Protein AF-0000000066103752 (afdb_homodimer)

Sequence (478 aa):
MTRDQAREKVIFALDSSEFAHVQYWAETLSDRVGMFKVGKQLFTACGPATVRMIQKFGGEVFLDLKFHDIPNTVAMASLEAARLGVKLFNLHALGGYEMMARTVEALDKEFKGGERAKVLAVTILTSSTEETLRQVGIESPVEEMVVRLATLARKAGIDGVVASPREIPLIREACGPDFLIVTPGVRPAFAALNDQKRVMTPAEAVRAGGDYLVIGRPIGDAPDPAGAAEMILDEIMAGMTRDQAREKVIFALDSSEFAHVQYWAETLSDRVGMFKVGKQLFTACGPATVRMIQKFGGEVFLDLKFHDIPNTVAMASLEAARLGVKLFNLHALGGYEMMARTVEALDKEFKGGERAKVLAVTILTSSTEETLRQVGIESPVEEMVVRLATLARKAGIDGVVASPREIPLIREACGPDFLIVTPGVRPAFAALNDQKRVMTPAEAVRAGGDYLVIGRPIGDAPDPAGAAEMILDEIMAG

InterPro domains:
  IPR001754 Orotidine 5'-phosphate decarboxylase domain [PF00215] (9-232)
  IPR001754 Orotidine 5'-phosphate decarboxylase domain [SM00934] (9-232)
  IPR011060 Ribulose-phosphate binding barrel [SSF51366] (7-236)
  IPR013785 Aldolase-type TIM barrel [G3DSA:3.20.20.70] (5-239)
  IPR014732 Orotidine 5'-phosphate decarboxylase [PTHR32119] (4-236)
  IPR014732 Orotidine 5'-phosphate decarboxylase [TIGR01740] (10-232)
  IPR018089 Orotidine 5'-phosphate decarboxylase, active site [PS00156] (61-74)
  IPR047596 Orotidine 5'-phosphate decarboxylase, bacterial [MF_01200_B] (7-237)

pLDDT: mean 95.17, std 6.48, range [56.19, 98.94]

Solvent-accessible surface area (backbone atoms only — not comparable to full-atom values): 23747 Å² total; per-residue (Å²): 120,52,71,67,59,36,23,56,23,30,26,37,44,56,86,49,66,49,68,71,55,49,51,51,48,24,70,63,34,29,92,56,35,36,26,36,28,46,33,50,30,28,36,49,53,52,14,47,57,56,59,51,52,26,42,72,53,67,27,41,33,31,42,49,62,35,44,56,56,48,33,68,55,39,18,48,21,47,46,34,47,38,71,72,64,30,52,31,35,36,25,37,33,72,50,18,53,64,24,46,29,42,27,41,52,47,46,45,66,73,39,70,80,52,90,67,43,42,44,26,27,34,45,56,61,82,74,58,44,61,67,44,35,43,72,55,50,27,76,66,52,62,73,57,46,34,43,50,30,48,48,44,35,49,74,28,60,42,48,25,31,36,40,42,50,87,46,32,56,58,41,41,70,72,58,35,91,80,46,41,31,34,21,44,54,44,45,48,88,90,44,82,62,82,90,58,85,66,66,36,35,51,21,54,34,47,68,51,56,38,58,31,39,38,37,36,60,65,30,75,68,34,96,46,36,63,59,38,39,51,52,46,36,51,40,38,56,71,80,119,53,69,68,59,36,22,57,22,30,25,38,45,57,86,48,66,49,69,71,56,48,52,52,47,24,70,64,34,31,91,55,35,36,25,36,29,45,33,50,29,29,36,49,52,50,15,47,58,54,58,52,51,26,43,72,53,67,26,41,32,32,43,50,63,35,44,56,55,49,34,67,55,39,19,49,21,48,47,33,47,40,72,72,64,30,52,31,33,37,26,37,33,73,48,21,54,64,26,46,28,43,28,42,51,47,46,44,64,74,39,72,80,50,89,67,43,42,43,26,27,34,44,56,62,81,75,57,44,62,66,44,34,43,73,55,49,26,74,65,52,62,72,56,46,35,43,50,31,48,46,46,35,49,74,27,59,43,49,26,31,36,40,43,53,86,46,32,56,59,42,41,70,72,58,37,91,82,46,40,32,34,20,44,53,46,44,47,89,88,44,83,63,81,90,59,85,65,67,35,35,48,22,54,35,45,68,50,56,40,58,32,39,36,38,36,59,67,29,74,67,34,98,46,37,64,58,38,40,51,52,46,37,51,39,39,56,70,83

Nearest PDB structures (foldseek):
  3ldv-assembly1_A  TM=9.488E-01  e=2.351E-25  Vibrio cholerae O1 biovar El Tor str. N16961
  8cso-assembly1_B  TM=9.466E-01  e=5.220E-25  Klebsiella pneumoniae subsp. pneumoniae HS11286
  1eix-assembly1_B  TM=9.462E-01  e=4.294E-24  Escherichia coli
  1dbt-assembly2_C-2  TM=9.353E-01  e=1.631E-24  Bacillus subtilis
  2yyu-assembly1_A  TM=9.415E-01  e=3.076E-22  Geobacillus kaustophilus HTA426

Radius of gyration: 22.14 Å; Cα contacts (8 Å, |Δi|>4): 1054; chains: 2; bounding box: 44×64×58 Å

Structure (mmCIF, N/CA/C/O backbone):
data_AF-0000000066103752-model_v1
#
loop_
_entity.id
_entity.type
_entity.pdbx_description
1 polymer "Orotidine 5'-phosphate decarboxylase"
#
loop_
_atom_site.group_PDB
_atom_site.id
_atom_site.type_symbol
_atom_site.label_atom_id
_atom_site.label_alt_id
_atom_site.label_comp_id
_atom_site.label_asym_id
_atom_site.label_entity_id
_atom_site.label_seq_id
_atom_site.pdbx_PDB_ins_code
_atom_site.Cartn_x
_atom_site.Cartn_y
_atom_site.Cartn_z
_atom_site.occupancy
_atom_site.B_iso_or_equiv
_atom_site.auth_seq_id
_atom_site.auth_comp_id
_atom_site.auth_asym_id
_atom_site.auth_atom_id
_atom_site.pdbx_PDB_model_num
ATOM 1 N N . MET A 1 1 ? -1.552 32.406 15.445 1 90.94 1 MET A N 1
ATOM 2 C CA . MET A 1 1 ? -2.438 31.766 14.477 1 90.94 1 MET A CA 1
ATOM 3 C C . MET A 1 1 ? -3.871 31.719 14.992 1 90.94 1 MET A C 1
ATOM 5 O O . MET A 1 1 ? -4.098 31.703 16.203 1 90.94 1 MET A O 1
ATOM 9 N N . THR A 1 2 ? -4.844 31.766 14.102 1 94.12 2 THR A N 1
ATOM 10 C CA . THR A 1 2 ? -6.25 31.672 14.477 1 94.12 2 THR A CA 1
ATOM 11 C C . THR A 1 2 ? -6.633 30.25 14.836 1 94.12 2 THR A C 1
ATOM 13 O O . THR A 1 2 ? -5.883 29.312 14.555 1 94.12 2 THR A O 1
ATOM 16 N N . ARG A 1 3 ? -7.688 30.125 15.492 1 94.81 3 ARG A N 1
ATOM 17 C CA . ARG A 1 3 ? -8.164 28.797 15.867 1 94.81 3 ARG A CA 1
ATOM 18 C C . ARG A 1 3 ? -8.477 27.953 14.633 1 94.81 3 ARG A C 1
ATOM 20 O O . ARG A 1 3 ? -8.242 26.75 14.625 1 94.81 3 ARG A O 1
ATOM 27 N N . ASP A 1 4 ? -8.938 28.625 13.617 1 95.81 4 ASP A N 1
ATOM 28 C CA . ASP A 1 4 ? -9.234 27.938 12.367 1 95.81 4 ASP A CA 1
ATOM 29 C C . ASP A 1 4 ? -7.957 27.406 11.711 1 95.81 4 ASP A C 1
ATOM 31 O O . ASP A 1 4 ? -7.941 26.312 11.172 1 95.81 4 ASP A O 1
ATOM 35 N N . GLN A 1 5 ? -6.961 28.172 11.773 1 96.25 5 GLN A N 1
ATOM 36 C CA . GLN A 1 5 ? -5.668 27.75 11.25 1 96.25 5 GLN A CA 1
ATOM 37 C C . GLN A 1 5 ? -5.109 26.578 12.039 1 96.25 5 GLN A C 1
ATOM 39 O O . GLN A 1 5 ? -4.547 25.641 11.461 1 96.25 5 GLN A O 1
ATOM 44 N N . ALA A 1 6 ? -5.266 26.656 13.336 1 97.19 6 ALA A N 1
ATOM 45 C CA . ALA A 1 6 ? -4.84 25.562 14.195 1 97.19 6 ALA A CA 1
ATOM 46 C C . ALA A 1 6 ? -5.621 24.281 13.883 1 97.19 6 ALA A C 1
ATOM 48 O O . ALA A 1 6 ? -5.043 23.203 13.805 1 97.19 6 ALA A O 1
ATOM 49 N N . ARG A 1 7 ? -6.918 24.453 13.711 1 97.56 7 ARG A N 1
ATOM 50 C CA . ARG A 1 7 ? -7.789 23.328 13.391 1 97.56 7 ARG A CA 1
ATOM 51 C C . ARG A 1 7 ? -7.355 22.656 12.094 1 97.56 7 ARG A C 1
ATOM 53 O O . ARG A 1 7 ? -7.324 21.422 12.016 1 97.56 7 ARG A O 1
ATOM 60 N N . GLU A 1 8 ? -6.965 23.422 11.133 1 97.44 8 GLU A N 1
ATOM 61 C CA . GLU A 1 8 ? -6.59 22.906 9.82 1 97.44 8 GLU A CA 1
ATOM 62 C C . GLU A 1 8 ? -5.336 22.047 9.898 1 97.44 8 GLU A C 1
ATOM 64 O O . GLU A 1 8 ? -5.094 21.203 9.023 1 97.44 8 GLU A O 1
ATOM 69 N N . LYS A 1 9 ? -4.582 22.203 10.938 1 97.81 9 LYS A N 1
ATOM 70 C CA . LYS A 1 9 ? -3.328 21.484 11.086 1 97.81 9 LYS A CA 1
ATOM 71 C C . LYS A 1 9 ? -3.566 20.094 11.672 1 97.81 9 LYS A C 1
ATOM 73 O O . LYS A 1 9 ? -2.684 19.234 11.625 1 97.81 9 LYS A O 1
ATOM 78 N N . VAL A 1 10 ? -4.758 19.844 12.203 1 98.44 10 VAL A N 1
ATOM 79 C CA . VAL A 1 10 ? -5.008 18.609 12.938 1 98.44 10 VAL A CA 1
ATOM 80 C C . VAL A 1 10 ? -5.641 17.578 12.008 1 98.44 10 VAL A C 1
ATOM 82 O O . VAL A 1 10 ? -6.684 17.828 11.406 1 98.44 10 VAL A O 1
ATOM 85 N N . ILE A 1 11 ? -5.012 16.484 11.891 1 98.75 11 ILE A N 1
ATOM 86 C CA . ILE A 1 11 ? -5.555 15.32 11.211 1 98.75 11 ILE A CA 1
ATOM 87 C C . ILE A 1 11 ? -5.949 14.266 12.242 1 98.75 11 ILE A C 1
ATOM 89 O O . ILE A 1 11 ? -5.098 13.75 12.969 1 98.75 11 ILE A O 1
ATOM 93 N N . PHE A 1 12 ? -7.227 13.961 12.312 1 98.56 12 PHE A N 1
ATOM 94 C CA . PHE A 1 12 ? -7.695 12.906 13.203 1 98.56 12 PHE A CA 1
ATOM 95 C C . PHE A 1 12 ? -7.57 11.539 12.539 1 98.56 12 PHE A C 1
ATOM 97 O O . PHE A 1 12 ? -8.195 11.281 11.508 1 98.56 12 PHE A O 1
ATOM 104 N N . ALA A 1 13 ? -6.754 10.664 13.117 1 97.75 13 ALA A N 1
ATOM 105 C CA . ALA A 1 13 ? -6.574 9.32 12.586 1 97.75 13 ALA A CA 1
ATOM 106 C C . ALA A 1 13 ? -7.758 8.422 12.938 1 97.75 13 ALA A C 1
ATOM 108 O O . ALA A 1 13 ? -7.949 8.062 14.102 1 97.75 13 ALA A O 1
ATOM 109 N N . LEU A 1 14 ? -8.555 8.102 11.953 1 95.75 14 LEU A N 1
ATOM 110 C CA . LEU A 1 14 ? -9.68 7.199 12.148 1 95.75 14 LEU A CA 1
ATOM 111 C C . LEU A 1 14 ? -9.211 5.746 12.172 1 95.75 14 LEU A C 1
ATOM 113 O O . LEU A 1 14 ? -8.953 5.156 11.117 1 95.75 14 LEU A O 1
ATOM 117 N N . ASP A 1 15 ? -9.109 5.152 13.328 1 87 15 ASP A N 1
ATOM 118 C CA . ASP A 1 15 ? -8.633 3.783 13.5 1 87 15 ASP A CA 1
ATOM 119 C C . ASP A 1 15 ? -9.789 2.834 13.805 1 87 15 ASP A C 1
ATOM 121 O O . ASP A 1 15 ? -10.148 2.65 14.969 1 87 15 ASP A O 1
ATOM 125 N N . SER A 1 16 ? -10.422 2.414 12.898 1 89.62 16 SER A N 1
ATOM 126 C CA . SER A 1 16 ? -11.562 1.509 13 1 89.62 16 SER A CA 1
ATOM 127 C C . SER A 1 16 ? -11.719 0.672 11.734 1 89.62 16 SER A C 1
ATOM 129 O O . SER A 1 16 ? -11.078 0.95 10.719 1 89.62 16 SER A O 1
ATOM 131 N N . SER A 1 17 ? -12.453 -0.391 11.922 1 90.88 17 SER A N 1
ATOM 132 C CA . SER A 1 17 ? -12.789 -1.172 10.734 1 90.88 17 SER A CA 1
ATOM 133 C C . SER A 1 17 ? -14.281 -1.091 10.422 1 90.88 17 SER A C 1
ATOM 135 O O . SER A 1 17 ? -14.742 -1.681 9.445 1 90.88 17 SER A O 1
ATOM 137 N N . GLU A 1 18 ? -14.953 -0.314 11.188 1 94.44 18 GLU A N 1
ATOM 138 C CA . GLU A 1 18 ? -16.406 -0.331 11.062 1 94.44 18 GLU A CA 1
ATOM 139 C C . GLU A 1 18 ? -16.922 0.94 10.391 1 94.44 18 GLU A C 1
ATOM 141 O O . GLU A 1 18 ? -16.625 2.049 10.844 1 94.44 18 GLU A O 1
ATOM 146 N N . PHE A 1 19 ? -17.703 0.748 9.438 1 95.62 19 PHE A N 1
ATOM 147 C CA . PHE A 1 19 ? -18.234 1.865 8.664 1 95.62 19 PHE A CA 1
ATOM 148 C C . PHE A 1 19 ? -19.078 2.779 9.539 1 95.62 19 PHE A C 1
ATOM 150 O O . PHE A 1 19 ? -19.062 4 9.367 1 95.62 19 PHE A O 1
ATOM 157 N N . ALA A 1 20 ? -19.828 2.242 10.5 1 95.94 20 ALA A N 1
ATOM 158 C CA . ALA A 1 20 ? -20.672 3.023 11.398 1 95.94 20 ALA A CA 1
ATOM 159 C C . ALA A 1 20 ? -19.844 4.027 12.203 1 95.94 20 ALA A C 1
ATOM 161 O O . ALA A 1 20 ? -20.312 5.125 12.5 1 95.94 20 ALA A O 1
ATOM 162 N N . HIS A 1 21 ? -18.625 3.652 12.492 1 95.75 21 HIS A N 1
ATOM 163 C CA . HIS A 1 21 ? -17.734 4.547 13.227 1 95.75 21 HIS A CA 1
ATOM 164 C C . HIS A 1 21 ? -17.344 5.75 12.383 1 95.75 21 HIS A C 1
ATOM 166 O O . HIS A 1 21 ? -17.109 6.836 12.914 1 95.75 21 HIS A O 1
ATOM 172 N N . VAL A 1 22 ? -17.281 5.57 11.102 1 97.25 22 VAL A N 1
ATOM 173 C CA . VAL A 1 22 ? -16.906 6.656 10.195 1 97.25 22 VAL A CA 1
ATOM 174 C C . VAL A 1 22 ? -17.938 7.781 10.289 1 97.25 22 VAL A C 1
ATOM 176 O O . VAL A 1 22 ? -17.578 8.953 10.445 1 97.25 22 VAL A O 1
ATOM 179 N N . GLN A 1 23 ? -19.172 7.418 10.234 1 96.69 23 GLN A N 1
ATOM 180 C CA . GLN A 1 23 ? -20.234 8.406 10.32 1 96.69 23 GLN A CA 1
ATOM 181 C C . GLN A 1 23 ? -20.219 9.133 11.664 1 96.69 23 GLN A C 1
ATOM 183 O O . GLN A 1 23 ? -20.328 10.359 11.711 1 96.69 23 GLN A O 1
ATOM 188 N N . TYR A 1 24 ? -20.062 8.344 12.68 1 96.81 24 TYR A N 1
ATOM 189 C CA . TYR A 1 24 ? -20.031 8.914 14.023 1 96.81 24 TYR A CA 1
ATOM 190 C C . TYR A 1 24 ? -18.938 9.961 14.148 1 96.81 24 TYR A C 1
ATOM 192 O O . TYR A 1 24 ? -19.188 11.078 14.609 1 96.81 24 TYR A O 1
ATOM 200 N N . TRP A 1 25 ? -17.766 9.602 13.75 1 97.62 25 TRP A N 1
ATOM 201 C CA . TRP A 1 25 ? -16.609 10.492 13.914 1 97.62 25 TRP A CA 1
ATOM 202 C C . TRP A 1 25 ? -16.734 11.703 13 1 97.62 25 TRP A C 1
ATOM 204 O O . TRP A 1 25 ? -16.375 12.82 13.383 1 97.62 25 TRP A O 1
ATOM 214 N N . ALA A 1 26 ? -17.172 11.477 11.75 1 97.62 26 ALA A N 1
ATOM 215 C CA . ALA A 1 26 ? -17.359 12.586 10.828 1 97.62 26 ALA A CA 1
ATOM 216 C C . ALA A 1 26 ? -18.359 13.602 11.383 1 97.62 26 ALA A C 1
ATOM 218 O O . ALA A 1 26 ? -18.094 14.812 11.367 1 97.62 26 ALA A O 1
ATOM 219 N N . GLU A 1 27 ? -19.422 13.148 11.93 1 96.06 27 GLU A N 1
ATOM 220 C CA . GLU A 1 27 ? -20.438 14.016 12.523 1 96.06 27 GLU A CA 1
ATOM 221 C C . GLU A 1 27 ? -19.891 14.758 13.742 1 96.06 27 GLU A C 1
ATOM 223 O O . GLU A 1 27 ? -20.203 15.93 13.953 1 96.06 27 GLU A O 1
ATOM 228 N N . THR A 1 28 ? -19.094 14.102 14.453 1 96.19 28 THR A N 1
ATOM 229 C CA . THR A 1 28 ? -18.641 14.602 15.75 1 96.19 28 THR A CA 1
ATOM 230 C C . THR A 1 28 ? -17.5 15.594 15.578 1 96.19 28 THR A C 1
ATOM 232 O O . THR A 1 28 ? -17.391 16.578 16.312 1 96.19 28 THR A O 1
ATOM 235 N N . LEU A 1 29 ? -16.625 15.367 14.555 1 97.88 29 LEU A N 1
ATOM 236 C CA . LEU A 1 29 ? -15.328 16.047 14.609 1 97.88 29 LEU A CA 1
ATOM 237 C C . LEU A 1 29 ? -15.086 16.875 13.352 1 97.88 29 LEU A C 1
ATOM 239 O O . LEU A 1 29 ? -14.094 17.594 13.258 1 97.88 29 LEU A O 1
ATOM 243 N N . SER A 1 30 ? -15.969 16.844 12.367 1 97.06 30 SER A N 1
ATOM 244 C CA . SER A 1 30 ? -15.695 17.484 11.086 1 97.06 30 SER A CA 1
ATOM 245 C C . SER A 1 30 ? -15.484 18.984 11.25 1 97.06 30 SER A C 1
ATOM 247 O O . SER A 1 30 ? -14.797 19.609 10.445 1 97.06 30 SER A O 1
ATOM 249 N N . ASP A 1 31 ? -16.078 19.578 12.258 1 96.19 31 ASP A N 1
ATOM 250 C CA . ASP A 1 31 ? -15.922 21.016 12.477 1 96.19 31 ASP A CA 1
ATOM 251 C C . ASP A 1 31 ? -14.867 21.297 13.539 1 96.19 31 ASP A C 1
ATOM 253 O O . ASP A 1 31 ? -14.656 22.438 13.93 1 96.19 31 ASP A O 1
ATOM 257 N N . ARG A 1 32 ? -14.172 20.219 13.977 1 97.06 32 ARG A N 1
ATOM 258 C CA . ARG A 1 32 ? -13.25 20.375 15.102 1 97.06 32 ARG A CA 1
ATOM 259 C C . ARG A 1 32 ? -11.828 20 14.703 1 97.06 32 ARG A C 1
ATOM 261 O O . ARG A 1 32 ? -10.875 20.344 15.398 1 97.06 32 ARG A O 1
ATOM 268 N N . VAL A 1 33 ? -11.672 19.297 13.648 1 98.19 33 VAL A N 1
ATOM 269 C CA . VAL A 1 33 ? -10.359 18.938 13.117 1 98.19 33 VAL A CA 1
ATOM 270 C C . VAL A 1 33 ? -10.266 19.344 11.648 1 98.19 33 VAL A C 1
ATOM 272 O O . VAL A 1 33 ? -11.281 19.656 11.016 1 98.19 33 VAL A O 1
ATOM 275 N N . GLY A 1 34 ? -9.109 19.359 11.117 1 98.31 34 GLY A N 1
ATOM 276 C CA . GLY A 1 34 ? -8.898 19.766 9.734 1 98.31 34 GLY A CA 1
ATOM 277 C C . GLY A 1 34 ? -9.211 18.672 8.734 1 98.31 34 GLY A C 1
ATOM 278 O O . GLY A 1 34 ? -9.688 18.953 7.633 1 98.31 34 GLY A O 1
ATOM 279 N N . MET A 1 35 ? -8.867 17.438 9.102 1 98.5 35 MET A N 1
ATOM 280 C CA . MET A 1 35 ? -9.023 16.297 8.195 1 98.5 35 MET A CA 1
ATOM 281 C C . MET A 1 35 ? -9.141 14.992 8.969 1 98.5 35 MET A C 1
ATOM 283 O O . MET A 1 35 ? -8.781 14.93 10.148 1 98.5 35 MET A O 1
ATOM 287 N N . PHE A 1 36 ? -9.664 14.031 8.273 1 98.75 36 PHE A N 1
ATOM 288 C CA . PHE A 1 36 ? -9.688 12.664 8.758 1 98.75 36 PHE A CA 1
ATOM 289 C C . PHE A 1 36 ? -8.703 11.797 7.98 1 98.75 36 PHE A C 1
ATOM 291 O O . PHE A 1 36 ? -8.703 11.797 6.75 1 98.75 36 PHE A O 1
ATOM 298 N N . LYS A 1 37 ? -7.875 11.141 8.703 1 98.81 37 LYS A N 1
ATOM 299 C CA . LYS A 1 37 ? -7.012 10.164 8.047 1 98.81 37 LYS A CA 1
ATOM 300 C C . LYS A 1 37 ? -7.695 8.805 7.945 1 98.81 37 LYS A C 1
ATOM 302 O O . LYS A 1 37 ? -8.156 8.25 8.945 1 98.81 37 LYS A O 1
ATOM 307 N N . VAL A 1 38 ? -7.816 8.281 6.777 1 98.62 38 VAL A N 1
ATOM 308 C CA . VAL A 1 38 ? -8.32 6.945 6.488 1 98.62 38 VAL A CA 1
ATOM 309 C C . VAL A 1 38 ? -7.156 6.031 6.105 1 98.62 38 VAL A C 1
ATOM 311 O O . VAL A 1 38 ? -6.496 6.246 5.086 1 98.62 38 VAL A O 1
ATOM 314 N N . GLY A 1 39 ? -6.926 5.012 6.918 1 98.12 39 GLY A N 1
ATOM 315 C CA . GLY A 1 39 ? -5.793 4.129 6.699 1 98.12 39 GLY A CA 1
ATOM 316 C C . GLY A 1 39 ? -6.176 2.816 6.043 1 98.12 39 GLY A C 1
ATOM 317 O O . GLY A 1 39 ? -7.301 2.656 5.57 1 98.12 39 GLY A O 1
ATOM 318 N N . LYS A 1 40 ? -5.219 1.865 6.016 1 98.38 40 LYS A N 1
ATOM 319 C CA . LYS A 1 40 ? -5.309 0.617 5.266 1 98.38 40 LYS A CA 1
ATOM 320 C C . LYS A 1 40 ? -6.406 -0.284 5.824 1 98.38 40 LYS A C 1
ATOM 322 O O . LYS A 1 40 ? -7.137 -0.924 5.066 1 98.38 40 LYS A O 1
ATOM 327 N N . GLN A 1 41 ? -6.504 -0.343 7.129 1 98.19 41 GLN A N 1
ATOM 328 C CA . GLN A 1 41 ? -7.484 -1.252 7.719 1 98.19 41 GLN A CA 1
ATOM 329 C C . GLN A 1 41 ? -8.906 -0.869 7.312 1 98.19 41 GLN A C 1
ATOM 331 O O . GLN A 1 41 ? -9.633 -1.683 6.742 1 98.19 41 GLN A O 1
ATOM 336 N N . LEU A 1 42 ? -9.242 0.355 7.574 1 98.44 42 LEU A N 1
ATOM 337 C CA . LEU A 1 42 ? -10.586 0.838 7.289 1 98.44 42 LEU A CA 1
ATOM 338 C C . LEU A 1 42 ? -10.875 0.806 5.793 1 98.44 42 LEU A C 1
ATOM 34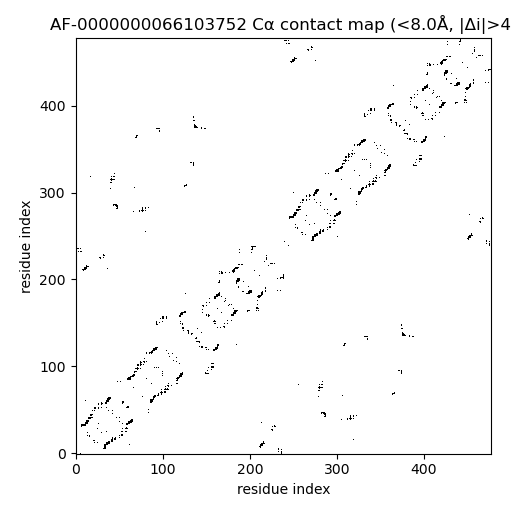0 O O . LEU A 1 42 ? -11.961 0.403 5.371 1 98.44 42 LEU A O 1
ATOM 344 N N . PHE A 1 43 ? -9.922 1.208 4.945 1 98.75 43 PHE A N 1
ATOM 345 C CA . PHE A 1 43 ? -10.148 1.265 3.506 1 98.75 43 PHE A CA 1
ATOM 346 C C . PHE A 1 43 ? -10.297 -0.136 2.926 1 98.75 43 PHE A C 1
ATOM 348 O O . PHE A 1 43 ? -11.062 -0.346 1.986 1 98.75 43 PHE A O 1
ATOM 355 N N . THR A 1 44 ? -9.516 -1.093 3.436 1 98.75 44 THR A N 1
ATOM 356 C CA . THR A 1 44 ? -9.656 -2.475 2.99 1 98.75 44 THR A CA 1
ATOM 357 C C . THR A 1 44 ? -11.039 -3.02 3.344 1 98.75 44 THR A C 1
ATOM 359 O O . THR A 1 44 ? -11.656 -3.732 2.545 1 98.75 44 THR A O 1
ATOM 362 N N . ALA A 1 45 ? -11.547 -2.613 4.453 1 98.19 45 ALA A N 1
ATOM 363 C CA . ALA A 1 45 ? -12.828 -3.113 4.938 1 98.19 45 ALA A CA 1
ATOM 364 C C . ALA A 1 45 ? -13.992 -2.439 4.207 1 98.19 45 ALA A C 1
ATOM 366 O O . ALA A 1 45 ? -14.984 -3.092 3.871 1 98.19 45 ALA A O 1
ATOM 367 N N . CYS A 1 46 ? -13.82 -1.049 3.941 1 98.12 46 CYS A N 1
ATOM 368 C CA . CYS A 1 46 ? -15.023 -0.302 3.588 1 98.12 46 CYS A CA 1
ATOM 369 C C . CYS A 1 46 ? -14.836 0.437 2.268 1 98.12 46 CYS A C 1
ATOM 371 O O . CYS A 1 46 ? -15.805 0.896 1.666 1 98.12 46 CYS A O 1
ATOM 373 N N . GLY A 1 47 ? -13.609 0.6 1.839 1 98.19 47 GLY A N 1
ATOM 374 C CA . GLY A 1 47 ? -13.344 1.155 0.522 1 98.19 47 GLY A CA 1
ATOM 375 C C . GLY A 1 47 ? -13.656 2.637 0.423 1 98.19 47 GLY A C 1
ATOM 376 O O . GLY A 1 47 ? -13.617 3.354 1.425 1 98.19 47 GLY A O 1
ATOM 377 N N . PRO A 1 48 ? -13.867 3.146 -0.823 1 98.56 48 PRO A N 1
ATOM 378 C CA . PRO A 1 48 ? -14.047 4.578 -1.064 1 98.56 48 PRO A CA 1
ATOM 379 C C . PRO A 1 48 ? -15.312 5.133 -0.412 1 98.56 48 PRO A C 1
ATOM 381 O O . PRO A 1 48 ? -15.461 6.352 -0.276 1 98.56 48 PRO A O 1
ATOM 384 N N . ALA A 1 49 ? -16.234 4.262 0.025 1 98.06 49 ALA A N 1
ATOM 385 C CA . ALA A 1 49 ? -17.422 4.703 0.733 1 98.06 49 ALA A CA 1
ATOM 386 C C . ALA A 1 49 ? -17.062 5.469 2.004 1 98.06 49 ALA A C 1
ATOM 388 O O . ALA A 1 49 ? -17.781 6.383 2.412 1 98.06 49 ALA A O 1
ATOM 389 N N . THR A 1 50 ? -15.93 5.094 2.639 1 98.5 50 THR A N 1
ATOM 390 C CA . THR A 1 50 ? -15.461 5.781 3.836 1 98.5 50 THR A CA 1
ATOM 391 C C . THR A 1 50 ? -15.18 7.25 3.539 1 98.5 50 THR A C 1
ATOM 393 O O . THR A 1 50 ? -15.586 8.133 4.301 1 98.5 50 THR A O 1
ATOM 396 N N . VAL A 1 51 ? -14.5 7.504 2.4 1 98.69 51 VAL A N 1
ATOM 397 C CA . VAL A 1 51 ? -14.125 8.852 1.992 1 98.69 51 VAL A CA 1
ATOM 398 C C . VAL A 1 51 ? -15.391 9.672 1.713 1 98.69 51 VAL A C 1
ATOM 400 O O . VAL A 1 51 ? -15.531 10.797 2.205 1 98.69 51 VAL A O 1
ATOM 403 N N . ARG A 1 52 ? -16.297 9.094 1.039 1 98.56 52 ARG A N 1
ATOM 404 C CA . ARG A 1 52 ? -17.531 9.781 0.664 1 98.56 52 ARG A CA 1
ATOM 405 C C . ARG A 1 52 ? -18.359 10.133 1.896 1 98.56 52 ARG A C 1
ATOM 407 O O . ARG A 1 52 ? -18.984 11.195 1.951 1 98.56 52 ARG A O 1
ATOM 414 N N . MET A 1 53 ? -18.391 9.234 2.836 1 98.38 53 MET A N 1
ATOM 415 C CA . MET A 1 53 ? -19.141 9.477 4.07 1 98.38 53 MET A CA 1
ATOM 416 C C . MET A 1 53 ? -18.562 10.672 4.824 1 98.38 53 MET A C 1
ATOM 418 O O . MET A 1 53 ? -19.312 11.523 5.297 1 98.38 53 MET A O 1
ATOM 422 N N . ILE A 1 54 ? -17.234 10.758 4.969 1 98.62 54 ILE A N 1
ATOM 423 C CA . ILE A 1 54 ? -16.578 11.867 5.652 1 98.62 54 ILE A CA 1
ATOM 424 C C . ILE A 1 54 ? -16.891 13.172 4.934 1 98.62 54 ILE A C 1
ATOM 426 O O . ILE A 1 54 ? -17.234 14.172 5.574 1 98.62 54 ILE A O 1
ATOM 430 N N . GLN A 1 55 ? -16.859 13.117 3.607 1 98.62 55 GLN A N 1
ATOM 431 C CA . GLN A 1 55 ? -17.109 14.305 2.793 1 98.62 55 GLN A CA 1
ATOM 432 C C . GLN A 1 55 ? -18.562 14.75 2.908 1 98.62 55 GLN A C 1
ATOM 434 O O . GLN A 1 55 ? -18.859 15.945 2.863 1 98.62 55 GLN A O 1
ATOM 439 N N . LYS A 1 56 ? -19.453 13.805 3.031 1 98.19 56 LYS A N 1
ATOM 440 C CA . LYS A 1 56 ? -20.875 14.094 3.201 1 98.19 56 LYS A CA 1
ATOM 441 C C . LYS A 1 56 ? -21.109 15 4.406 1 98.19 56 LYS A C 1
ATOM 443 O O . LYS A 1 56 ? -22.016 15.836 4.391 1 98.19 56 LYS A O 1
ATOM 448 N N . PHE A 1 57 ? -20.266 14.914 5.398 1 97.75 57 PHE A N 1
ATOM 449 C CA . PHE A 1 57 ? -20.438 15.703 6.609 1 97.75 57 PHE A CA 1
ATOM 450 C C . PHE A 1 57 ? -19.484 16.906 6.605 1 97.75 57 PHE A C 1
ATOM 452 O O . PHE A 1 57 ? -19.25 17.5 7.648 1 97.75 57 PHE A O 1
ATOM 459 N N . GLY A 1 58 ? -18.891 17.125 5.434 1 97.75 58 GLY A N 1
ATOM 460 C CA . GLY A 1 58 ? -18.109 18.328 5.262 1 97.75 58 GLY A CA 1
ATOM 461 C C . GLY A 1 58 ? -16.641 18.141 5.645 1 97.75 58 GLY A C 1
ATOM 462 O O . GLY A 1 58 ? -15.875 19.109 5.652 1 97.75 58 GLY A O 1
ATOM 463 N N . GLY A 1 59 ? -16.234 16.938 5.988 1 98.38 59 GLY A N 1
ATOM 464 C CA . GLY A 1 59 ? -14.852 16.672 6.359 1 98.38 59 GLY A CA 1
ATOM 465 C C . GLY A 1 59 ? -13.93 16.516 5.164 1 98.38 59 GLY A C 1
ATOM 466 O O . GLY A 1 59 ? -14.375 16.141 4.078 1 98.38 59 GLY A O 1
ATOM 467 N N . GLU A 1 60 ? -12.656 16.844 5.371 1 98.44 60 GLU A N 1
ATOM 468 C CA . GLU A 1 60 ? -11.594 16.547 4.41 1 98.44 60 GLU A CA 1
ATOM 469 C C . GLU A 1 60 ? -10.898 15.234 4.75 1 98.44 60 GLU A C 1
ATOM 471 O O . GLU A 1 60 ? -10.984 14.758 5.883 1 98.44 60 GLU A O 1
ATOM 476 N N . VAL A 1 61 ? -10.227 14.672 3.75 1 98.88 61 VAL A N 1
ATOM 477 C CA . VAL A 1 61 ? -9.672 13.344 3.973 1 98.88 61 VAL A CA 1
ATOM 478 C C . VAL A 1 61 ? -8.195 13.328 3.602 1 98.88 61 VAL A C 1
ATOM 480 O O . VAL A 1 61 ? -7.801 13.875 2.568 1 98.88 61 VAL A O 1
ATOM 483 N N . PHE A 1 62 ? -7.348 12.797 4.461 1 98.94 62 PHE A N 1
ATOM 484 C CA . PHE A 1 62 ? -6.02 12.281 4.16 1 98.94 62 PHE A CA 1
ATOM 485 C C . PHE A 1 62 ? -6.062 10.773 3.938 1 98.94 62 PHE A C 1
ATOM 487 O O . PHE A 1 62 ? -6.215 10.008 4.891 1 98.94 62 PHE A O 1
ATOM 494 N N . LEU A 1 63 ? -6.008 10.312 2.682 1 98.88 63 LEU A N 1
ATOM 495 C CA . LEU A 1 63 ? -6.016 8.891 2.354 1 98.88 63 LEU A CA 1
ATOM 496 C C . LEU A 1 63 ? -4.629 8.281 2.529 1 98.88 63 LEU A C 1
ATOM 498 O O . LEU A 1 63 ? -3.758 8.453 1.672 1 98.88 63 LEU A O 1
ATOM 502 N N . ASP A 1 64 ? -4.422 7.566 3.594 1 98.69 64 ASP A N 1
ATOM 503 C CA . ASP A 1 64 ? -3.113 7.094 4.035 1 98.69 64 ASP A CA 1
ATOM 504 C C . ASP A 1 64 ? -2.904 5.629 3.658 1 98.69 64 ASP A C 1
ATOM 506 O O . ASP A 1 64 ? -2.811 4.766 4.531 1 98.69 64 ASP A O 1
ATOM 510 N N . LEU A 1 65 ? -2.748 5.41 2.352 1 98.81 65 LEU A N 1
ATOM 511 C CA . LEU A 1 65 ? -2.623 4.039 1.867 1 98.81 65 LEU A CA 1
ATOM 512 C C . LEU A 1 65 ? -1.171 3.705 1.547 1 98.81 65 LEU A C 1
ATOM 514 O O . LEU A 1 65 ? -0.818 2.533 1.391 1 98.81 65 LEU A O 1
ATOM 518 N N . LYS A 1 66 ? -0.328 4.715 1.435 1 98.75 66 LYS A N 1
ATOM 519 C CA . LYS A 1 66 ? 1.112 4.562 1.253 1 98.75 66 LYS A CA 1
ATOM 520 C C . LYS A 1 66 ? 1.421 3.664 0.058 1 98.75 66 LYS A C 1
ATOM 522 O O . LYS A 1 66 ? 2.143 2.672 0.19 1 98.75 66 LYS A O 1
ATOM 527 N N . PHE A 1 67 ? 0.981 4.105 -1.135 1 98.88 67 PHE A N 1
ATOM 528 C CA . PHE A 1 67 ? 1.159 3.311 -2.344 1 98.88 67 PHE A CA 1
ATOM 529 C C . PHE A 1 67 ? 2.633 2.99 -2.568 1 98.88 67 PHE A C 1
ATOM 531 O O . PHE A 1 67 ? 3.498 3.84 -2.352 1 98.88 67 PHE A O 1
ATOM 538 N N . HIS A 1 68 ? 2.928 1.771 -2.973 1 98.56 68 HIS A N 1
ATOM 539 C CA . HIS A 1 68 ? 4.262 1.29 -3.316 1 98.56 68 HIS A CA 1
ATOM 540 C C . HIS A 1 68 ? 4.188 0.147 -4.324 1 98.56 68 HIS A C 1
ATOM 542 O O . HIS A 1 68 ? 3.799 -0.969 -3.975 1 98.56 68 HIS A O 1
ATOM 548 N N . ASP A 1 69 ? 4.449 0.366 -5.531 1 98.06 69 ASP A N 1
ATOM 549 C CA . ASP A 1 69 ? 4.367 -0.547 -6.664 1 98.06 69 ASP A CA 1
ATOM 550 C C . ASP A 1 69 ? 5.137 -0.003 -7.863 1 98.06 69 ASP A C 1
ATOM 552 O O . ASP A 1 69 ? 5.891 0.965 -7.738 1 98.06 69 ASP A O 1
ATOM 556 N N . ILE A 1 70 ? 5.043 -0.682 -9 1 96.31 70 ILE A N 1
ATOM 557 C CA . ILE A 1 70 ? 5.688 -0.172 -10.203 1 96.31 70 ILE A CA 1
ATOM 558 C C . ILE A 1 70 ? 5.094 1.185 -10.578 1 96.31 70 ILE A C 1
ATOM 560 O O . ILE A 1 70 ? 3.939 1.473 -10.25 1 96.31 70 ILE A O 1
ATOM 564 N N . PRO A 1 71 ? 5.84 2.027 -11.289 1 97.19 71 PRO A N 1
ATOM 565 C CA . PRO A 1 71 ? 5.48 3.43 -11.516 1 97.19 71 PRO A CA 1
ATOM 566 C C . PRO A 1 71 ? 4.082 3.592 -12.109 1 97.19 71 PRO A C 1
ATOM 568 O O . PRO A 1 71 ? 3.285 4.387 -11.609 1 97.19 71 PRO A O 1
ATOM 571 N N . ASN A 1 72 ? 3.707 2.82 -13.07 1 95.69 72 ASN A N 1
ATOM 572 C CA . ASN A 1 72 ? 2.408 2.971 -13.719 1 95.69 72 ASN A CA 1
ATOM 573 C C . ASN A 1 72 ? 1.265 2.654 -12.758 1 95.69 72 ASN A C 1
ATOM 575 O O . ASN A 1 72 ? 0.255 3.359 -12.734 1 95.69 72 ASN A O 1
ATOM 579 N N . THR A 1 73 ? 1.407 1.619 -11.984 1 97.06 73 THR A N 1
ATOM 580 C CA . THR A 1 73 ? 0.367 1.214 -11.047 1 97.06 73 THR A CA 1
ATOM 581 C C . THR A 1 73 ? 0.12 2.305 -10.008 1 97.06 73 THR A C 1
ATOM 583 O O . THR A 1 73 ? -1.028 2.654 -9.734 1 97.06 73 THR A O 1
ATOM 586 N N . VAL A 1 74 ? 1.21 2.887 -9.477 1 98.5 74 VAL A N 1
ATOM 587 C CA . VAL A 1 74 ? 1.066 3.924 -8.461 1 98.5 74 VAL A CA 1
ATOM 588 C C . VAL A 1 74 ? 0.459 5.18 -9.086 1 98.5 74 VAL A C 1
ATOM 590 O O . VAL A 1 74 ? -0.397 5.828 -8.477 1 98.5 74 VAL A O 1
ATOM 593 N N . ALA A 1 75 ? 0.899 5.492 -10.281 1 98.56 75 ALA A N 1
ATOM 594 C CA . ALA A 1 75 ? 0.337 6.656 -10.961 1 98.56 75 ALA A CA 1
ATOM 595 C C . ALA A 1 75 ? -1.172 6.512 -11.141 1 98.56 75 ALA A C 1
ATOM 597 O O . ALA A 1 75 ? -1.93 7.434 -10.82 1 98.56 75 ALA A O 1
ATOM 598 N N . MET A 1 76 ? -1.595 5.363 -11.562 1 98.25 76 MET A N 1
ATOM 599 C CA . MET A 1 76 ? -3.016 5.145 -11.82 1 98.25 76 MET A CA 1
ATOM 600 C C . MET A 1 76 ? -3.809 5.129 -10.516 1 98.25 76 MET A C 1
ATOM 602 O O . MET A 1 76 ? -4.91 5.676 -10.445 1 98.25 76 MET A O 1
ATOM 606 N N . ALA A 1 77 ? -3.301 4.488 -9.492 1 98.62 77 ALA A N 1
ATOM 607 C CA . ALA A 1 77 ? -3.963 4.488 -8.188 1 98.62 77 ALA A CA 1
ATOM 608 C C . ALA A 1 77 ? -4.074 5.902 -7.629 1 98.62 77 ALA A C 1
ATOM 610 O O . ALA A 1 77 ? -5.074 6.254 -7.004 1 98.62 77 ALA A O 1
ATOM 611 N N . SER A 1 78 ? -3.031 6.68 -7.848 1 98.81 78 SER A N 1
ATOM 612 C CA . SER A 1 78 ? -3.008 8.062 -7.379 1 98.81 78 SER A CA 1
ATOM 613 C C . SER A 1 78 ? -4.082 8.898 -8.062 1 98.81 78 SER A C 1
ATOM 615 O O . SER A 1 78 ? -4.715 9.742 -7.434 1 98.81 78 SER A O 1
ATOM 617 N N . LEU A 1 79 ? -4.211 8.664 -9.336 1 98.38 79 LEU A N 1
ATOM 618 C CA . LEU A 1 79 ? -5.281 9.352 -10.047 1 98.38 79 LEU A CA 1
ATOM 619 C C . LEU A 1 79 ? -6.641 9.031 -9.438 1 98.38 79 LEU A C 1
ATOM 621 O O . LEU A 1 79 ? -7.473 9.922 -9.266 1 98.38 79 LEU A O 1
ATOM 625 N N . GLU A 1 80 ? -6.883 7.766 -9.102 1 98.5 80 GLU A N 1
ATOM 626 C CA . GLU A 1 80 ? -8.148 7.379 -8.492 1 98.5 80 GLU A CA 1
ATOM 627 C C . GLU A 1 80 ? -8.328 8.039 -7.125 1 98.5 80 GLU A C 1
ATOM 629 O O . GLU A 1 80 ? -9.43 8.469 -6.773 1 98.5 80 GLU A O 1
ATOM 634 N N . ALA A 1 81 ? -7.258 8.109 -6.34 1 98.69 81 ALA A N 1
ATOM 635 C CA . ALA A 1 81 ? -7.316 8.797 -5.051 1 98.69 81 ALA A CA 1
ATOM 636 C C . ALA A 1 81 ? -7.707 10.258 -5.23 1 98.69 81 ALA A C 1
ATOM 638 O O . ALA A 1 81 ? -8.578 10.766 -4.523 1 98.69 81 ALA A O 1
ATOM 639 N N . ALA A 1 82 ? -7.039 10.906 -6.168 1 98.25 82 ALA A N 1
ATOM 640 C CA . ALA A 1 82 ? -7.316 12.32 -6.422 1 98.25 82 ALA A CA 1
ATOM 641 C C . ALA A 1 82 ? -8.75 12.516 -6.91 1 98.25 82 ALA A C 1
ATOM 643 O O . ALA A 1 82 ? -9.414 13.477 -6.523 1 98.25 82 ALA A O 1
ATOM 644 N N . ARG A 1 83 ? -9.219 11.633 -7.727 1 96.75 83 ARG A N 1
ATOM 645 C CA . ARG A 1 83 ? -10.57 11.719 -8.273 1 96.75 83 ARG A CA 1
ATOM 646 C C . ARG A 1 83 ? -11.617 11.547 -7.172 1 96.75 83 ARG A C 1
ATOM 648 O O . ARG A 1 83 ? -12.742 12.031 -7.297 1 96.75 83 ARG A O 1
ATOM 655 N N . LEU A 1 84 ? -11.25 10.867 -6.07 1 97.5 84 LEU A N 1
ATOM 656 C CA . LEU A 1 84 ? -12.133 10.727 -4.918 1 97.5 84 LEU A CA 1
ATOM 657 C C . LEU A 1 84 ? -12.32 12.062 -4.207 1 97.5 84 LEU A C 1
ATOM 659 O O . LEU A 1 84 ? -13.203 12.211 -3.365 1 97.5 84 LEU A O 1
ATOM 663 N N . GLY A 1 85 ? -11.438 13.023 -4.488 1 97.5 85 GLY A N 1
ATOM 664 C CA . GLY A 1 85 ? -11.555 14.352 -3.9 1 97.5 85 GLY A CA 1
ATOM 665 C C . GLY A 1 85 ? -10.891 14.461 -2.541 1 97.5 85 GLY A C 1
ATOM 666 O O . GLY A 1 85 ? -11.289 15.281 -1.713 1 97.5 85 GLY A O 1
ATOM 667 N N . VAL A 1 86 ? -9.93 13.609 -2.246 1 98.69 86 VAL A N 1
ATOM 668 C CA . VAL A 1 86 ? -9.234 13.703 -0.97 1 98.69 86 VAL A CA 1
ATOM 669 C C . VAL A 1 86 ? -8.289 14.898 -0.983 1 98.69 86 VAL A C 1
ATOM 671 O O . VAL A 1 86 ? -7.941 15.414 -2.049 1 98.69 86 VAL A O 1
ATOM 674 N N . LYS A 1 87 ? -7.922 15.359 0.179 1 98.56 87 LYS A N 1
ATOM 675 C CA . LYS A 1 87 ? -7.031 16.5 0.307 1 98.56 87 LYS A CA 1
ATOM 676 C C . LYS A 1 87 ? -5.566 16.078 0.201 1 98.56 87 LYS A C 1
ATOM 678 O O . LYS A 1 87 ? -4.762 16.766 -0.433 1 98.56 87 LYS A O 1
ATOM 683 N N . LEU A 1 88 ? -5.242 14.992 0.862 1 98.81 88 LEU A N 1
ATOM 684 C CA . LEU A 1 88 ? -3.902 14.414 0.891 1 98.81 88 LEU A CA 1
ATOM 685 C C . LEU A 1 88 ? -3.951 12.914 0.612 1 98.81 88 LEU A C 1
ATOM 687 O O . LEU A 1 88 ? -4.922 12.242 0.975 1 98.81 88 LEU A O 1
ATOM 691 N N . PHE A 1 89 ? -2.984 12.398 0.003 1 98.88 89 PHE A N 1
ATOM 692 C CA . PHE A 1 89 ? -2.688 10.969 0.006 1 98.88 89 PHE A CA 1
ATOM 693 C C . PHE A 1 89 ? -1.185 10.727 -0.069 1 98.88 89 PHE A C 1
ATOM 695 O O . PHE A 1 89 ? -0.405 11.672 -0.202 1 98.88 89 PHE A O 1
ATOM 702 N N . ASN A 1 90 ? -0.817 9.43 0.129 1 98.94 90 ASN A N 1
ATOM 703 C CA . ASN A 1 90 ? 0.632 9.281 0.202 1 98.94 90 ASN A CA 1
ATOM 704 C C . ASN A 1 90 ? 1.098 8 -0.485 1 98.94 90 ASN A C 1
ATOM 706 O O . ASN A 1 90 ? 0.281 7.152 -0.848 1 98.94 90 ASN A O 1
ATOM 710 N N . LEU A 1 91 ? 2.33 7.922 -0.825 1 98.94 91 LEU A N 1
ATOM 711 C CA . LEU A 1 91 ? 3.098 6.805 -1.36 1 98.94 91 LEU A CA 1
ATOM 712 C C . LEU A 1 91 ? 4.438 6.672 -0.646 1 98.94 91 LEU A C 1
ATOM 714 O O . LEU A 1 91 ? 4.809 7.535 0.15 1 98.94 91 LEU A O 1
ATOM 718 N N . HIS A 1 92 ? 5.125 5.59 -0.855 1 98.69 92 HIS A N 1
ATOM 719 C CA . HIS A 1 92 ? 6.422 5.383 -0.228 1 98.69 92 HIS A CA 1
ATOM 720 C C . HIS A 1 92 ? 7.543 5.984 -1.068 1 98.69 92 HIS A C 1
ATOM 722 O O . HIS A 1 92 ? 7.695 5.645 -2.244 1 98.69 92 HIS A O 1
ATOM 728 N N . ALA A 1 93 ? 8.438 6.758 -0.474 1 98.62 93 ALA A N 1
ATOM 729 C CA . ALA A 1 93 ? 9.625 7.262 -1.162 1 98.62 93 ALA A CA 1
ATOM 730 C C . ALA A 1 93 ? 10.555 6.117 -1.558 1 98.62 93 ALA A C 1
ATOM 732 O O . ALA A 1 93 ? 11.344 6.25 -2.496 1 98.62 93 ALA A O 1
ATOM 733 N N . LEU A 1 94 ? 10.461 5.02 -0.904 1 97.62 94 LEU A N 1
ATOM 734 C CA . LEU A 1 94 ? 11.281 3.85 -1.188 1 97.62 94 LEU A CA 1
ATOM 735 C C . LEU A 1 94 ? 10.969 3.287 -2.57 1 97.62 94 LEU A C 1
ATOM 737 O O . LEU A 1 94 ? 11.711 2.455 -3.09 1 97.62 94 LEU A O 1
ATOM 741 N N . GLY A 1 95 ? 9.852 3.729 -3.143 1 97.44 95 GLY A N 1
ATOM 742 C CA . GLY A 1 95 ? 9.531 3.32 -4.5 1 97.44 95 GLY A CA 1
ATOM 743 C C . GLY A 1 95 ? 10.438 3.951 -5.543 1 97.44 95 GLY A C 1
ATOM 744 O O . GLY A 1 95 ? 10.43 3.549 -6.707 1 97.44 95 GLY A O 1
ATOM 745 N N . GLY A 1 96 ? 11.18 4.984 -5.152 1 97.75 96 GLY A N 1
ATOM 746 C CA . GLY A 1 96 ? 12.188 5.559 -6.023 1 97.75 96 GLY A CA 1
ATOM 747 C C . GLY A 1 96 ? 11.688 6.742 -6.824 1 97.75 96 GLY A C 1
ATOM 748 O O . GLY A 1 96 ? 10.484 7.035 -6.824 1 97.75 96 GLY A O 1
ATOM 749 N N . TYR A 1 97 ? 12.602 7.344 -7.484 1 98.31 97 TYR A N 1
ATOM 750 C CA . TYR A 1 97 ? 12.359 8.578 -8.219 1 98.31 97 TYR A CA 1
ATOM 751 C C . TYR A 1 97 ? 11.328 8.367 -9.312 1 98.31 97 TYR A C 1
ATOM 753 O O . TYR A 1 97 ? 10.367 9.133 -9.422 1 98.31 97 TYR A O 1
ATOM 761 N N . GLU A 1 98 ? 11.461 7.355 -10.07 1 97.94 98 GLU A N 1
ATOM 762 C CA . GLU A 1 98 ? 10.602 7.152 -11.234 1 97.94 98 GLU A CA 1
ATOM 763 C C . GLU A 1 98 ? 9.141 6.961 -10.812 1 97.94 98 GLU A C 1
ATOM 765 O O . GLU A 1 98 ? 8.234 7.52 -11.43 1 97.94 98 GLU A O 1
ATOM 770 N N . MET A 1 99 ? 8.93 6.152 -9.797 1 98.12 99 MET A N 1
ATOM 771 C CA . MET A 1 99 ? 7.574 5.941 -9.297 1 98.12 99 MET A CA 1
ATOM 772 C C . MET A 1 99 ? 6.934 7.266 -8.883 1 98.12 99 MET A C 1
ATOM 774 O O . MET A 1 99 ? 5.805 7.559 -9.273 1 98.12 99 MET A O 1
ATOM 778 N N . MET A 1 100 ? 7.711 8.094 -8.195 1 98.75 100 MET A N 1
ATOM 779 C CA . MET A 1 100 ? 7.195 9.352 -7.676 1 98.75 100 MET A CA 1
ATOM 780 C C . MET A 1 100 ? 7 10.367 -8.805 1 98.75 100 MET A C 1
ATOM 782 O O . MET A 1 100 ? 5.961 11.023 -8.883 1 98.75 100 MET A O 1
ATOM 786 N N . AL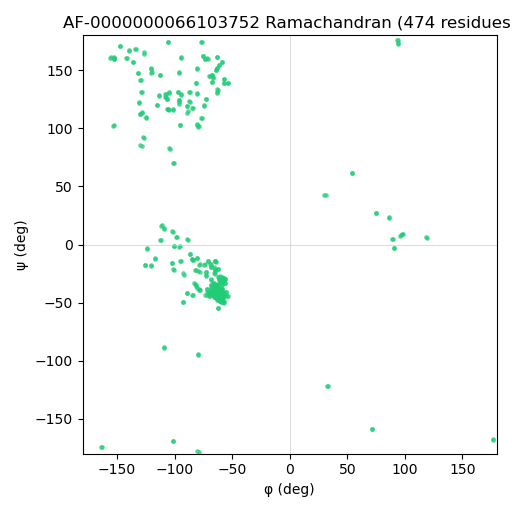A A 1 101 ? 7.988 10.422 -9.688 1 98.69 101 ALA A N 1
ATOM 787 C CA . ALA A 1 101 ? 7.922 11.383 -10.797 1 98.69 101 ALA A CA 1
ATOM 788 C C . ALA A 1 101 ? 6.754 11.062 -11.727 1 98.69 101 ALA A C 1
ATOM 790 O O . ALA A 1 101 ? 6.043 11.961 -12.172 1 98.69 101 ALA A O 1
ATOM 791 N N . ARG A 1 102 ? 6.543 9.797 -12.008 1 98.56 102 ARG A N 1
ATOM 792 C CA . ARG A 1 102 ? 5.438 9.391 -12.867 1 98.56 102 ARG A CA 1
ATOM 793 C C . ARG A 1 102 ? 4.094 9.719 -12.227 1 98.56 102 ARG A C 1
ATOM 795 O O . ARG A 1 102 ? 3.131 10.047 -12.922 1 98.56 102 ARG A O 1
ATOM 802 N N . THR A 1 103 ? 4.023 9.555 -10.938 1 98.75 103 THR A N 1
ATOM 803 C CA . THR A 1 103 ? 2.816 9.906 -10.195 1 98.75 103 THR A CA 1
ATOM 804 C C . THR A 1 103 ? 2.494 11.391 -10.352 1 98.75 103 THR A C 1
ATOM 806 O O . THR A 1 103 ? 1.367 11.75 -10.695 1 98.75 103 THR A O 1
ATOM 809 N N . VAL A 1 104 ? 3.475 12.25 -10.156 1 98.44 104 VAL A N 1
ATOM 810 C CA . VAL A 1 104 ? 3.293 13.695 -10.25 1 98.44 104 VAL A CA 1
ATOM 811 C C . VAL A 1 104 ? 2.9 14.078 -11.672 1 98.44 104 VAL A C 1
ATOM 813 O O . VAL A 1 104 ? 1.981 14.875 -11.883 1 98.44 104 VAL A O 1
ATOM 816 N N . GLU A 1 105 ? 3.574 13.461 -12.625 1 98.12 105 GLU A N 1
ATOM 817 C CA . GLU A 1 105 ? 3.27 13.719 -14.031 1 98.12 105 GLU A CA 1
ATOM 818 C C . GLU A 1 105 ? 1.819 13.375 -14.352 1 98.12 105 GLU A C 1
ATOM 820 O O . GLU A 1 105 ? 1.13 14.141 -15.031 1 98.12 105 GLU A O 1
ATOM 825 N N . ALA A 1 106 ? 1.37 12.211 -13.922 1 98.12 106 ALA A N 1
ATOM 826 C CA . ALA A 1 106 ? 0.001 11.773 -14.18 1 98.12 106 ALA A CA 1
ATOM 827 C C . ALA A 1 106 ? -1.01 12.734 -13.562 1 98.12 106 ALA A C 1
ATOM 829 O O . ALA A 1 106 ? -2.01 13.086 -14.195 1 98.12 106 ALA A O 1
ATOM 830 N N . LEU A 1 107 ? -0.758 13.156 -12.352 1 98.19 107 LEU A N 1
ATOM 831 C CA . LEU A 1 107 ? -1.649 14.078 -11.656 1 98.19 107 LEU A CA 1
ATOM 832 C C . LEU A 1 107 ? -1.688 15.438 -12.359 1 98.19 107 LEU A C 1
ATOM 834 O O . LEU A 1 107 ? -2.76 16.016 -12.539 1 98.19 107 LEU A O 1
ATOM 838 N N . ASP A 1 108 ? -0.522 15.938 -12.727 1 97.06 108 ASP A N 1
ATOM 839 C CA . ASP A 1 108 ? -0.439 17.234 -13.406 1 97.06 108 ASP A CA 1
ATOM 840 C C . ASP A 1 108 ? -1.195 17.203 -14.727 1 97.06 108 ASP A C 1
ATOM 842 O O . ASP A 1 108 ? -1.881 18.172 -15.07 1 97.06 108 ASP A O 1
ATOM 846 N N . LYS A 1 109 ? -0.99 16.156 -15.453 1 96.88 109 LYS A N 1
ATOM 847 C CA . LYS A 1 109 ? -1.686 16.016 -16.734 1 96.88 109 LYS A CA 1
ATOM 848 C C . LYS A 1 109 ? -3.197 15.984 -16.531 1 96.88 109 LYS A C 1
ATOM 850 O O . LYS A 1 109 ? -3.941 16.609 -17.281 1 96.88 109 LYS A O 1
ATOM 855 N N . GLU A 1 110 ? -3.654 15.242 -15.547 1 96.44 110 GLU A N 1
ATOM 856 C CA . GLU A 1 110 ? -5.078 15.062 -15.289 1 96.44 110 GLU A CA 1
ATOM 857 C C . GLU A 1 110 ? -5.723 16.359 -14.82 1 96.44 110 GLU A C 1
ATOM 859 O O . GLU A 1 110 ? -6.832 16.703 -15.242 1 96.44 110 GLU A O 1
ATOM 864 N N . PHE A 1 111 ? -5.039 17.141 -13.977 1 95.44 111 PHE A N 1
ATOM 865 C CA . PHE A 1 111 ? -5.676 18.266 -13.312 1 95.44 111 PHE A CA 1
ATOM 866 C C . PHE A 1 111 ? -5.156 19.578 -13.883 1 95.44 111 PHE A C 1
ATOM 868 O O . 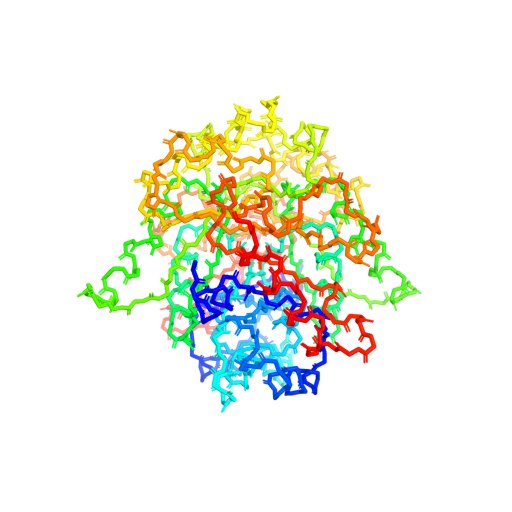PHE A 1 111 ? -5.562 20.656 -13.43 1 95.44 111 PHE A O 1
ATOM 875 N N . LYS A 1 112 ? -4.441 19.578 -15.039 1 88.69 112 LYS A N 1
ATOM 876 C CA . LYS A 1 112 ? -3.986 20.672 -15.898 1 88.69 112 LYS A CA 1
ATOM 877 C C . LYS A 1 112 ? -3.705 21.938 -15.078 1 88.69 112 LYS A C 1
ATOM 879 O O . LYS A 1 112 ? -4.18 23.016 -15.422 1 88.69 112 LYS A O 1
ATOM 884 N N . GLY A 1 113 ? -3.113 21.797 -14 1 77.94 113 GLY A N 1
ATOM 885 C CA . GLY A 1 113 ? -2.738 22.969 -13.219 1 77.94 113 GLY A CA 1
ATOM 886 C C . GLY A 1 113 ? -3.811 23.391 -12.227 1 77.94 113 GLY A C 1
ATOM 887 O O . GLY A 1 113 ? -3.611 24.328 -11.453 1 77.94 113 GLY A O 1
ATOM 888 N N . GLY A 1 114 ? -4.934 22.719 -12.234 1 86.5 114 GLY A N 1
ATOM 889 C CA . GLY A 1 114 ? -5.969 22.984 -11.242 1 86.5 114 GLY A CA 1
ATOM 890 C C . GLY A 1 114 ? -5.66 22.375 -9.891 1 86.5 114 GLY A C 1
ATOM 891 O O . GLY A 1 114 ? -4.617 21.75 -9.703 1 86.5 114 GLY A O 1
ATOM 892 N N . GLU A 1 115 ? -6.512 22.703 -8.984 1 90 115 GLU A N 1
ATOM 893 C CA . GLU A 1 115 ? -6.367 22.156 -7.637 1 90 115 GLU A CA 1
ATOM 894 C C . GLU A 1 115 ? -6.523 20.641 -7.625 1 90 115 GLU A C 1
ATOM 896 O O . GLU A 1 115 ? -7.387 20.094 -8.32 1 90 115 GLU A O 1
ATOM 901 N N . ARG A 1 116 ? -5.617 20 -7.008 1 91.44 116 ARG A N 1
ATOM 902 C CA . ARG A 1 116 ? -5.66 18.547 -6.84 1 91.44 116 ARG A CA 1
ATOM 903 C C . ARG A 1 116 ? -5.195 18.141 -5.445 1 91.44 116 ARG A C 1
ATOM 905 O O . ARG A 1 116 ? -4.652 18.969 -4.703 1 91.44 116 ARG A O 1
ATOM 912 N N . ALA A 1 117 ? -5.453 16.906 -5.137 1 97.31 117 ALA A N 1
ATOM 913 C CA . ALA A 1 117 ? -4.898 16.344 -3.908 1 97.31 117 ALA A CA 1
ATOM 914 C C . ALA A 1 117 ? -3.385 16.531 -3.859 1 97.31 117 ALA A C 1
ATOM 916 O O . ALA A 1 117 ? -2.705 16.422 -4.883 1 97.31 117 ALA A O 1
ATOM 917 N N . LYS A 1 118 ? -2.896 16.859 -2.719 1 98.19 118 LYS A N 1
ATOM 918 C CA . LYS A 1 118 ? -1.45 16.875 -2.52 1 98.19 118 LYS A CA 1
ATOM 919 C C . LYS A 1 118 ? -0.925 15.469 -2.24 1 98.19 118 LYS A C 1
ATOM 921 O O . LYS A 1 118 ? -1.577 14.68 -1.55 1 98.19 118 LYS A O 1
ATOM 926 N N . VAL A 1 119 ? 0.18 15.188 -2.818 1 98.81 119 VAL A N 1
ATOM 927 C CA . VAL A 1 119 ? 0.794 13.875 -2.658 1 98.81 119 VAL A CA 1
ATOM 928 C C . VAL A 1 119 ? 1.99 13.977 -1.714 1 98.81 119 VAL A C 1
ATOM 930 O O . VAL A 1 119 ? 2.836 14.859 -1.864 1 98.81 119 VAL A O 1
ATOM 933 N N . LEU A 1 120 ? 2.029 13.07 -0.724 1 98.94 120 LEU A N 1
ATOM 934 C CA . LEU A 1 120 ? 3.109 13 0.254 1 98.94 120 LEU A CA 1
ATOM 935 C C . LEU A 1 120 ? 3.918 11.719 0.078 1 98.94 120 LEU A C 1
ATOM 937 O O . LEU A 1 120 ? 3.369 10.68 -0.291 1 98.94 120 LEU A O 1
ATOM 941 N N . ALA A 1 121 ? 5.207 11.789 0.335 1 98.94 121 ALA A N 1
ATOM 942 C CA . ALA A 1 121 ? 6.047 10.594 0.344 1 98.94 121 ALA A CA 1
ATOM 943 C C . ALA A 1 121 ? 6.438 10.203 1.768 1 98.94 121 ALA A C 1
ATOM 945 O O . ALA A 1 121 ? 6.945 11.039 2.525 1 98.94 121 ALA A O 1
ATOM 946 N N . VAL A 1 122 ? 6.156 9 2.115 1 98.75 122 VAL A N 1
ATOM 947 C CA . VAL A 1 122 ? 6.633 8.484 3.395 1 98.75 122 VAL A CA 1
ATOM 948 C C . VAL A 1 122 ? 8.141 8.234 3.32 1 98.75 122 VAL A C 1
ATOM 950 O O . VAL A 1 122 ? 8.609 7.504 2.445 1 98.75 122 VAL A O 1
ATOM 953 N N . THR A 1 123 ? 8.891 8.789 4.184 1 97.88 123 THR A N 1
ATOM 954 C CA . THR A 1 123 ? 10.328 8.547 4.211 1 97.88 123 THR A CA 1
ATOM 955 C C . THR A 1 123 ? 10.641 7.215 4.887 1 97.88 123 THR A C 1
ATOM 957 O O . THR A 1 123 ? 10.508 6.152 4.273 1 97.88 123 THR A O 1
ATOM 960 N N . ILE A 1 124 ? 10.914 7.285 6.195 1 95.88 124 ILE A N 1
ATOM 961 C CA . ILE A 1 124 ? 11.094 6.07 6.984 1 95.88 124 ILE A CA 1
ATOM 962 C C . ILE A 1 124 ? 9.969 5.949 8.008 1 95.88 124 ILE A C 1
ATOM 964 O O . ILE A 1 124 ? 9.648 6.918 8.703 1 95.88 124 ILE A O 1
ATOM 968 N N . LEU A 1 125 ? 9.352 4.773 7.992 1 93.69 125 LEU A N 1
ATOM 969 C CA . LEU A 1 125 ? 8.266 4.547 8.938 1 93.69 125 LEU A CA 1
ATOM 970 C C . LEU A 1 125 ? 8.75 4.746 10.375 1 93.69 125 LEU A C 1
ATOM 972 O O . LEU A 1 125 ? 9.867 4.352 10.719 1 93.69 125 LEU A O 1
ATOM 976 N N . THR A 1 126 ? 7.922 5.316 11.203 1 86.56 126 THR A N 1
ATOM 977 C CA . THR A 1 126 ? 8.266 5.656 12.578 1 86.56 126 THR A CA 1
ATOM 978 C C . THR A 1 126 ? 8.609 4.402 13.375 1 86.56 126 THR A C 1
ATOM 980 O O . THR A 1 126 ? 9.297 4.477 14.398 1 86.56 126 THR A O 1
ATOM 983 N N . SER A 1 127 ? 8.141 3.268 12.875 1 84.06 127 SER A N 1
ATOM 984 C CA . SER A 1 127 ? 8.391 2.012 13.57 1 84.06 127 SER A CA 1
ATOM 985 C C . SER A 1 127 ? 9.75 1.43 13.188 1 84.06 127 SER A C 1
ATOM 987 O O . SER A 1 127 ? 10.242 0.506 13.844 1 84.06 127 SER A O 1
ATOM 989 N N . SER A 1 128 ? 10.328 1.972 12.18 1 88.31 128 SER A N 1
ATOM 990 C CA . SER A 1 128 ? 11.578 1.4 11.672 1 88.31 128 SER A CA 1
ATOM 991 C C . SER A 1 128 ? 12.766 1.852 12.508 1 88.31 128 SER A C 1
ATOM 993 O O . SER A 1 128 ? 12.891 3.031 12.844 1 88.31 128 SER A O 1
ATOM 995 N N . THR A 1 129 ? 13.531 0.908 12.898 1 88.81 129 THR A N 1
ATOM 996 C CA . THR A 1 129 ? 14.805 1.16 13.555 1 88.81 129 THR A CA 1
ATOM 997 C C . THR A 1 129 ? 15.969 0.878 12.602 1 88.81 129 THR A C 1
ATOM 999 O O . THR A 1 129 ? 15.758 0.396 11.484 1 88.81 129 THR A O 1
ATOM 1002 N N . GLU A 1 130 ? 17.125 1.19 13.094 1 91.69 130 GLU A N 1
ATOM 1003 C CA . GLU A 1 130 ? 18.297 0.855 12.297 1 91.69 130 GLU A CA 1
ATOM 1004 C C . GLU A 1 130 ? 18.375 -0.645 12.023 1 91.69 130 GLU A C 1
ATOM 1006 O O . GLU A 1 130 ? 18.766 -1.062 10.938 1 91.69 130 GLU A O 1
ATOM 1011 N N . GLU A 1 131 ? 18.016 -1.365 13 1 91.88 131 GLU A N 1
ATOM 1012 C CA . GLU A 1 131 ? 18.016 -2.816 12.844 1 91.88 131 GLU A CA 1
ATOM 1013 C C . GLU A 1 131 ? 17.016 -3.26 11.781 1 91.88 131 GLU A C 1
ATOM 1015 O O . GLU A 1 131 ? 17.328 -4.117 10.945 1 91.88 131 GLU A O 1
ATOM 1020 N N . THR A 1 132 ? 15.852 -2.688 11.773 1 92.5 132 THR A N 1
ATOM 1021 C CA . THR A 1 132 ? 14.836 -2.996 10.781 1 92.5 132 THR A CA 1
ATOM 1022 C C . THR A 1 132 ? 15.336 -2.686 9.375 1 92.5 132 THR A C 1
ATOM 1024 O O . THR A 1 132 ? 15.156 -3.482 8.453 1 92.5 132 THR A O 1
ATOM 1027 N N . LEU A 1 133 ? 15.961 -1.535 9.281 1 95.69 133 LEU A N 1
ATOM 1028 C CA . LEU A 1 133 ? 16.469 -1.099 7.984 1 95.69 133 LEU A CA 1
ATOM 1029 C C . LEU A 1 133 ? 17.578 -2.012 7.5 1 95.69 133 LEU A C 1
ATOM 1031 O O . LEU A 1 133 ? 17.609 -2.396 6.328 1 95.69 133 LEU A O 1
ATOM 1035 N N . ARG A 1 134 ? 18.438 -2.434 8.391 1 95.62 134 ARG A N 1
ATOM 1036 C CA . ARG A 1 134 ? 19.547 -3.314 8.023 1 95.62 134 ARG A CA 1
ATOM 1037 C C . ARG A 1 134 ? 19.031 -4.66 7.527 1 95.62 134 ARG A C 1
ATOM 1039 O O . ARG A 1 134 ? 19.609 -5.246 6.609 1 95.62 134 ARG A O 1
ATOM 1046 N N . GLN A 1 135 ? 17.969 -5.172 8.078 1 95.25 135 GLN A N 1
ATOM 1047 C CA . GLN A 1 135 ? 17.375 -6.441 7.68 1 95.25 135 GLN A CA 1
ATOM 1048 C C . GLN A 1 135 ? 16.969 -6.426 6.211 1 95.25 135 GLN A C 1
ATOM 1050 O O . GLN A 1 135 ? 17 -7.457 5.539 1 95.25 135 GLN A O 1
ATOM 1055 N N . VAL A 1 136 ? 16.672 -5.168 5.773 1 96.38 136 VAL A N 1
ATOM 1056 C CA . VAL A 1 136 ? 16.156 -5.102 4.41 1 96.38 136 VAL A CA 1
ATOM 1057 C C . VAL A 1 136 ? 17.188 -4.426 3.5 1 96.38 136 VAL A C 1
ATOM 1059 O O . VAL A 1 136 ? 16.844 -3.926 2.428 1 96.38 136 VAL A O 1
ATOM 1062 N N . GLY A 1 137 ? 18.422 -4.328 3.941 1 96.5 137 GLY A N 1
ATOM 1063 C CA . GLY A 1 137 ? 19.516 -3.967 3.057 1 96.5 137 GLY A CA 1
ATOM 1064 C C . GLY A 1 137 ? 19.844 -2.486 3.086 1 96.5 137 GLY A C 1
ATOM 1065 O O . GLY A 1 137 ? 20.594 -1.992 2.238 1 96.5 137 GLY A O 1
ATOM 1066 N N . ILE A 1 138 ? 19.234 -1.757 3.986 1 97.12 138 ILE A N 1
ATOM 1067 C CA . ILE A 1 138 ? 19.547 -0.339 4.145 1 97.12 138 ILE A CA 1
ATOM 1068 C C . ILE A 1 138 ? 20.469 -0.142 5.355 1 97.12 138 ILE A C 1
ATOM 1070 O O . ILE A 1 138 ? 20.031 -0.308 6.5 1 97.12 138 ILE A O 1
ATOM 1074 N N . GLU A 1 139 ? 21.594 0.304 5.109 1 95.81 139 GLU A N 1
ATOM 1075 C CA . GLU A 1 139 ? 22.609 0.355 6.156 1 95.81 139 GLU A CA 1
ATOM 1076 C C . GLU A 1 139 ? 22.75 1.762 6.734 1 95.81 139 GLU A C 1
ATOM 1078 O O . GLU A 1 139 ? 23.234 1.938 7.848 1 95.81 139 GLU A O 1
ATOM 1083 N N . SER A 1 140 ? 22.344 2.756 6.023 1 95.75 140 SER A N 1
ATOM 1084 C CA . SER A 1 140 ? 22.469 4.141 6.465 1 95.75 140 SER A CA 1
ATOM 1085 C C . SER A 1 140 ? 21.562 4.426 7.66 1 95.75 140 SER A C 1
ATOM 1087 O O . SER A 1 140 ? 20.484 3.857 7.773 1 95.75 140 SER A O 1
ATOM 1089 N N . PRO A 1 141 ? 22.016 5.285 8.539 1 95.12 141 PRO A N 1
ATOM 1090 C CA . PRO A 1 141 ? 21.172 5.68 9.672 1 95.12 141 PRO A CA 1
ATOM 1091 C C . PRO A 1 141 ? 19.859 6.305 9.227 1 95.12 141 PRO A C 1
ATOM 1093 O O . PRO A 1 141 ? 19.766 6.879 8.141 1 95.12 141 PRO A O 1
ATOM 1096 N N . VAL A 1 142 ? 18.859 6.242 10.133 1 95.19 142 VAL A N 1
ATOM 1097 C CA . VAL A 1 142 ? 17.516 6.719 9.844 1 95.19 142 VAL A CA 1
ATOM 1098 C C . VAL A 1 142 ? 17.562 8.195 9.453 1 95.19 142 VAL A C 1
ATOM 1100 O O . VAL A 1 142 ? 16.953 8.602 8.461 1 95.19 142 VAL A O 1
ATOM 1103 N N . GLU A 1 143 ? 18.312 9.016 10.18 1 95 143 GLU A N 1
ATOM 1104 C CA . GLU A 1 143 ? 18.375 10.453 9.945 1 95 143 GLU A CA 1
ATOM 1105 C C . GLU A 1 143 ? 18.906 10.766 8.547 1 95 143 GLU A C 1
ATOM 1107 O O . GLU A 1 143 ? 18.438 11.695 7.891 1 95 143 GLU A O 1
ATOM 1112 N N . GLU A 1 144 ? 19.875 9.945 8.125 1 96.75 144 GLU A N 1
ATOM 1113 C CA . GLU A 1 144 ? 20.438 10.117 6.785 1 96.75 144 GLU A CA 1
ATOM 1114 C C . GLU A 1 144 ? 19.438 9.68 5.715 1 96.75 144 GLU A C 1
ATOM 1116 O O . GLU A 1 144 ? 19.297 10.352 4.688 1 96.75 144 GLU A O 1
ATOM 1121 N N . MET A 1 145 ? 18.781 8.617 5.988 1 97.38 145 MET A N 1
ATOM 1122 C CA . MET A 1 145 ? 17.828 8.078 5.02 1 97.38 145 MET A CA 1
ATOM 1123 C C . MET A 1 145 ? 16.641 9.016 4.848 1 97.38 145 MET A C 1
ATOM 1125 O O . MET A 1 145 ? 16.125 9.195 3.738 1 97.38 145 MET A O 1
ATOM 1129 N N . VAL A 1 146 ? 16.203 9.578 5.949 1 98 146 VAL A N 1
ATOM 1130 C CA . VAL A 1 146 ? 15.062 10.484 5.895 1 98 146 VAL A CA 1
ATOM 1131 C C . VAL A 1 146 ? 15.391 11.672 4.992 1 98 146 VAL A C 1
ATOM 1133 O O . VAL A 1 146 ? 14.586 12.055 4.137 1 98 146 VAL A O 1
ATOM 1136 N N . VAL A 1 147 ? 16.562 12.227 5.125 1 98.44 147 VAL A N 1
ATOM 1137 C CA . VAL A 1 147 ? 16.969 13.359 4.309 1 98.44 147 VAL A CA 1
ATOM 1138 C C . VAL A 1 147 ? 17.109 12.93 2.852 1 98.44 147 VAL A C 1
ATOM 1140 O O . VAL A 1 147 ? 16.641 13.625 1.945 1 98.44 147 VAL A O 1
ATOM 1143 N N . ARG A 1 148 ? 17.703 11.797 2.637 1 98.38 148 ARG A N 1
ATOM 1144 C CA . ARG A 1 148 ? 17.891 11.25 1.294 1 98.38 148 ARG A CA 1
ATOM 1145 C C . ARG A 1 148 ? 16.547 11.086 0.587 1 98.38 148 ARG A C 1
ATOM 1147 O O . ARG A 1 148 ? 16.375 11.531 -0.552 1 98.38 148 ARG A O 1
ATOM 1154 N N . LEU A 1 149 ? 15.609 10.492 1.255 1 98.69 149 LEU A N 1
ATOM 1155 C CA . LEU A 1 149 ? 14.305 10.188 0.676 1 98.69 149 LEU A CA 1
ATOM 1156 C C . LEU A 1 149 ? 13.477 11.453 0.495 1 98.69 149 LEU A C 1
ATOM 1158 O O . LEU A 1 149 ? 12.773 11.602 -0.502 1 98.69 149 LEU A O 1
ATOM 1162 N N . ALA A 1 150 ? 13.57 12.375 1.452 1 98.88 150 ALA A N 1
ATOM 1163 C CA . ALA A 1 150 ? 12.852 13.641 1.341 1 98.88 150 ALA A CA 1
ATOM 1164 C C . ALA A 1 150 ? 13.344 14.453 0.146 1 98.88 150 ALA A C 1
ATOM 1166 O O . ALA A 1 150 ? 12.547 15.008 -0.608 1 98.88 150 ALA A O 1
ATOM 1167 N N . THR A 1 151 ? 14.656 14.508 -0.009 1 98.88 151 THR A N 1
ATOM 1168 C CA . THR A 1 151 ? 15.227 15.273 -1.115 1 98.88 151 THR A CA 1
ATOM 1169 C C . THR A 1 151 ? 14.883 14.617 -2.453 1 98.88 151 THR A C 1
ATOM 1171 O O . THR A 1 151 ? 14.633 15.312 -3.439 1 98.88 151 THR A O 1
ATOM 1174 N N . LEU A 1 152 ? 14.891 13.297 -2.469 1 98.81 152 LEU A N 1
ATOM 1175 C CA . LEU A 1 152 ? 14.492 12.57 -3.666 1 98.81 152 LEU A CA 1
ATOM 1176 C C . LEU A 1 152 ? 13.039 12.867 -4.023 1 98.81 152 LEU A C 1
ATOM 1178 O O . LEU A 1 152 ? 12.711 13.055 -5.199 1 98.81 152 LEU A O 1
ATOM 1182 N N . ALA A 1 153 ? 12.18 12.875 -3.043 1 98.88 153 ALA A N 1
ATOM 1183 C CA . ALA A 1 153 ? 10.766 13.188 -3.234 1 98.88 153 ALA A CA 1
ATOM 1184 C C . ALA A 1 153 ? 10.586 14.594 -3.789 1 98.88 153 ALA A C 1
ATOM 1186 O O . ALA A 1 153 ? 9.82 14.805 -4.734 1 98.88 153 ALA A O 1
ATOM 1187 N N . ARG A 1 154 ? 11.25 15.523 -3.172 1 98.81 154 ARG A N 1
ATOM 1188 C CA . ARG A 1 154 ? 11.164 16.906 -3.643 1 98.81 154 ARG A CA 1
ATOM 1189 C C . ARG A 1 154 ? 11.602 17 -5.102 1 98.81 154 ARG A C 1
ATOM 1191 O O . ARG A 1 154 ? 10.961 17.688 -5.902 1 98.81 154 ARG A O 1
ATOM 1198 N N . LYS A 1 155 ? 12.703 16.344 -5.441 1 98.69 155 LYS A N 1
ATOM 1199 C CA . LYS A 1 155 ? 13.219 16.328 -6.809 1 98.69 155 LYS A CA 1
ATOM 1200 C C . LYS A 1 155 ? 12.188 15.766 -7.777 1 98.69 155 LYS A C 1
ATOM 1202 O O . LYS A 1 155 ? 12.094 16.203 -8.922 1 98.69 155 LYS A O 1
ATOM 1207 N N . ALA A 1 156 ? 11.406 14.82 -7.328 1 98.75 156 ALA A N 1
ATOM 1208 C CA . ALA A 1 156 ? 10.406 14.156 -8.172 1 98.75 156 ALA A CA 1
ATOM 1209 C C . ALA A 1 156 ? 9.148 15.008 -8.305 1 98.75 156 ALA A C 1
ATOM 1211 O O . ALA A 1 156 ? 8.242 14.664 -9.062 1 98.75 156 ALA A O 1
ATOM 1212 N N . GLY A 1 157 ? 8.992 16.062 -7.523 1 98.5 157 GLY A N 1
ATOM 1213 C CA . GLY A 1 157 ? 7.852 16.953 -7.609 1 98.5 157 GLY A CA 1
ATOM 1214 C C . GLY A 1 157 ? 6.77 16.641 -6.59 1 98.5 157 GLY A C 1
ATOM 1215 O O . GLY A 1 157 ? 5.668 17.188 -6.664 1 98.5 157 GLY A O 1
ATOM 1216 N N . ILE A 1 158 ? 7.078 15.758 -5.672 1 98.75 158 ILE A N 1
ATOM 1217 C CA . ILE A 1 158 ? 6.156 15.438 -4.582 1 98.75 158 ILE A CA 1
ATOM 1218 C C . ILE A 1 158 ? 5.938 16.672 -3.711 1 98.75 158 ILE A C 1
ATOM 1220 O O . ILE A 1 158 ? 6.844 17.484 -3.543 1 98.75 158 ILE A O 1
ATOM 1224 N N . ASP A 1 159 ? 4.746 16.781 -3.104 1 98.62 159 ASP A N 1
ATOM 1225 C CA . ASP A 1 159 ? 4.348 18 -2.416 1 98.62 159 ASP A CA 1
ATOM 1226 C C . ASP A 1 159 ? 4.941 18.062 -1.011 1 98.62 159 ASP A C 1
ATOM 1228 O O . ASP A 1 159 ? 5.031 19.141 -0.414 1 98.62 159 ASP A O 1
ATOM 1232 N N . GLY A 1 160 ? 5.305 16.969 -0.43 1 98.88 160 GLY A N 1
ATOM 1233 C CA . GLY A 1 160 ? 5.816 16.891 0.929 1 98.88 160 GLY A CA 1
ATOM 1234 C C . GLY A 1 160 ? 6.098 15.469 1.383 1 98.88 160 GLY A C 1
ATOM 1235 O O . GLY A 1 160 ? 6.172 14.555 0.562 1 98.88 160 GLY A O 1
ATOM 1236 N N . VAL A 1 161 ? 6.32 15.336 2.709 1 98.88 161 VAL A N 1
ATOM 1237 C CA . VAL A 1 161 ? 6.652 14.016 3.238 1 98.88 161 VAL A CA 1
ATOM 1238 C C . VAL A 1 161 ? 5.871 13.758 4.523 1 98.88 161 VAL A C 1
ATOM 1240 O O . VAL A 1 161 ? 5.344 14.695 5.133 1 98.88 161 VAL A O 1
ATOM 1243 N N . VAL A 1 162 ? 5.691 12.539 4.855 1 98.69 162 VAL A N 1
ATOM 1244 C CA . VAL A 1 162 ? 5.328 12.078 6.191 1 98.69 162 VAL A CA 1
ATOM 1245 C C . VAL A 1 162 ? 6.582 11.648 6.945 1 98.69 162 VAL A C 1
ATOM 1247 O O . VAL A 1 162 ? 7.355 10.82 6.457 1 98.69 162 VAL A O 1
ATOM 1250 N N . ALA A 1 163 ? 6.816 12.188 8.062 1 96.94 163 ALA A N 1
ATOM 1251 C CA . ALA A 1 163 ? 8.023 11.875 8.828 1 96.94 163 ALA A CA 1
ATOM 1252 C C . ALA A 1 163 ? 7.785 12.07 10.328 1 96.94 163 ALA A C 1
ATOM 1254 O O . ALA A 1 163 ? 6.879 12.805 10.727 1 96.94 163 ALA A O 1
ATOM 1255 N N . SER A 1 164 ? 8.625 11.43 11.062 1 94.25 164 SER A N 1
ATOM 1256 C CA . SER A 1 164 ? 8.57 11.578 12.516 1 94.25 164 SER A CA 1
ATOM 1257 C C . SER A 1 164 ? 8.867 13.016 12.938 1 94.25 164 SER A C 1
ATOM 1259 O O . SER A 1 164 ? 9.57 13.742 12.234 1 94.25 164 SER A O 1
ATOM 1261 N N . PRO A 1 165 ? 8.258 13.367 14.133 1 93.19 165 PRO A N 1
ATOM 1262 C CA . PRO A 1 165 ? 8.516 14.727 14.602 1 93.19 165 PRO A CA 1
ATOM 1263 C C . PRO A 1 165 ? 10.008 15.008 14.789 1 93.19 165 PRO A C 1
ATOM 1265 O O . PRO A 1 165 ? 10.461 16.141 14.57 1 93.19 165 PRO A O 1
ATOM 1268 N N . ARG A 1 166 ? 10.773 14.055 15.078 1 92.12 166 ARG A N 1
ATOM 1269 C CA . ARG A 1 166 ? 12.203 14.219 15.344 1 92.12 166 ARG A CA 1
ATOM 1270 C C . ARG A 1 166 ? 12.953 14.609 14.078 1 92.12 166 ARG A C 1
ATOM 1272 O O . ARG A 1 166 ? 14.047 15.18 14.148 1 92.12 166 ARG A O 1
ATOM 1279 N N . GLU A 1 167 ? 12.336 14.352 12.961 1 95.69 167 GLU A N 1
ATOM 1280 C CA . GLU A 1 167 ? 13.039 14.547 11.695 1 95.69 167 GLU A CA 1
ATOM 1281 C C . GLU A 1 167 ? 12.633 15.859 11.031 1 95.69 167 GLU A C 1
ATOM 1283 O O . GLU A 1 167 ? 13.172 16.234 9.984 1 95.69 167 GLU A O 1
ATOM 1288 N N . ILE A 1 168 ? 11.727 16.609 11.625 1 97.06 168 ILE A N 1
ATOM 1289 C CA . ILE A 1 168 ? 11.164 17.812 11.031 1 97.06 168 ILE A CA 1
ATOM 1290 C C . ILE A 1 168 ? 12.281 18.812 10.742 1 97.06 168 ILE A C 1
ATOM 1292 O O . ILE A 1 168 ? 12.414 19.297 9.617 1 97.06 168 ILE A O 1
ATOM 1296 N N . PRO A 1 169 ? 13.164 19.078 11.742 1 97 169 PRO A N 1
ATOM 1297 C CA . PRO A 1 169 ? 14.195 20.078 11.461 1 97 169 PRO A CA 1
ATOM 1298 C C . PRO A 1 169 ? 15.133 19.656 10.328 1 97 169 PRO A C 1
ATOM 1300 O O . PRO A 1 169 ? 15.531 20.5 9.516 1 97 169 PRO A O 1
ATOM 1303 N N . LEU A 1 170 ? 15.461 18.391 10.258 1 97.75 170 LEU A N 1
ATOM 1304 C CA . LEU A 1 170 ? 16.344 17.891 9.211 1 97.75 170 LEU A CA 1
ATOM 1305 C C . LEU A 1 170 ? 15.719 18.062 7.832 1 97.75 170 LEU A C 1
ATOM 1307 O O . LEU A 1 170 ? 16.391 18.469 6.883 1 97.75 170 LEU A O 1
ATOM 1311 N N . ILE A 1 171 ? 14.469 17.75 7.738 1 98.56 171 ILE A N 1
ATOM 1312 C CA . ILE A 1 171 ? 13.758 17.828 6.465 1 98.56 171 ILE A CA 1
ATOM 1313 C C . ILE A 1 171 ? 13.594 19.297 6.059 1 98.56 171 ILE A C 1
ATOM 1315 O O . ILE A 1 171 ? 13.75 19.641 4.887 1 98.56 171 ILE A O 1
ATOM 1319 N N . ARG A 1 172 ? 13.211 20.156 7.023 1 98.31 172 ARG A N 1
ATOM 1320 C CA . ARG A 1 172 ? 13.055 21.578 6.754 1 98.31 172 ARG A CA 1
ATOM 1321 C C . ARG A 1 172 ? 14.352 22.188 6.23 1 98.31 172 ARG A C 1
ATOM 1323 O O . ARG A 1 172 ? 14.336 22.984 5.289 1 98.31 172 ARG A O 1
ATOM 1330 N N . GLU A 1 173 ? 15.422 21.797 6.809 1 98.12 173 GLU A N 1
ATOM 1331 C CA . GLU A 1 173 ? 16.719 22.266 6.363 1 98.12 173 GLU A CA 1
ATOM 1332 C C . GLU A 1 173 ? 17.031 21.797 4.945 1 98.12 173 GLU A C 1
ATOM 1334 O O . GLU A 1 173 ? 17.531 22.562 4.125 1 98.12 173 GLU A O 1
ATOM 1339 N N . ALA A 1 174 ? 16.703 20.625 4.609 1 98.5 174 ALA A N 1
ATOM 1340 C CA . ALA A 1 174 ? 17.094 20 3.346 1 98.5 174 ALA A CA 1
ATOM 1341 C C . ALA A 1 174 ? 16.141 20.406 2.221 1 98.5 174 ALA A C 1
ATOM 1343 O O . ALA A 1 174 ? 16.562 20.516 1.062 1 98.5 174 ALA A O 1
ATOM 1344 N N . CYS A 1 175 ? 14.844 20.609 2.555 1 98.56 175 CYS A N 1
ATOM 1345 C CA . CYS A 1 175 ? 13.844 20.703 1.496 1 98.56 175 CYS A CA 1
ATOM 1346 C C . CYS A 1 175 ? 13.188 22.094 1.481 1 98.56 175 CYS A C 1
ATOM 1348 O O . CYS A 1 175 ? 12.43 22.406 0.565 1 98.56 175 CYS A O 1
ATOM 1350 N N . GLY A 1 176 ? 13.398 22.922 2.502 1 97.38 176 GLY A N 1
ATOM 1351 C CA . GLY A 1 176 ? 12.914 24.297 2.502 1 97.38 176 GLY A CA 1
ATOM 1352 C C . GLY A 1 176 ? 11.555 24.453 3.168 1 97.38 176 GLY A C 1
ATOM 1353 O O . GLY A 1 176 ? 10.938 23.453 3.564 1 97.38 176 GLY A O 1
ATOM 1354 N N . PRO A 1 177 ? 11.07 25.625 3.299 1 96 177 PRO A N 1
ATOM 1355 C CA . PRO A 1 177 ? 9.891 25.938 4.117 1 96 177 PRO A CA 1
ATOM 1356 C C . PRO A 1 177 ? 8.578 25.578 3.426 1 96 177 PRO A C 1
ATOM 1358 O O . PRO A 1 177 ? 7.551 25.438 4.09 1 96 177 PRO A O 1
ATOM 1361 N N . ASP A 1 178 ? 8.578 25.375 2.098 1 96.88 178 ASP A N 1
ATOM 1362 C CA . ASP A 1 178 ? 7.328 25.172 1.369 1 96.88 178 ASP A CA 1
ATOM 1363 C C . ASP A 1 178 ? 7.004 23.688 1.215 1 96.88 178 ASP A C 1
ATOM 1365 O O . ASP A 1 178 ? 5.898 23.328 0.8 1 96.88 178 ASP A O 1
ATOM 1369 N N . PHE A 1 179 ? 8.008 22.828 1.479 1 98.5 179 PHE A N 1
ATOM 1370 C CA . PHE A 1 179 ? 7.816 21.375 1.407 1 98.5 179 PHE A CA 1
ATOM 1371 C C . PHE A 1 179 ? 7.012 20.875 2.6 1 98.5 179 PHE A C 1
ATOM 1373 O O . PHE A 1 179 ? 7.418 21.062 3.75 1 98.5 179 PHE A O 1
ATOM 1380 N N . LEU A 1 180 ? 5.883 20.281 2.355 1 98.69 180 LEU A N 1
ATOM 1381 C CA . LEU A 1 180 ? 4.957 19.922 3.426 1 98.69 180 LEU A CA 1
ATOM 1382 C C . LEU A 1 180 ? 5.551 18.828 4.309 1 98.69 180 LEU A C 1
ATOM 1384 O O . LEU A 1 180 ? 6.188 17.906 3.811 1 98.69 180 LEU A O 1
ATOM 1388 N N . ILE A 1 181 ? 5.34 18.953 5.578 1 98.62 181 ILE A N 1
ATOM 1389 C CA . ILE A 1 181 ? 5.711 17.906 6.527 1 98.62 181 ILE A CA 1
ATOM 1390 C C . ILE A 1 181 ? 4.488 17.5 7.352 1 98.62 181 ILE A C 1
ATOM 1392 O O . ILE A 1 181 ? 3.971 18.297 8.133 1 98.62 181 ILE A O 1
ATOM 1396 N N . VAL A 1 182 ? 3.971 16.344 7.121 1 98.56 182 VAL A N 1
ATOM 1397 C CA . VAL A 1 182 ? 2.918 15.727 7.922 1 98.56 182 VAL A CA 1
ATOM 1398 C C . VAL A 1 182 ? 3.537 14.805 8.969 1 98.56 182 VAL A C 1
ATOM 1400 O O . VAL A 1 182 ? 4.32 13.914 8.633 1 98.56 182 VAL A O 1
ATOM 1403 N N . THR A 1 183 ? 3.133 14.984 10.164 1 96.56 183 THR A N 1
ATOM 1404 C CA . THR A 1 183 ? 3.887 14.328 11.234 1 96.56 183 THR A CA 1
ATOM 1405 C C . THR A 1 183 ? 2.959 13.531 12.141 1 96.56 183 THR A C 1
ATOM 1407 O O . THR A 1 183 ? 2.121 14.102 12.844 1 96.56 183 THR A O 1
ATOM 1410 N N . PRO A 1 184 ? 3.123 12.211 12.109 1 95.06 184 PRO A N 1
ATOM 1411 C CA . PRO A 1 184 ? 2.512 11.375 13.148 1 95.06 184 PRO A CA 1
ATOM 1412 C C . PRO A 1 184 ? 3.305 11.383 14.453 1 95.06 184 PRO A C 1
ATOM 1414 O O . PRO A 1 184 ? 4.285 12.117 14.578 1 95.06 184 PRO A O 1
ATOM 1417 N N . GLY A 1 185 ? 2.922 10.68 15.438 1 88.69 185 GLY A N 1
ATOM 1418 C CA . GLY A 1 185 ? 3.676 10.57 16.672 1 88.69 185 GLY A CA 1
ATOM 1419 C C . GLY A 1 185 ? 3.572 11.805 17.547 1 88.69 185 GLY A C 1
ATOM 1420 O O . GLY A 1 185 ? 4.527 12.172 18.25 1 88.69 185 GLY A O 1
ATOM 1421 N N . VAL A 1 186 ? 2.529 12.531 17.453 1 91.62 186 VAL A N 1
ATOM 1422 C CA . VAL A 1 186 ? 2.289 13.719 18.266 1 91.62 186 VAL A CA 1
ATOM 1423 C C . VAL A 1 186 ? 1.391 13.359 19.453 1 91.62 186 VAL A C 1
ATOM 1425 O O . VAL A 1 186 ? 0.357 12.711 19.281 1 91.62 186 VAL A O 1
ATOM 1428 N N . ARG A 1 187 ? 1.814 13.781 20.656 1 92.38 187 ARG A N 1
ATOM 1429 C CA . ARG A 1 187 ? 1.104 13.469 21.891 1 92.38 187 ARG A CA 1
ATOM 1430 C C . ARG A 1 187 ? 0.866 14.727 22.719 1 92.38 187 ARG A C 1
ATOM 1432 O O . ARG A 1 187 ? 1.804 15.297 23.281 1 92.38 187 ARG A O 1
ATOM 1439 N N . PRO A 1 188 ? -0.368 15.094 22.828 1 91.94 188 PRO A N 1
ATOM 1440 C CA . PRO A 1 188 ? -0.652 16.266 23.672 1 91.94 188 PRO A CA 1
ATOM 1441 C C . PRO A 1 188 ? -0.288 16.031 25.141 1 91.94 188 PRO A C 1
ATOM 1443 O O . PRO A 1 188 ? -0.163 14.891 25.578 1 91.94 188 PRO A O 1
ATOM 1446 N N . ALA A 1 189 ? -0.152 17.078 25.859 1 83.06 189 ALA A N 1
ATOM 1447 C CA . ALA A 1 189 ? 0.35 17.062 27.234 1 83.06 189 ALA A CA 1
ATOM 1448 C C . ALA A 1 189 ? -0.559 16.234 28.141 1 83.06 189 ALA A C 1
ATOM 1450 O O . ALA A 1 189 ? -0.089 15.586 29.078 1 83.06 189 ALA A O 1
ATOM 1451 N N . PHE A 1 190 ? -1.789 16.172 27.844 1 85.25 190 PHE A N 1
ATOM 1452 C CA . PHE A 1 190 ? -2.742 15.523 28.734 1 85.25 190 PHE A CA 1
ATOM 1453 C C . PHE A 1 190 ? -2.811 14.023 28.438 1 85.25 190 PHE A C 1
ATOM 1455 O O . PHE A 1 190 ? -3.404 13.266 29.219 1 85.25 190 PHE A O 1
ATOM 1462 N N . ALA A 1 191 ? -2.162 13.625 27.375 1 82.44 191 ALA A N 1
ATOM 1463 C CA . ALA A 1 191 ? -2.387 12.258 26.906 1 82.44 191 ALA A CA 1
ATOM 1464 C C . ALA A 1 191 ? -1.311 11.312 27.438 1 82.44 191 ALA A C 1
ATOM 1466 O O . ALA A 1 191 ? -0.177 11.727 27.688 1 82.44 191 ALA A O 1
ATOM 1467 N N . ALA A 1 192 ? -1.735 10.008 27.656 1 74.81 192 ALA A N 1
ATOM 1468 C CA . ALA A 1 192 ? -0.794 8.953 28.031 1 74.81 192 ALA A CA 1
ATOM 1469 C C . ALA A 1 192 ? 0.17 8.648 26.891 1 74.81 192 ALA A C 1
ATOM 1471 O O . ALA A 1 192 ? -0.192 8.766 25.719 1 74.81 192 ALA A O 1
ATOM 1472 N N . LEU A 1 193 ? 1.372 8.359 27.156 1 68.12 193 LEU A N 1
ATOM 1473 C CA . LEU A 1 193 ? 2.389 8.094 26.141 1 68.12 193 LEU A CA 1
ATOM 1474 C C . LEU A 1 193 ? 2.154 6.738 25.484 1 68.12 193 LEU A C 1
ATOM 1476 O O . LEU A 1 193 ? 2.391 6.582 24.281 1 68.12 193 LEU A O 1
ATOM 1480 N N . ASN A 1 194 ? 1.619 5.867 25.875 1 64.56 194 ASN A N 1
ATOM 1481 C CA . ASN A 1 194 ? 1.383 4.496 25.422 1 64.56 194 ASN A CA 1
ATOM 1482 C C . ASN A 1 194 ? 2.568 3.955 24.625 1 64.56 194 ASN A C 1
ATOM 1484 O O . ASN A 1 194 ? 3.695 3.934 25.125 1 64.56 194 ASN A O 1
ATOM 1488 N N . ASP A 1 195 ? 2.387 3.525 23.344 1 56.91 195 ASP A N 1
ATOM 1489 C CA . ASP A 1 195 ? 3.379 2.854 22.516 1 56.91 195 ASP A CA 1
ATOM 1490 C C . ASP A 1 195 ? 4.211 3.867 21.719 1 56.91 195 ASP A C 1
ATOM 1492 O O . ASP A 1 195 ? 5.07 3.486 20.938 1 56.91 195 ASP A O 1
ATOM 1496 N N . GLN A 1 196 ? 3.951 5.062 22 1 66.44 196 GLN A N 1
ATOM 1497 C CA . GLN A 1 196 ? 4.68 6.059 21.219 1 66.44 196 GLN A CA 1
ATOM 1498 C C . GLN A 1 196 ? 6 6.422 21.891 1 66.44 196 GLN A C 1
ATOM 1500 O O . GLN A 1 196 ? 6.016 6.891 23.031 1 66.44 196 GLN A O 1
ATOM 1505 N N . LYS A 1 197 ? 7.129 6.098 21.312 1 62.56 197 LYS A N 1
ATOM 1506 C CA . LYS A 1 197 ? 8.469 6.219 21.875 1 62.56 197 LYS A CA 1
ATOM 1507 C C . LYS A 1 197 ? 9.102 7.562 21.531 1 62.56 197 LYS A C 1
ATOM 1509 O O . LYS A 1 197 ? 9.938 8.078 22.281 1 62.56 197 LYS A O 1
ATOM 1514 N N . ARG A 1 198 ? 8.789 8.148 20.578 1 65.19 198 ARG A N 1
ATOM 1515 C CA . ARG A 1 198 ? 9.391 9.383 20.094 1 65.19 198 ARG A CA 1
ATOM 1516 C C . ARG A 1 198 ? 8.328 10.445 19.828 1 65.19 198 ARG A C 1
ATOM 1518 O O . ARG A 1 198 ? 7.84 10.578 18.703 1 65.19 198 ARG A O 1
ATOM 1525 N N . VAL A 1 199 ? 7.992 11.141 20.969 1 77.56 199 VAL A N 1
ATOM 1526 C CA . VAL A 1 199 ? 6.816 11.992 20.797 1 77.56 199 VAL A CA 1
ATOM 1527 C C . VAL A 1 199 ? 7.191 13.445 21.047 1 77.56 199 VAL A C 1
ATOM 1529 O O . VAL A 1 199 ? 8.234 13.734 21.641 1 77.56 199 VAL A O 1
ATOM 1532 N N . MET A 1 200 ? 6.484 14.258 20.328 1 87.81 200 MET A N 1
ATOM 1533 C CA . MET A 1 200 ? 6.48 15.695 20.547 1 87.81 200 MET A CA 1
ATOM 1534 C C . MET A 1 200 ? 5.07 16.203 20.859 1 87.81 200 MET A C 1
ATOM 1536 O O . MET A 1 200 ? 4.086 15.586 20.438 1 87.81 200 MET A O 1
ATOM 1540 N N . THR A 1 201 ? 4.977 17.281 21.625 1 92.38 201 THR A N 1
ATOM 1541 C CA . THR A 1 201 ? 3.67 17.891 21.812 1 92.38 201 THR A CA 1
ATOM 1542 C C . THR A 1 201 ? 3.219 18.594 20.531 1 92.38 201 THR A C 1
ATOM 1544 O O . THR A 1 201 ? 4.039 18.922 19.672 1 92.38 201 THR A O 1
ATOM 1547 N N . PRO A 1 202 ? 1.905 18.812 20.469 1 95.19 202 PRO A N 1
ATOM 1548 C CA . PRO A 1 202 ? 1.424 19.547 19.297 1 95.19 202 PRO A CA 1
ATOM 1549 C C . PRO A 1 202 ? 2.121 20.891 19.109 1 95.19 202 PRO A C 1
ATOM 1551 O O . PRO A 1 202 ? 2.543 21.234 18 1 95.19 202 PRO A O 1
ATOM 1554 N N . ALA A 1 203 ? 2.338 21.578 20.172 1 93.94 203 ALA A N 1
ATOM 1555 C CA . ALA A 1 203 ? 2.992 22.875 20.109 1 93.94 203 ALA A CA 1
ATOM 1556 C C . ALA A 1 203 ? 4.43 22.75 19.609 1 93.94 203 ALA A C 1
ATOM 1558 O O . ALA A 1 203 ? 4.879 23.531 18.766 1 93.94 203 ALA A O 1
ATOM 1559 N N . GLU A 1 204 ? 5.145 21.844 20.109 1 93.38 204 GLU A N 1
ATOM 1560 C CA . GLU A 1 204 ? 6.535 21.609 19.734 1 93.38 204 GLU A CA 1
ATOM 1561 C C . GLU A 1 204 ? 6.645 21.203 18.266 1 93.38 204 GLU A C 1
ATOM 1563 O O . GLU A 1 204 ? 7.555 21.656 17.562 1 93.38 204 GLU A O 1
ATOM 1568 N N . ALA A 1 205 ? 5.742 20.344 17.812 1 94.12 205 ALA A N 1
ATOM 1569 C CA . ALA A 1 205 ? 5.758 19.875 16.438 1 94.12 205 ALA A CA 1
ATOM 1570 C C . ALA A 1 205 ? 5.535 21.031 15.461 1 94.12 205 ALA A C 1
ATOM 1572 O O . ALA A 1 205 ? 6.207 21.125 14.438 1 94.12 205 ALA A O 1
ATOM 1573 N N . VAL A 1 206 ? 4.613 21.891 15.797 1 94.56 206 VAL A N 1
ATOM 1574 C CA . VAL A 1 206 ? 4.332 23.047 14.953 1 94.56 206 VAL A CA 1
ATOM 1575 C C . VAL A 1 206 ? 5.535 24 14.945 1 94.56 206 VAL A C 1
ATOM 1577 O O . VAL A 1 206 ? 5.945 24.484 13.891 1 94.56 206 VAL A O 1
ATOM 1580 N N . ARG A 1 207 ? 6.137 24.156 16.094 1 93.69 207 ARG A N 1
ATOM 1581 C CA . ARG A 1 207 ? 7.305 25.016 16.203 1 93.69 207 ARG A CA 1
ATOM 1582 C C . ARG A 1 207 ? 8.477 24.469 15.406 1 93.69 207 ARG A C 1
ATOM 1584 O O . ARG A 1 207 ? 9.266 25.219 14.836 1 93.69 207 ARG A O 1
ATOM 1591 N N . ALA A 1 208 ? 8.523 23.188 15.391 1 93.75 208 ALA A N 1
ATOM 1592 C CA . ALA A 1 208 ? 9.609 22.531 14.672 1 93.75 208 ALA A CA 1
ATOM 1593 C C . ALA A 1 208 ? 9.414 22.625 13.164 1 93.75 208 ALA A C 1
ATOM 1595 O O . ALA A 1 208 ? 10.352 22.391 12.391 1 93.75 208 ALA A O 1
ATOM 1596 N N . GLY A 1 209 ? 8.195 22.938 12.742 1 94.38 209 GLY A N 1
ATOM 1597 C CA . GLY A 1 209 ? 7.961 23.156 11.328 1 94.38 209 GLY A CA 1
ATOM 1598 C C . GLY A 1 209 ? 6.965 22.172 10.727 1 94.38 209 GLY A C 1
ATOM 1599 O O . GLY A 1 209 ? 6.785 22.141 9.508 1 94.38 209 GLY A O 1
ATOM 1600 N N . GLY A 1 210 ? 6.348 21.344 11.547 1 95.94 210 GLY A N 1
ATOM 1601 C CA . GLY A 1 210 ? 5.309 20.453 11.039 1 95.94 210 GLY A CA 1
ATOM 1602 C C . GLY A 1 210 ? 4.109 21.203 10.484 1 95.94 210 GLY A C 1
ATOM 1603 O O . GLY A 1 210 ? 3.67 22.203 11.062 1 95.94 210 GLY A O 1
ATOM 1604 N N . ASP A 1 211 ? 3.625 20.828 9.328 1 97.75 211 ASP A N 1
ATOM 1605 C CA . ASP A 1 211 ? 2.488 21.5 8.703 1 97.75 211 ASP A CA 1
ATOM 1606 C C . ASP A 1 211 ? 1.169 20.875 9.148 1 97.75 211 ASP A C 1
ATOM 1608 O O . ASP A 1 211 ? 0.176 21.578 9.344 1 97.75 211 ASP A O 1
ATOM 1612 N N . TYR A 1 212 ? 1.114 19.562 9.234 1 98.25 212 TYR A N 1
ATOM 1613 C CA . TYR A 1 212 ? -0.047 18.797 9.695 1 98.25 212 TYR A CA 1
ATOM 1614 C C . TYR A 1 212 ? 0.346 17.797 10.766 1 98.25 212 TYR A C 1
ATOM 1616 O O . TYR A 1 212 ? 1.413 17.188 10.695 1 98.25 212 TYR A O 1
ATOM 1624 N N . LEU A 1 213 ? -0.496 17.641 11.734 1 97.69 213 LEU A N 1
ATOM 1625 C CA . LEU A 1 213 ? -0.274 16.75 12.867 1 97.69 213 LEU A CA 1
ATOM 1626 C C . LEU A 1 213 ? -1.3 15.617 12.883 1 97.69 213 LEU A C 1
ATOM 1628 O O . LEU A 1 213 ? -2.504 15.867 12.969 1 97.69 213 LEU A O 1
ATOM 1632 N N . VAL A 1 214 ? -0.845 14.406 12.812 1 97.69 214 VAL A N 1
ATOM 1633 C CA . VAL A 1 214 ? -1.74 13.258 12.883 1 97.69 214 VAL A CA 1
ATOM 1634 C C . VAL A 1 214 ? -1.921 12.828 14.336 1 97.69 214 VAL A C 1
ATOM 1636 O O . VAL A 1 214 ? -0.956 12.445 15 1 97.69 214 VAL A O 1
ATOM 1639 N N . ILE A 1 215 ? -3.117 12.875 14.797 1 96.5 215 ILE A N 1
ATOM 1640 C CA . ILE A 1 215 ? -3.432 12.555 16.188 1 96.5 215 ILE A CA 1
ATOM 1641 C C . ILE A 1 215 ? -4.602 11.57 16.234 1 96.5 215 ILE A C 1
ATOM 1643 O O . ILE A 1 215 ? -5.68 11.852 15.695 1 96.5 215 ILE A O 1
ATOM 1647 N N . GLY A 1 216 ? -4.359 10.414 16.859 1 94.75 216 GLY A N 1
ATOM 1648 C CA . GLY A 1 216 ? -5.383 9.375 16.938 1 94.75 216 GLY A CA 1
ATOM 1649 C C . GLY A 1 216 ? -5.957 9.203 18.328 1 94.75 216 GLY A C 1
ATOM 1650 O O . GLY A 1 216 ? -6.828 9.977 18.75 1 94.75 216 GLY A O 1
ATOM 165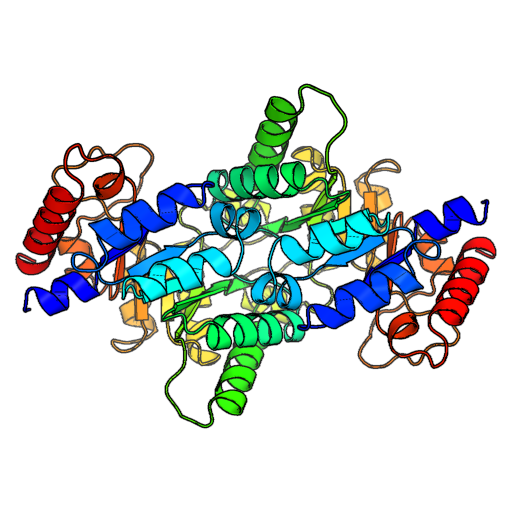1 N N . ARG A 1 217 ? -5.422 8.438 19.141 1 92.81 217 ARG A N 1
ATOM 1652 C CA . ARG A 1 217 ? -5.898 7.926 20.422 1 92.81 217 ARG A CA 1
ATOM 1653 C C . ARG A 1 217 ? -6.152 9.062 21.406 1 92.81 217 ARG A C 1
ATOM 1655 O O . ARG A 1 217 ? -7.133 9.039 22.141 1 92.81 217 ARG A O 1
ATOM 1662 N N . PRO A 1 218 ? -5.309 10.023 21.391 1 94.44 218 PRO A N 1
ATOM 1663 C CA . PRO A 1 218 ? -5.562 11.117 22.344 1 94.44 218 PRO A CA 1
ATOM 1664 C C . PRO A 1 218 ? -6.93 11.766 22.141 1 94.44 218 PRO A C 1
ATOM 1666 O O . PRO A 1 218 ? -7.527 12.266 23.094 1 94.44 218 PRO A O 1
ATOM 1669 N N . ILE A 1 219 ? -7.41 11.742 20.906 1 96.31 219 ILE A N 1
ATOM 1670 C CA . ILE A 1 219 ? -8.734 12.273 20.625 1 96.31 219 ILE A CA 1
ATOM 1671 C C . ILE A 1 219 ? -9.773 11.156 20.703 1 96.31 219 ILE A C 1
ATOM 1673 O O . ILE A 1 219 ? -10.758 11.273 21.438 1 96.31 219 ILE A O 1
ATOM 1677 N N . GLY A 1 220 ? -9.516 10.055 20.047 1 94.5 220 GLY A N 1
ATOM 1678 C CA . GLY A 1 220 ? -10.484 8.977 19.875 1 94.5 220 GLY A CA 1
ATOM 1679 C C . GLY A 1 220 ? -10.836 8.281 21.188 1 94.5 220 GLY A C 1
ATOM 1680 O O . GLY A 1 220 ? -11.961 7.828 21.359 1 94.5 220 GLY A O 1
ATOM 1681 N N . ASP A 1 221 ? -9.875 8.188 22.078 1 92.88 221 ASP A N 1
ATOM 1682 C CA . ASP A 1 221 ? -10.086 7.441 23.312 1 92.88 221 ASP A CA 1
ATOM 1683 C C . ASP A 1 221 ? -10.508 8.367 24.453 1 92.88 221 ASP A C 1
ATOM 1685 O O . ASP A 1 221 ? -10.828 7.91 25.547 1 92.88 221 ASP A O 1
ATOM 1689 N N . ALA A 1 222 ? -10.578 9.609 24.172 1 94.12 222 ALA A N 1
ATOM 1690 C CA . ALA A 1 222 ? -10.961 10.562 25.219 1 94.12 222 ALA A CA 1
ATOM 1691 C C . ALA A 1 222 ? -12.43 10.406 25.594 1 94.12 222 ALA A C 1
ATOM 1693 O O . ALA A 1 222 ? -13.266 10.117 24.734 1 94.12 222 ALA A O 1
ATOM 1694 N N . PRO A 1 223 ? -12.734 10.609 26.875 1 94.5 223 PRO A N 1
ATOM 1695 C CA . PRO A 1 223 ? -14.148 10.594 27.266 1 94.5 223 PRO A CA 1
ATOM 1696 C C . PRO A 1 223 ? -14.984 11.609 26.484 1 94.5 223 PRO A C 1
ATOM 1698 O O . PRO A 1 223 ? -16.172 11.359 26.219 1 94.5 223 PRO A O 1
ATOM 1701 N N . ASP A 1 224 ? -14.336 12.695 26.172 1 96.19 224 ASP A N 1
ATOM 1702 C CA . ASP A 1 224 ? -14.922 13.75 25.344 1 96.19 224 ASP A CA 1
ATOM 1703 C C . ASP A 1 224 ? -14.016 14.094 24.172 1 96.19 224 ASP A C 1
ATOM 1705 O O . ASP A 1 224 ? -13.234 15.047 24.25 1 96.19 224 ASP A O 1
ATOM 1709 N N . PRO A 1 225 ? -14.25 13.445 23.062 1 96.44 225 PRO A N 1
ATOM 1710 C CA . PRO A 1 225 ? -13.359 13.633 21.922 1 96.44 225 PRO A CA 1
ATOM 1711 C C . PRO A 1 225 ? -13.359 15.07 21.406 1 96.44 225 PRO A C 1
ATOM 1713 O O . PRO A 1 225 ? -12.305 15.609 21.062 1 96.44 225 PRO A O 1
ATOM 1716 N N . ALA A 1 226 ? -14.5 15.648 21.359 1 96.12 226 ALA A N 1
ATOM 1717 C CA . ALA A 1 226 ? -14.586 17.047 20.922 1 96.12 226 ALA A CA 1
ATOM 1718 C C . ALA A 1 226 ? -13.773 17.953 21.844 1 96.12 226 ALA A C 1
ATOM 1720 O O . ALA A 1 226 ? -13.047 18.828 21.375 1 96.12 226 ALA A O 1
ATOM 1721 N N . GLY A 1 227 ? -13.914 17.703 23.141 1 96.25 227 GLY A N 1
ATOM 1722 C CA . GLY A 1 227 ? -13.133 18.469 24.094 1 96.25 227 GLY A CA 1
ATOM 1723 C C . GLY A 1 227 ? -11.641 18.25 23.969 1 96.25 227 GLY A C 1
ATOM 1724 O O . GLY A 1 227 ? -10.852 19.188 24.109 1 96.25 227 GLY A O 1
ATOM 1725 N N . ALA A 1 228 ? -11.281 17.031 23.703 1 96.62 228 ALA A N 1
ATOM 1726 C CA . ALA A 1 228 ? -9.867 16.703 23.516 1 96.62 228 ALA A CA 1
ATOM 1727 C C . ALA A 1 228 ? -9.297 17.438 22.297 1 96.62 228 ALA A C 1
ATOM 1729 O O . ALA A 1 228 ? -8.188 17.969 22.359 1 96.62 228 ALA A O 1
ATOM 1730 N N . ALA A 1 229 ? -10.062 17.469 21.25 1 97.31 229 ALA A N 1
ATOM 1731 C CA . ALA A 1 229 ? -9.641 18.203 20.062 1 97.31 229 ALA A CA 1
ATOM 1732 C C . ALA A 1 229 ? -9.43 19.688 20.359 1 97.31 229 ALA A C 1
ATOM 1734 O O . ALA A 1 229 ? -8.43 20.281 19.938 1 97.31 229 ALA A O 1
ATOM 1735 N N . GLU A 1 230 ? -10.32 20.219 21.156 1 96 230 GLU A N 1
ATOM 1736 C CA . GLU A 1 230 ? -10.219 21.625 21.516 1 96 230 GLU A CA 1
ATOM 1737 C C . GLU A 1 230 ? -8.969 21.891 22.359 1 96 230 GLU A C 1
ATOM 1739 O O . GLU A 1 230 ? -8.312 22.922 22.172 1 96 230 GLU A O 1
ATOM 1744 N N . MET A 1 231 ? -8.68 21 23.219 1 95.69 231 MET A N 1
ATOM 1745 C CA . MET A 1 231 ? -7.484 21.156 24.047 1 95.69 231 MET A CA 1
ATOM 1746 C C . MET A 1 231 ? -6.219 21.109 23.188 1 95.69 231 MET A C 1
ATOM 1748 O O . MET A 1 231 ? -5.258 21.828 23.469 1 95.69 231 MET A O 1
ATOM 1752 N N . ILE A 1 232 ? -6.219 20.297 22.234 1 96.75 232 ILE A N 1
ATOM 1753 C CA . ILE A 1 232 ? -5.086 20.188 21.328 1 96.75 232 ILE A CA 1
ATOM 1754 C C . ILE A 1 232 ? -4.938 21.484 20.531 1 96.75 232 ILE A C 1
ATOM 1756 O O . ILE A 1 232 ? -3.82 21.984 20.344 1 96.75 232 ILE A O 1
ATOM 1760 N N . LEU A 1 233 ? -6.078 22.078 20.062 1 96.94 233 LEU A N 1
ATOM 1761 C CA . LEU A 1 233 ? -6.035 23.359 19.375 1 96.94 233 LEU A CA 1
ATOM 1762 C C . LEU A 1 233 ? -5.441 24.453 20.266 1 96.94 233 LEU A C 1
ATOM 1764 O O . LEU A 1 233 ? -4.656 25.281 19.797 1 96.94 233 LEU A O 1
ATOM 1768 N N . ASP A 1 234 ? -5.801 24.344 21.5 1 95.62 234 ASP A N 1
ATOM 1769 C CA . ASP A 1 234 ? -5.25 25.312 22.453 1 95.62 234 ASP A CA 1
ATOM 1770 C C . ASP A 1 234 ? -3.73 25.172 22.547 1 95.62 234 ASP A C 1
ATOM 1772 O O . ASP A 1 234 ? -3.018 26.188 22.609 1 95.62 234 ASP A O 1
ATOM 1776 N N . GLU A 1 235 ? -3.254 23.984 22.578 1 95 235 GLU A N 1
ATOM 1777 C CA . GLU A 1 235 ? -1.814 23.734 22.625 1 95 235 GLU A CA 1
ATOM 1778 C C . GLU A 1 235 ? -1.118 24.266 21.375 1 95 235 GLU A C 1
ATOM 1780 O O . GLU A 1 235 ? -0.046 24.875 21.469 1 95 235 GLU A O 1
ATOM 1785 N N . ILE A 1 236 ? -1.749 23.984 20.25 1 95.88 236 ILE A N 1
ATOM 1786 C CA . ILE A 1 236 ? -1.173 24.406 18.984 1 95.88 236 ILE A CA 1
ATOM 1787 C C . ILE A 1 236 ? -1.098 25.938 18.938 1 95.88 236 ILE A C 1
ATOM 1789 O O . ILE A 1 236 ? -0.083 26.5 18.531 1 95.88 236 ILE A O 1
ATOM 1793 N N . MET A 1 237 ? -2.109 26.594 19.453 1 94.69 237 MET A N 1
ATOM 1794 C CA . MET A 1 237 ? -2.182 28.047 19.438 1 94.69 237 MET A CA 1
ATOM 1795 C C . MET A 1 237 ? -1.195 28.656 20.422 1 94.69 237 MET A C 1
ATOM 1797 O O . MET A 1 237 ? -0.738 29.797 20.25 1 94.69 237 MET A O 1
ATOM 1801 N N . ALA A 1 238 ? -0.874 27.922 21.453 1 85.31 238 ALA A N 1
ATOM 1802 C CA . ALA A 1 238 ? 0.052 28.391 22.484 1 85.31 238 ALA A CA 1
ATOM 1803 C C . ALA A 1 238 ? 1.499 28.281 22.016 1 85.31 238 ALA A C 1
ATOM 1805 O O . ALA A 1 238 ? 2.4 28.875 22.594 1 85.31 238 ALA A O 1
ATOM 1806 N N . GLY A 1 239 ? 1.746 27.438 21.109 1 76.81 239 GLY A N 1
ATOM 1807 C CA . GLY A 1 239 ? 3.1 27.25 20.609 1 76.81 239 GLY A CA 1
ATOM 1808 C C . GLY A 1 239 ? 3.459 28.219 19.484 1 76.81 239 GLY A C 1
ATOM 1809 O O . GLY A 1 239 ? 4.523 28.828 19.516 1 76.81 239 GLY A O 1
ATOM 1810 N N . MET B 1 1 ? 0.182 -32.562 -15.828 1 91 1 MET B N 1
ATOM 1811 C CA . MET B 1 1 ? -0.833 -31.891 -15.008 1 91 1 MET B CA 1
ATOM 1812 C C . MET B 1 1 ? -2.164 -31.812 -15.75 1 91 1 MET B C 1
ATOM 1814 O O . MET B 1 1 ? -2.193 -31.781 -16.984 1 91 1 MET B O 1
ATOM 1818 N N . THR B 1 2 ? -3.266 -31.828 -15.023 1 94.19 2 THR B N 1
ATOM 1819 C CA . THR B 1 2 ? -4.594 -31.703 -15.617 1 94.19 2 THR B CA 1
ATOM 1820 C C . THR B 1 2 ? -4.879 -30.266 -16.031 1 94.19 2 THR B C 1
ATOM 1822 O O . THR B 1 2 ? -4.156 -29.344 -15.625 1 94.19 2 THR B O 1
ATOM 1825 N N . ARG B 1 3 ? -5.809 -30.125 -16.844 1 94.81 3 ARG B N 1
ATOM 1826 C CA . ARG B 1 3 ? -6.184 -28.781 -17.281 1 94.81 3 ARG B CA 1
ATOM 1827 C C . ARG B 1 3 ? -6.664 -27.938 -16.109 1 94.81 3 ARG B C 1
ATOM 1829 O O . ARG B 1 3 ? -6.402 -26.734 -16.062 1 94.81 3 ARG B O 1
ATOM 1836 N N . ASP B 1 4 ? -7.316 -28.594 -15.188 1 95.81 4 ASP B N 1
ATOM 1837 C CA . ASP B 1 4 ? -7.789 -27.891 -14 1 95.81 4 ASP B CA 1
ATOM 1838 C C . ASP B 1 4 ? -6.621 -27.406 -13.148 1 95.81 4 ASP B C 1
ATOM 1840 O O . ASP B 1 4 ? -6.66 -26.297 -12.609 1 95.81 4 ASP B O 1
ATOM 1844 N N . GLN B 1 5 ? -5.648 -28.188 -13.062 1 96.19 5 GLN B N 1
ATOM 1845 C CA . GLN B 1 5 ? -4.445 -27.797 -12.328 1 96.19 5 GLN B CA 1
ATOM 1846 C C . GLN B 1 5 ? -3.736 -26.641 -13.016 1 96.19 5 GLN B C 1
ATOM 1848 O O . GLN B 1 5 ? -3.25 -25.719 -12.352 1 96.19 5 GLN B O 1
ATOM 1853 N N . ALA B 1 6 ? -3.682 -26.719 -14.328 1 97.19 6 ALA B N 1
ATOM 1854 C CA . ALA B 1 6 ? -3.094 -25.641 -15.102 1 97.19 6 ALA B CA 1
ATOM 1855 C C . ALA B 1 6 ? -3.883 -24.344 -14.922 1 97.19 6 ALA B C 1
ATOM 1857 O O . ALA B 1 6 ? -3.297 -23.266 -14.742 1 97.19 6 ALA B O 1
ATOM 1858 N N . ARG B 1 7 ? -5.195 -24.484 -14.945 1 97.5 7 ARG B N 1
ATOM 1859 C CA . ARG B 1 7 ? -6.078 -23.328 -14.773 1 97.5 7 ARG B CA 1
ATOM 1860 C C . ARG B 1 7 ? -5.844 -22.656 -13.422 1 97.5 7 ARG B C 1
ATOM 1862 O O . ARG B 1 7 ? -5.789 -21.438 -13.328 1 97.5 7 ARG B O 1
ATOM 1869 N N . GLU B 1 8 ? -5.633 -23.438 -12.406 1 97.44 8 GLU B N 1
ATOM 1870 C CA . GLU B 1 8 ? -5.461 -22.938 -11.047 1 97.44 8 GLU B CA 1
ATOM 1871 C C . GLU B 1 8 ? -4.188 -22.094 -10.922 1 97.44 8 GLU B C 1
ATOM 1873 O O . GLU B 1 8 ? -4.07 -21.266 -10.023 1 97.44 8 GLU B O 1
ATOM 1878 N N . LYS B 1 9 ? -3.283 -22.281 -11.828 1 97.81 9 LYS B N 1
ATOM 1879 C CA . LYS B 1 9 ? -2.002 -21.578 -11.773 1 97.81 9 LYS B CA 1
ATOM 1880 C C . LYS B 1 9 ? -2.109 -20.188 -12.383 1 97.81 9 LYS B C 1
ATOM 1882 O O . LYS B 1 9 ? -1.225 -19.344 -12.195 1 97.81 9 LYS B O 1
ATOM 1887 N N . VAL B 1 10 ? -3.186 -19.906 -13.094 1 98.44 10 VAL B N 1
ATOM 1888 C CA . VAL B 1 10 ? -3.287 -18.672 -13.859 1 98.44 10 VAL B CA 1
ATOM 1889 C C . VAL B 1 10 ? -4.035 -17.609 -13.047 1 98.44 10 VAL B C 1
ATOM 1891 O O . VAL B 1 10 ? -5.168 -17.844 -12.617 1 98.44 10 VAL B O 1
ATOM 1894 N N . ILE B 1 11 ? -3.4 -16.547 -12.82 1 98.75 11 ILE B N 1
ATOM 1895 C CA . ILE B 1 11 ? -4.016 -15.367 -12.234 1 98.75 11 ILE B CA 1
ATOM 1896 C C . ILE B 1 11 ? -4.211 -14.305 -13.312 1 98.75 11 ILE B C 1
ATOM 1898 O O . ILE B 1 11 ? -3.24 -13.805 -13.891 1 98.75 11 ILE B O 1
ATOM 1902 N N . PHE B 1 12 ? -5.457 -13.953 -13.586 1 98.56 12 PHE B N 1
ATOM 1903 C CA . PHE B 1 12 ? -5.75 -12.891 -14.539 1 98.56 12 PHE B CA 1
ATOM 1904 C C . PHE B 1 12 ? -5.699 -11.523 -13.859 1 98.56 12 PHE B C 1
ATOM 1906 O O . PHE B 1 12 ? -6.477 -11.258 -12.938 1 98.56 12 PHE B O 1
ATOM 1913 N N . ALA B 1 13 ? -4.793 -10.695 -14.297 1 97.69 13 ALA B N 1
ATOM 1914 C CA . ALA B 1 13 ? -4.668 -9.344 -13.75 1 97.69 13 ALA B CA 1
ATOM 1915 C C . ALA B 1 13 ? -5.758 -8.43 -14.289 1 97.69 13 ALA B C 1
ATOM 1917 O O . ALA B 1 13 ? -5.742 -8.062 -15.461 1 97.69 13 ALA B O 1
ATOM 1918 N N . LEU B 1 14 ? -6.695 -8.078 -13.438 1 95.69 14 LEU B N 1
ATOM 1919 C CA . LEU B 1 14 ? -7.758 -7.152 -13.812 1 95.69 14 LEU B CA 1
ATOM 1920 C C . LEU B 1 14 ? -7.262 -5.711 -13.758 1 95.69 14 LEU B C 1
ATOM 1922 O O . LEU B 1 14 ? -7.18 -5.117 -12.68 1 95.69 14 LEU B O 1
ATOM 1926 N N . ASP B 1 15 ? -6.941 -5.121 -14.883 1 86.88 15 ASP B N 1
ATOM 1927 C CA . ASP B 1 15 ? -6.41 -3.766 -14.977 1 86.88 15 ASP B CA 1
ATOM 1928 C C . ASP B 1 15 ? -7.477 -2.789 -15.461 1 86.88 15 ASP B C 1
ATOM 1930 O O . ASP B 1 15 ? -7.641 -2.588 -16.672 1 86.88 15 ASP B O 1
ATOM 1934 N N . SER B 1 16 ? -8.242 -2.354 -14.656 1 89.5 16 SER B N 1
ATOM 1935 C CA . SER B 1 16 ? -9.336 -1.427 -14.93 1 89.5 16 SER B CA 1
ATOM 1936 C C . SER B 1 16 ? -9.664 -0.576 -13.711 1 89.5 16 SER B C 1
ATOM 1938 O O . SER B 1 16 ? -9.195 -0.86 -12.602 1 89.5 16 SER B O 1
ATOM 1940 N N . SER B 1 17 ? -10.328 0.502 -14.008 1 90.69 17 SER B N 1
ATOM 1941 C CA . SER B 1 17 ? -10.828 1.299 -12.891 1 90.69 17 SER B CA 1
ATOM 1942 C C . SER B 1 17 ? -12.352 1.265 -12.82 1 90.69 17 SER B C 1
ATOM 1944 O O . SER B 1 17 ? -12.953 1.884 -11.945 1 90.69 17 SER B O 1
ATOM 1946 N N . GLU B 1 18 ? -12.922 0.497 -13.688 1 94.5 18 GLU B N 1
ATOM 1947 C CA . GLU B 1 18 ? -14.375 0.553 -13.797 1 94.5 18 GLU B CA 1
ATOM 1948 C C . GLU B 1 18 ? -15.023 -0.703 -13.227 1 94.5 18 GLU B C 1
ATOM 1950 O O . GLU B 1 18 ? -14.688 -1.82 -13.625 1 94.5 18 GLU B O 1
ATOM 1955 N N . PHE B 1 19 ? -15.938 -0.501 -12.414 1 95.5 19 PHE B N 1
ATOM 1956 C CA . PHE B 1 19 ? -16.609 -1.603 -11.742 1 95.5 19 PHE B CA 1
ATOM 1957 C C . PHE B 1 19 ? -17.328 -2.494 -12.75 1 95.5 19 PHE B C 1
ATOM 1959 O O . PHE B 1 19 ? -17.391 -3.715 -12.57 1 95.5 19 PHE B O 1
ATOM 1966 N N . ALA B 1 20 ? -17.891 -1.933 -13.805 1 95.88 20 ALA B N 1
ATOM 1967 C CA . ALA B 1 20 ? -18.609 -2.691 -14.82 1 95.88 20 ALA B CA 1
ATOM 1968 C C . ALA B 1 20 ? -17.688 -3.719 -15.484 1 95.88 20 ALA B C 1
ATOM 1970 O O . ALA B 1 20 ? -18.125 -4.805 -15.859 1 95.88 20 ALA B O 1
ATOM 1971 N N . HIS B 1 21 ? -16.438 -3.375 -15.586 1 95.69 21 HIS B N 1
ATOM 1972 C CA . HIS B 1 21 ? -15.469 -4.297 -16.172 1 95.69 21 HIS B CA 1
ATOM 1973 C C . HIS B 1 21 ? -15.242 -5.508 -15.273 1 95.69 21 HIS B C 1
ATOM 1975 O O . HIS B 1 21 ? -14.961 -6.605 -15.766 1 95.69 21 HIS B O 1
ATOM 1981 N N . VAL B 1 22 ? -15.391 -5.336 -14 1 97.19 22 VAL B N 1
ATOM 1982 C CA . VAL B 1 22 ? -15.195 -6.43 -13.047 1 97.19 22 VAL B CA 1
ATOM 1983 C C . VAL B 1 22 ? -16.219 -7.527 -13.312 1 97.19 22 VAL B C 1
ATOM 1985 O O . VAL B 1 22 ? -15.867 -8.703 -13.406 1 97.19 22 VAL B O 1
ATOM 1988 N N . GLN B 1 23 ? -17.438 -7.137 -13.445 1 96.62 23 GLN B N 1
ATOM 1989 C CA . GLN B 1 23 ? -18.5 -8.102 -13.703 1 96.62 23 GLN B CA 1
ATOM 1990 C C . GLN B 1 23 ? -18.281 -8.828 -15.031 1 96.62 23 GLN B C 1
ATOM 1992 O O . GLN B 1 23 ? -18.422 -10.055 -15.102 1 96.62 23 GLN B O 1
ATOM 1997 N N . TYR B 1 24 ? -17.938 -8.047 -16.016 1 96.69 24 TYR B N 1
ATOM 1998 C CA . TYR B 1 24 ? -17.719 -8.617 -17.328 1 96.69 24 TYR B CA 1
ATOM 1999 C C . TYR B 1 24 ? -16.625 -9.688 -17.281 1 96.69 24 TYR B C 1
ATOM 2001 O O . TYR B 1 24 ? -16.828 -10.797 -17.781 1 96.69 24 TYR B O 1
ATOM 2009 N N . TRP B 1 25 ? -15.531 -9.367 -16.703 1 97.56 25 TRP B N 1
ATOM 2010 C CA . TRP B 1 25 ? -14.391 -10.281 -16.688 1 97.56 25 TRP B CA 1
ATOM 2011 C C . TRP B 1 25 ? -14.688 -11.492 -15.805 1 97.56 25 TRP B C 1
ATOM 2013 O O . TRP B 1 25 ? -14.297 -12.617 -16.125 1 97.56 25 TRP B O 1
ATOM 2023 N N . ALA B 1 26 ? -15.312 -11.25 -14.641 1 97.56 26 ALA B N 1
ATOM 2024 C CA . ALA B 1 26 ? -15.672 -12.359 -13.758 1 97.56 26 ALA B CA 1
ATOM 2025 C C . ALA B 1 26 ? -16.578 -13.352 -14.477 1 97.56 26 ALA B C 1
ATOM 2027 O O . ALA B 1 26 ? -16.359 -14.562 -14.414 1 97.56 26 ALA B O 1
ATOM 2028 N N . GLU B 1 27 ? -17.547 -12.867 -15.188 1 95.94 27 GLU B N 1
ATOM 2029 C CA . GLU B 1 27 ? -18.469 -13.703 -15.945 1 95.94 27 GLU B CA 1
ATOM 2030 C C . GLU B 1 27 ? -17.734 -14.453 -17.062 1 95.94 27 GLU B C 1
ATOM 2032 O O . GLU B 1 27 ? -18.047 -15.625 -17.328 1 95.94 27 GLU B O 1
ATOM 2037 N N . THR B 1 28 ? -16.828 -13.828 -17.625 1 96.12 28 THR B N 1
ATOM 2038 C CA . THR B 1 28 ? -16.172 -14.336 -18.828 1 96.12 28 THR B CA 1
ATOM 2039 C C . THR B 1 28 ? -15.102 -15.359 -18.469 1 96.12 28 THR B C 1
ATOM 2041 O O . THR B 1 28 ? -14.906 -16.344 -19.188 1 96.12 28 THR B O 1
ATOM 2044 N N . LEU B 1 29 ? -14.398 -15.156 -17.328 1 97.81 29 LEU B N 1
ATOM 2045 C CA . LEU B 1 29 ? -13.125 -15.859 -17.172 1 97.81 29 LEU B CA 1
ATOM 2046 C C . LEU B 1 29 ? -13.117 -16.688 -15.898 1 97.81 29 LEU B C 1
ATOM 2048 O O . LEU B 1 29 ? -12.164 -17.438 -15.648 1 97.81 29 LEU B O 1
ATOM 2052 N N . SER B 1 30 ? -14.141 -16.656 -15.07 1 97 30 SER B N 1
ATOM 2053 C CA . SER B 1 30 ? -14.094 -17.297 -13.766 1 97 30 SER B CA 1
ATOM 2054 C C . SER B 1 30 ? -13.898 -18.797 -13.898 1 97 30 SER B C 1
ATOM 2056 O O . SER B 1 30 ? -13.352 -19.438 -13 1 97 30 SER B O 1
ATOM 2058 N N . ASP B 1 31 ? -14.336 -19.375 -14.992 1 96.12 31 ASP B N 1
ATOM 2059 C CA . ASP B 1 31 ? -14.172 -20.812 -15.188 1 96.12 31 ASP B CA 1
ATOM 2060 C C . ASP B 1 31 ? -12.961 -21.125 -16.062 1 96.12 31 ASP B C 1
ATOM 2062 O O . ASP B 1 31 ? -12.703 -22.281 -16.406 1 96.12 31 ASP B O 1
ATOM 2066 N N . ARG B 1 32 ? -12.18 -20.062 -16.375 1 97 32 ARG B N 1
ATOM 2067 C CA . ARG B 1 32 ? -11.094 -20.25 -17.328 1 97 32 ARG B CA 1
ATOM 2068 C C . ARG B 1 32 ? -9.75 -19.906 -16.703 1 97 32 ARG B C 1
ATOM 2070 O O . ARG B 1 32 ? -8.703 -20.281 -17.234 1 97 32 ARG B O 1
ATOM 2077 N N . VAL B 1 33 ? -9.75 -19.203 -15.641 1 98.19 33 VAL B N 1
ATOM 2078 C CA . VAL B 1 33 ? -8.539 -18.859 -14.906 1 98.19 33 VAL B CA 1
ATOM 2079 C C . VAL B 1 33 ? -8.695 -19.266 -13.438 1 98.19 33 VAL B C 1
ATOM 2081 O O . VAL B 1 33 ? -9.805 -19.547 -12.984 1 98.19 33 VAL B O 1
ATOM 2084 N N . GLY B 1 34 ? -7.645 -19.328 -12.734 1 98.31 34 GLY B N 1
ATOM 2085 C CA . GLY B 1 34 ? -7.672 -19.734 -11.336 1 98.31 34 GLY B CA 1
ATOM 2086 C C . GLY B 1 34 ? -8.117 -18.625 -10.398 1 98.31 34 GLY B C 1
ATOM 2087 O O . GLY B 1 34 ? -8.773 -18.891 -9.391 1 98.31 34 GLY B O 1
ATOM 2088 N N . MET B 1 35 ? -7.676 -17.406 -10.695 1 98.5 35 MET B N 1
ATOM 2089 C CA . MET B 1 35 ? -7.957 -16.266 -9.828 1 98.5 35 MET B CA 1
ATOM 2090 C C . MET B 1 35 ? -7.918 -14.953 -10.602 1 98.5 35 MET B C 1
ATOM 2092 O O . MET B 1 35 ? -7.363 -14.898 -11.703 1 98.5 35 MET B O 1
ATOM 2096 N N . PHE B 1 36 ? -8.523 -13.977 -10.008 1 98.75 36 PHE B N 1
ATOM 2097 C CA . PHE B 1 36 ? -8.438 -12.609 -10.484 1 98.75 36 PHE B CA 1
ATOM 2098 C C . PHE B 1 36 ? -7.57 -11.766 -9.555 1 98.75 36 PHE B C 1
ATOM 2100 O O . PHE B 1 36 ? -7.773 -11.766 -8.344 1 98.75 36 PHE B O 1
ATOM 2107 N N . LYS B 1 37 ? -6.617 -11.125 -10.133 1 98.75 37 LYS B N 1
ATOM 2108 C CA . LYS B 1 37 ? -5.848 -10.172 -9.352 1 98.75 37 LYS B CA 1
ATOM 2109 C C . LYS B 1 37 ? -6.508 -8.797 -9.352 1 98.75 37 LYS B C 1
ATOM 2111 O O . LYS B 1 37 ? -6.785 -8.234 -10.414 1 98.75 37 LYS B O 1
ATOM 2116 N N . VAL B 1 38 ? -6.809 -8.273 -8.211 1 98.62 38 VAL B N 1
ATOM 2117 C CA . VAL B 1 38 ? -7.316 -6.922 -8 1 98.62 38 VAL B CA 1
ATOM 2118 C C . VAL B 1 38 ? -6.211 -6.035 -7.438 1 98.62 38 VAL B C 1
ATOM 2120 O O . VAL B 1 38 ? -5.727 -6.266 -6.324 1 98.62 38 VAL B O 1
ATOM 2123 N N . GLY B 1 39 ? -5.828 -5.031 -8.203 1 98.12 39 GLY B N 1
ATOM 2124 C CA . GLY B 1 39 ? -4.723 -4.176 -7.805 1 98.12 39 GLY B CA 1
ATOM 2125 C C . GLY B 1 39 ? -5.172 -2.852 -7.215 1 98.12 39 GLY B C 1
ATOM 2126 O O . GLY B 1 39 ? -6.355 -2.664 -6.93 1 98.12 39 GLY B O 1
ATOM 2127 N N . LYS B 1 40 ? -4.207 -1.92 -7.035 1 98.38 40 LYS B N 1
ATOM 2128 C CA . LYS B 1 40 ? -4.383 -0.669 -6.305 1 98.38 40 LYS B CA 1
ATOM 2129 C C . LYS B 1 40 ? -5.352 0.26 -7.027 1 98.38 40 LYS B C 1
ATOM 2131 O O . LYS B 1 40 ? -6.184 0.915 -6.391 1 98.38 40 LYS B O 1
ATOM 2136 N N . GLN B 1 41 ? -5.23 0.321 -8.336 1 98.19 41 GLN B N 1
ATOM 2137 C CA . GLN B 1 41 ? -6.082 1.255 -9.062 1 98.19 41 GLN B CA 1
ATOM 2138 C C . GLN B 1 41 ? -7.559 0.907 -8.891 1 98.19 41 GLN B C 1
ATOM 2140 O O . GLN B 1 41 ? -8.352 1.74 -8.445 1 98.19 41 GLN B O 1
ATOM 2145 N N . LEU B 1 42 ? -7.883 -0.309 -9.203 1 98.44 42 LEU B N 1
ATOM 2146 C CA . LEU B 1 42 ? -9.273 -0.758 -9.141 1 98.44 42 LEU B CA 1
ATOM 2147 C C . LEU B 1 42 ? -9.789 -0.718 -7.707 1 98.44 42 LEU B C 1
ATOM 2149 O O . LEU B 1 42 ? -10.922 -0.289 -7.469 1 98.44 42 LEU B O 1
ATOM 2153 N N . PHE B 1 43 ? -8.992 -1.145 -6.73 1 98.75 43 PHE B N 1
ATOM 2154 C CA . PHE B 1 43 ? -9.445 -1.193 -5.344 1 98.75 43 PHE B CA 1
ATOM 2155 C C . PHE B 1 43 ? -9.656 0.212 -4.793 1 98.75 43 PHE B C 1
ATOM 2157 O O . PHE B 1 43 ? -10.562 0.442 -3.988 1 98.75 43 PHE B O 1
ATOM 2164 N N . THR B 1 44 ? -8.781 1.138 -5.168 1 98.69 44 THR B N 1
ATOM 2165 C CA . THR B 1 44 ? -8.953 2.523 -4.746 1 98.69 44 THR B CA 1
ATOM 2166 C C . THR B 1 44 ? -10.242 3.102 -5.316 1 98.69 44 THR B C 1
ATOM 2168 O O . THR B 1 44 ? -10.969 3.824 -4.621 1 98.69 44 THR B O 1
ATOM 2171 N N . ALA B 1 45 ? -10.586 2.713 -6.488 1 98.19 45 ALA B N 1
ATOM 2172 C CA . ALA B 1 45 ? -11.766 3.242 -7.168 1 98.19 45 ALA B CA 1
ATOM 2173 C C . ALA B 1 45 ? -13.039 2.598 -6.641 1 98.19 45 ALA B C 1
ATOM 2175 O O . ALA B 1 45 ? -14.055 3.273 -6.465 1 98.19 45 ALA B O 1
ATOM 2176 N N . CYS B 1 46 ? -12.945 1.208 -6.352 1 98.06 46 CYS B N 1
ATOM 2177 C CA . CYS B 1 46 ? -14.211 0.491 -6.203 1 98.06 46 CYS B CA 1
ATOM 2178 C C . CYS B 1 46 ? -14.258 -0.25 -4.871 1 98.06 46 CYS B C 1
ATOM 2180 O O . CYS B 1 46 ? -15.328 -0.684 -4.438 1 98.06 46 CYS B O 1
ATOM 2182 N N . GLY B 1 47 ? -13.125 -0.45 -4.25 1 98.19 47 GLY B N 1
ATOM 2183 C CA . GLY B 1 47 ? -13.086 -1.008 -2.908 1 98.19 47 GLY B CA 1
ATOM 2184 C C . GLY B 1 47 ? -13.453 -2.48 -2.863 1 98.19 47 GLY B C 1
ATOM 2185 O O . GLY B 1 47 ? -13.273 -3.199 -3.848 1 98.19 47 GLY B O 1
ATOM 2186 N N . PRO B 1 48 ? -13.867 -2.98 -1.676 1 98.56 48 PRO B N 1
ATOM 2187 C CA . PRO B 1 48 ? -14.117 -4.406 -1.471 1 98.56 48 PRO B CA 1
ATOM 2188 C C . PRO B 1 48 ? -15.273 -4.934 -2.318 1 98.56 48 PRO B C 1
ATOM 2190 O O . PRO B 1 48 ? -15.43 -6.145 -2.479 1 98.56 48 PRO B O 1
ATOM 2193 N N . ALA B 1 49 ? -16.094 -4.031 -2.883 1 98.06 49 ALA B N 1
ATOM 2194 C CA . ALA B 1 49 ? -17.172 -4.445 -3.773 1 98.06 49 ALA B CA 1
ATOM 2195 C C . ALA B 1 49 ? -16.625 -5.223 -4.969 1 98.06 49 ALA B C 1
ATOM 2197 O O . ALA B 1 49 ? -17.297 -6.121 -5.492 1 98.06 49 ALA B O 1
ATOM 2198 N N . THR B 1 50 ? -15.398 -4.879 -5.426 1 98.5 50 THR B N 1
ATOM 2199 C CA . THR B 1 50 ? -14.758 -5.578 -6.531 1 98.5 50 THR B CA 1
ATOM 2200 C C . THR B 1 50 ? -14.562 -7.055 -6.199 1 98.5 50 THR B C 1
ATOM 2202 O O . THR B 1 50 ? -14.867 -7.926 -7.016 1 98.5 50 THR B O 1
ATOM 2205 N N . VAL B 1 51 ? -14.078 -7.328 -4.973 1 98.69 51 VAL B N 1
ATOM 2206 C CA . VAL B 1 51 ? -13.812 -8.688 -4.512 1 98.69 51 VAL B CA 1
ATOM 2207 C C . VAL B 1 51 ? -15.117 -9.477 -4.441 1 98.69 51 VAL B C 1
ATOM 2209 O O . VAL B 1 51 ? -15.211 -10.594 -4.953 1 98.69 51 VAL B O 1
ATOM 2212 N N . ARG B 1 52 ? -16.125 -8.859 -3.918 1 98.56 52 ARG B N 1
ATOM 2213 C CA . ARG B 1 52 ? -17.406 -9.523 -3.746 1 98.56 52 ARG B CA 1
ATOM 2214 C C . ARG B 1 52 ? -18.047 -9.852 -5.098 1 98.56 52 ARG B C 1
ATOM 2216 O O . ARG B 1 52 ? -18.672 -10.906 -5.254 1 98.56 52 ARG B O 1
ATOM 2223 N N . MET B 1 53 ? -17.891 -8.961 -6.027 1 98.31 53 MET B N 1
ATOM 2224 C CA . MET B 1 53 ? -18.438 -9.18 -7.363 1 98.31 53 MET B CA 1
ATOM 2225 C C . MET B 1 53 ? -17.781 -10.391 -8.023 1 98.31 53 MET B C 1
ATOM 2227 O O . MET B 1 53 ? -18.469 -11.227 -8.617 1 98.31 53 MET B O 1
ATOM 2231 N N . ILE B 1 54 ? -16.453 -10.516 -7.953 1 98.62 54 ILE B N 1
ATOM 2232 C CA . ILE B 1 54 ? -15.719 -11.641 -8.531 1 98.62 54 ILE B 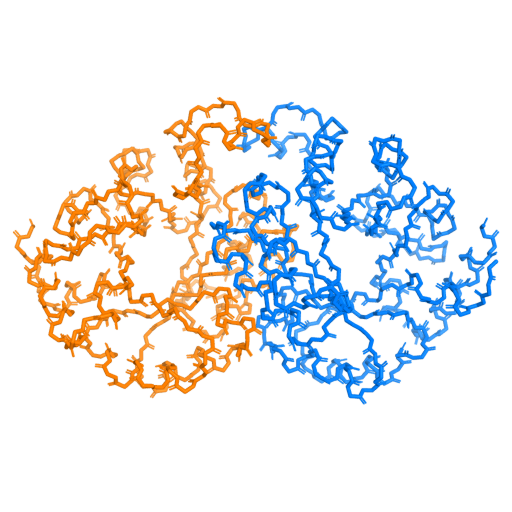CA 1
ATOM 2233 C C . ILE B 1 54 ? -16.172 -12.938 -7.879 1 98.62 54 ILE B C 1
ATOM 2235 O O . ILE B 1 54 ? -16.438 -13.93 -8.57 1 98.62 54 ILE B O 1
ATOM 2239 N N . GLN B 1 55 ? -16.359 -12.891 -6.551 1 98.62 55 GLN B N 1
ATOM 2240 C CA . GLN B 1 55 ? -16.766 -14.07 -5.793 1 98.62 55 GLN B CA 1
ATOM 2241 C C . GLN B 1 55 ? -18.188 -14.477 -6.141 1 98.62 55 GLN B C 1
ATOM 2243 O O . GLN B 1 55 ? -18.516 -15.664 -6.152 1 98.62 55 GLN B O 1
ATOM 2248 N N . LYS B 1 56 ? -19.016 -13.508 -6.406 1 98.19 56 LYS B N 1
ATOM 2249 C CA . LYS B 1 56 ? -20.391 -13.758 -6.805 1 98.19 56 LYS B CA 1
ATOM 2250 C C . LYS B 1 56 ? -20.453 -14.656 -8.039 1 98.19 56 LYS B C 1
ATOM 2252 O O . LYS B 1 56 ? -21.375 -15.477 -8.172 1 98.19 56 LYS B O 1
ATOM 2257 N N . PHE B 1 57 ? -19.469 -14.594 -8.875 1 97.69 57 PHE B N 1
ATOM 2258 C CA . PHE B 1 57 ? -19.453 -15.375 -10.109 1 97.69 57 PHE B CA 1
ATOM 2259 C C . PHE B 1 57 ? -18.562 -16.594 -9.953 1 97.69 57 PHE B C 1
ATOM 2261 O O . PHE B 1 57 ? -18.156 -17.203 -10.953 1 97.69 57 PHE B O 1
ATOM 2268 N N . GLY B 1 58 ? -18.172 -16.844 -8.703 1 97.75 58 GLY B N 1
ATOM 2269 C CA . GLY B 1 58 ? -17.438 -18.062 -8.414 1 97.75 58 GLY B CA 1
ATOM 2270 C C . GLY B 1 58 ? -15.938 -17.922 -8.555 1 97.75 58 GLY B C 1
ATOM 2271 O O . GLY B 1 58 ? -15.195 -18.906 -8.445 1 97.75 58 GLY B O 1
ATOM 2272 N N . GLY B 1 59 ? -15.445 -16.719 -8.82 1 98.38 59 GLY B N 1
ATOM 2273 C CA . GLY B 1 59 ? -14.016 -16.484 -8.961 1 98.38 59 GLY B CA 1
ATOM 2274 C C . GLY B 1 59 ? -13.297 -16.344 -7.637 1 98.38 59 GLY B C 1
ATOM 2275 O O . GLY B 1 59 ? -13.906 -15.969 -6.633 1 98.38 59 GLY B O 1
ATOM 2276 N N . GLU B 1 60 ? -12.016 -16.719 -7.633 1 98.44 60 GLU B N 1
ATOM 2277 C CA . GLU B 1 60 ? -11.125 -16.438 -6.512 1 98.44 60 GLU B CA 1
ATOM 2278 C C . GLU B 1 60 ? -10.344 -15.148 -6.73 1 98.44 60 GLU B C 1
ATOM 2280 O O . GLU B 1 60 ? -10.242 -14.664 -7.859 1 98.44 60 GLU B O 1
ATOM 2285 N N . VAL B 1 61 ? -9.82 -14.609 -5.633 1 98.88 61 VAL B N 1
ATOM 2286 C CA . VAL B 1 61 ? -9.203 -13.289 -5.762 1 98.88 61 VAL B CA 1
ATOM 2287 C C . VAL B 1 61 ? -7.805 -13.312 -5.152 1 98.88 61 VAL B C 1
ATOM 2289 O O . VAL B 1 61 ? -7.598 -13.867 -4.074 1 98.88 61 VAL B O 1
ATOM 2292 N N . PHE B 1 62 ? -6.832 -12.812 -5.871 1 98.94 62 PHE B N 1
ATOM 2293 C CA . PHE B 1 62 ? -5.555 -12.32 -5.359 1 98.94 62 PHE B CA 1
ATOM 2294 C C . PHE B 1 62 ? -5.598 -10.812 -5.141 1 98.94 62 PHE B C 1
ATOM 2296 O O . PHE B 1 62 ? -5.578 -10.047 -6.105 1 98.94 62 PHE B O 1
ATOM 2303 N N . LEU B 1 63 ? -5.73 -10.344 -3.889 1 98.88 63 LEU B N 1
ATOM 2304 C CA . LEU B 1 63 ? -5.758 -8.922 -3.562 1 98.88 63 LEU B CA 1
ATOM 2305 C C . LEU B 1 63 ? -4.344 -8.352 -3.51 1 98.88 63 LEU B C 1
ATOM 2307 O O . LEU B 1 63 ? -3.629 -8.539 -2.521 1 98.88 63 LEU B O 1
ATOM 2311 N N . ASP B 1 64 ? -3.949 -7.641 -4.52 1 98.69 64 ASP B N 1
ATOM 2312 C CA . ASP B 1 64 ? -2.574 -7.203 -4.742 1 98.69 64 ASP B CA 1
ATOM 2313 C C . ASP B 1 64 ? -2.391 -5.742 -4.336 1 98.69 64 ASP B C 1
ATOM 2315 O O . ASP B 1 64 ? -2.135 -4.887 -5.18 1 98.69 64 ASP B O 1
ATOM 2319 N N . LEU B 1 65 ? -2.443 -5.527 -3.018 1 98.81 65 LEU B N 1
ATOM 2320 C CA . LEU B 1 65 ? -2.369 -4.16 -2.518 1 98.81 65 LEU B CA 1
ATOM 2321 C C . LEU B 1 65 ? -0.979 -3.857 -1.967 1 98.81 65 LEU B C 1
ATOM 2323 O O . LEU B 1 65 ? -0.631 -2.693 -1.754 1 98.81 65 LEU B O 1
ATOM 2327 N N . LYS B 1 66 ? -0.189 -4.883 -1.724 1 98.75 66 LYS B N 1
ATOM 2328 C CA . LYS B 1 66 ? 1.206 -4.758 -1.312 1 98.75 66 LYS B CA 1
ATOM 2329 C C . LYS B 1 66 ? 1.338 -3.865 -0.08 1 98.75 66 LYS B C 1
ATOM 2331 O O . LYS B 1 66 ? 2.094 -2.891 -0.092 1 98.75 66 LYS B O 1
ATOM 2336 N N . PHE B 1 67 ? 0.697 -4.305 1.027 1 98.88 67 PHE B N 1
ATOM 2337 C CA . PHE B 1 67 ? 0.697 -3.514 2.252 1 98.88 67 PHE B CA 1
ATOM 2338 C C . PHE B 1 67 ? 2.123 -3.229 2.711 1 98.88 67 PHE B C 1
ATOM 2340 O O . PHE B 1 67 ? 2.99 -4.098 2.635 1 98.88 67 PHE B O 1
ATOM 2347 N N . HIS B 1 68 ? 2.383 -2.01 3.164 1 98.62 68 HIS B N 1
ATOM 2348 C CA . HIS B 1 68 ? 3.654 -1.562 3.721 1 98.62 68 HIS B CA 1
ATOM 2349 C C . HIS B 1 68 ? 3.453 -0.415 4.703 1 98.62 68 HIS B C 1
ATOM 2351 O O . HIS B 1 68 ? 3.168 0.714 4.297 1 98.62 68 HIS B O 1
ATOM 2357 N N . ASP B 1 69 ? 3.494 -0.641 5.934 1 98.06 69 ASP B N 1
ATOM 2358 C CA . ASP B 1 69 ? 3.254 0.277 7.043 1 98.06 69 ASP B CA 1
ATOM 2359 C C . ASP B 1 69 ? 3.811 -0.282 8.352 1 98.06 69 ASP B C 1
ATOM 2361 O O . ASP B 1 69 ? 4.547 -1.27 8.344 1 98.06 69 ASP B O 1
ATOM 2365 N N . ILE B 1 70 ? 3.551 0.402 9.461 1 96.25 70 ILE B N 1
ATOM 2366 C CA . ILE B 1 70 ? 3.982 -0.121 10.75 1 96.25 70 ILE B CA 1
ATOM 2367 C C . ILE B 1 70 ? 3.301 -1.462 11.023 1 96.25 70 ILE B C 1
ATOM 2369 O O . ILE B 1 70 ? 2.209 -1.724 10.508 1 96.25 70 ILE B O 1
ATOM 2373 N N . PRO B 1 71 ? 3.9 -2.32 11.836 1 97.19 71 PRO B N 1
ATOM 2374 C CA . PRO B 1 71 ? 3.475 -3.713 12 1 97.19 71 PRO B CA 1
ATOM 2375 C C . PRO B 1 71 ? 1.995 -3.838 12.359 1 97.19 71 PRO B C 1
ATOM 2377 O O . PRO B 1 71 ? 1.268 -4.613 11.734 1 97.19 71 PRO B 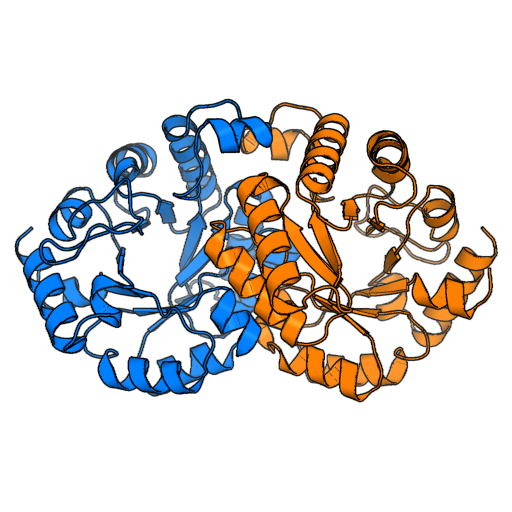O 1
ATOM 2380 N N . ASN B 1 72 ? 1.488 -3.059 13.242 1 95.69 72 ASN B N 1
ATOM 2381 C CA . ASN B 1 72 ? 0.098 -3.174 13.672 1 95.69 72 ASN B CA 1
ATOM 2382 C C . ASN B 1 72 ? -0.866 -2.83 12.539 1 95.69 72 ASN B C 1
ATOM 2384 O O . ASN B 1 72 ? -1.875 -3.512 12.344 1 95.69 72 ASN B O 1
ATOM 2388 N N . THR B 1 73 ? -0.576 -1.797 11.805 1 97.06 73 THR B N 1
ATOM 2389 C CA . THR B 1 73 ? -1.439 -1.367 10.711 1 97.06 73 THR B CA 1
ATOM 2390 C C . THR B 1 73 ? -1.542 -2.455 9.648 1 97.06 73 THR B C 1
ATOM 2392 O O . THR B 1 73 ? -2.639 -2.775 9.18 1 97.06 73 THR B O 1
ATOM 2395 N N . VAL B 1 74 ? -0.395 -3.07 9.297 1 98.5 74 VAL B N 1
ATOM 2396 C CA . VAL B 1 74 ? -0.398 -4.105 8.266 1 98.5 74 VAL B CA 1
ATOM 2397 C C . VAL B 1 74 ? -1.131 -5.344 8.781 1 98.5 74 VAL B C 1
ATOM 2399 O O . VAL B 1 74 ? -1.896 -5.969 8.047 1 98.5 74 VAL B O 1
ATOM 2402 N N . ALA B 1 75 ? -0.897 -5.668 10.031 1 98.56 75 ALA B N 1
ATOM 2403 C CA . ALA B 1 75 ? -1.592 -6.816 10.617 1 98.56 75 ALA B CA 1
ATOM 2404 C C . ALA B 1 75 ? -3.105 -6.633 10.547 1 98.56 75 ALA B C 1
ATOM 2406 O O . ALA B 1 75 ? -3.824 -7.535 10.109 1 98.56 75 ALA B O 1
ATOM 2407 N N . MET B 1 76 ? -3.559 -5.469 10.891 1 98.31 76 MET B N 1
ATOM 2408 C CA . MET B 1 76 ? -4.996 -5.219 10.914 1 98.31 76 MET B CA 1
ATOM 2409 C C . MET B 1 76 ? -5.566 -5.188 9.508 1 98.31 76 MET B C 1
ATOM 2411 O O . MET B 1 76 ? -6.656 -5.707 9.258 1 98.31 76 MET B O 1
ATOM 2415 N N . ALA B 1 77 ? -4.887 -4.559 8.578 1 98.62 77 ALA B N 1
ATOM 2416 C CA . ALA B 1 77 ? -5.328 -4.547 7.184 1 98.62 77 ALA B CA 1
ATOM 2417 C C . ALA B 1 77 ? -5.383 -5.961 6.609 1 98.62 77 ALA B C 1
ATOM 2419 O O . ALA B 1 77 ? -6.281 -6.285 5.828 1 98.62 77 ALA B O 1
ATOM 2420 N N . SER B 1 78 ? -4.414 -6.758 6.992 1 98.81 78 SER B N 1
ATOM 2421 C CA . SER B 1 78 ? -4.348 -8.141 6.527 1 98.81 78 SER B CA 1
ATOM 2422 C C . SER B 1 78 ? -5.539 -8.953 7.031 1 98.81 78 SER B C 1
ATOM 2424 O O . SER B 1 78 ? -6.082 -9.781 6.301 1 98.81 78 SER B O 1
ATOM 2426 N N . LEU B 1 79 ? -5.867 -8.719 8.266 1 98.31 79 LEU B N 1
ATOM 2427 C CA . LEU B 1 79 ? -7.055 -9.375 8.797 1 98.31 79 LEU B CA 1
ATOM 2428 C C . LEU B 1 79 ? -8.289 -9.023 7.969 1 98.31 79 LEU B C 1
ATOM 2430 O O . LEU B 1 79 ? -9.109 -9.891 7.66 1 98.31 79 LEU B O 1
ATOM 2434 N N . GLU B 1 80 ? -8.445 -7.754 7.605 1 98.5 80 GLU B N 1
ATOM 2435 C CA . GLU B 1 80 ? -9.578 -7.336 6.797 1 98.5 80 GLU B CA 1
ATOM 2436 C C . GLU B 1 80 ? -9.555 -7.996 5.422 1 98.5 80 GLU B C 1
ATOM 2438 O O . GLU B 1 80 ? -10.594 -8.398 4.898 1 98.5 80 GLU B O 1
ATOM 2443 N N . ALA B 1 81 ? -8.375 -8.094 4.816 1 98.69 81 ALA B N 1
ATOM 2444 C CA . ALA B 1 81 ? -8.242 -8.781 3.535 1 98.69 81 ALA B CA 1
ATOM 2445 C C . ALA B 1 81 ? -8.688 -10.234 3.646 1 98.69 81 ALA B C 1
ATOM 2447 O O . ALA B 1 81 ? -9.445 -10.719 2.805 1 98.69 81 ALA B O 1
ATOM 2448 N N . ALA B 1 82 ? -8.195 -10.898 4.676 1 98.25 82 ALA B N 1
ATOM 2449 C CA . ALA B 1 82 ? -8.547 -12.297 4.879 1 98.25 82 ALA B CA 1
ATOM 2450 C C . ALA B 1 82 ? -10.047 -12.461 5.125 1 98.25 82 ALA B C 1
ATOM 2452 O O . ALA B 1 82 ? -10.664 -13.406 4.633 1 98.25 82 ALA B O 1
ATOM 2453 N N . ARG B 1 83 ? -10.625 -11.562 5.867 1 96.75 83 ARG B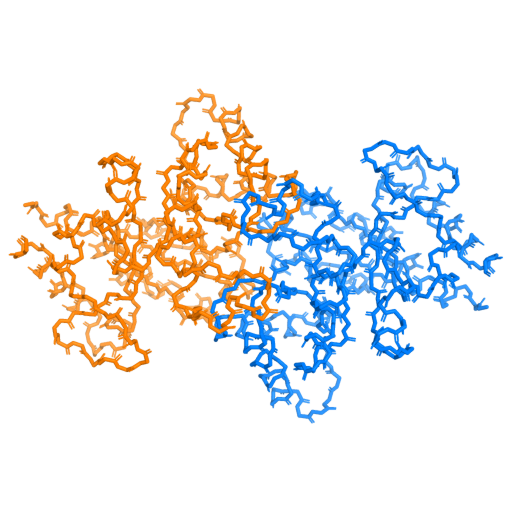 N 1
ATOM 2454 C CA . ARG B 1 83 ? -12.055 -11.609 6.184 1 96.75 83 ARG B CA 1
ATOM 2455 C C . ARG B 1 83 ? -12.898 -11.422 4.93 1 96.75 83 ARG B C 1
ATOM 2457 O O . ARG B 1 83 ? -14.039 -11.875 4.867 1 96.75 83 ARG B O 1
ATOM 2464 N N . LEU B 1 84 ? -12.336 -10.75 3.902 1 97.44 84 LEU B N 1
ATOM 2465 C CA . LEU B 1 84 ? -13.016 -10.594 2.621 1 97.44 84 LEU B CA 1
ATOM 2466 C C . LEU B 1 84 ? -13.117 -11.93 1.89 1 97.44 84 LEU B C 1
ATOM 2468 O O . LEU B 1 84 ? -13.867 -12.055 0.916 1 97.44 84 LEU B O 1
ATOM 2472 N N . GLY B 1 85 ? -12.32 -12.914 2.303 1 97.5 85 GLY B N 1
ATOM 2473 C CA . GLY B 1 85 ? -12.375 -14.234 1.702 1 97.5 85 GLY B CA 1
ATOM 2474 C C . GLY B 1 85 ? -11.5 -14.367 0.47 1 97.5 85 GLY B C 1
ATOM 2475 O O . GLY B 1 85 ? -11.781 -15.18 -0.415 1 97.5 85 GLY B O 1
ATOM 2476 N N . VAL B 1 86 ? -10.484 -13.539 0.339 1 98.69 86 VAL B N 1
ATOM 2477 C CA . VAL B 1 86 ? -9.594 -13.656 -0.808 1 98.69 86 VAL B CA 1
ATOM 2478 C C . VAL B 1 86 ? -8.695 -14.883 -0.646 1 98.69 86 VAL B C 1
ATOM 2480 O O . VAL B 1 86 ? -8.547 -15.406 0.46 1 98.69 86 VAL B O 1
ATOM 2483 N N . LYS B 1 87 ? -8.148 -15.344 -1.735 1 98.56 87 LYS B N 1
ATOM 2484 C CA . LYS B 1 87 ? -7.277 -16.516 -1.722 1 98.56 87 LYS B CA 1
ATOM 2485 C C . LYS B 1 87 ? -5.84 -16.125 -1.379 1 98.56 87 LYS B C 1
ATOM 2487 O O . LYS B 1 87 ? -5.164 -16.828 -0.624 1 98.56 87 LYS B O 1
ATOM 2492 N N . LEU B 1 88 ? -5.387 -15.039 -1.976 1 98.81 88 LEU B N 1
ATOM 2493 C CA . LEU B 1 88 ? -4.047 -14.492 -1.786 1 98.81 88 LEU B CA 1
ATOM 2494 C C . LEU B 1 88 ? -4.105 -12.992 -1.513 1 98.81 88 LEU B C 1
ATOM 2496 O O . LEU B 1 88 ? -4.988 -12.305 -2.023 1 98.81 88 LEU B O 1
ATOM 2500 N N . PHE B 1 89 ? -3.232 -12.5 -0.752 1 98.88 89 PHE B N 1
ATOM 2501 C CA . PHE B 1 89 ? -2.906 -11.086 -0.706 1 98.88 89 PHE B CA 1
ATOM 2502 C C . PHE B 1 89 ? -1.43 -10.875 -0.386 1 98.88 89 PHE B C 1
ATOM 2504 O O . PHE B 1 89 ? -0.706 -11.844 -0.126 1 98.88 89 PHE B O 1
ATOM 2511 N N . ASN B 1 90 ? -1.002 -9.594 -0.524 1 98.94 90 ASN B N 1
ATOM 2512 C CA . ASN B 1 90 ? 0.444 -9.469 -0.365 1 98.94 90 ASN B CA 1
ATOM 2513 C C . ASN B 1 90 ? 0.822 -8.203 0.397 1 98.94 90 ASN B C 1
ATOM 2515 O O . ASN B 1 90 ? -0.023 -7.34 0.627 1 98.94 90 ASN B O 1
ATOM 2519 N N . LEU B 1 91 ? 1.985 -8.156 0.937 1 98.94 91 LEU B N 1
ATOM 2520 C CA . LEU B 1 91 ? 2.684 -7.059 1.592 1 98.94 91 LEU B CA 1
ATOM 2521 C C . LEU B 1 91 ? 4.125 -6.961 1.104 1 98.94 91 LEU B C 1
ATOM 2523 O O . LEU B 1 91 ? 4.598 -7.84 0.38 1 98.94 91 LEU B O 1
ATOM 2527 N N . HIS B 1 92 ? 4.797 -5.898 1.423 1 98.69 92 HIS B N 1
ATOM 2528 C CA . HIS B 1 92 ? 6.184 -5.727 1.014 1 98.69 92 HIS B CA 1
ATOM 2529 C C . HIS B 1 92 ? 7.141 -6.359 2.021 1 98.69 92 HIS B C 1
ATOM 2531 O O . HIS B 1 92 ? 7.109 -6.02 3.207 1 98.69 92 HIS B O 1
ATOM 2537 N N . ALA B 1 93 ? 8.102 -7.148 1.574 1 98.62 93 ALA B N 1
ATOM 2538 C CA . ALA B 1 93 ? 9.148 -7.684 2.441 1 98.62 93 ALA B CA 1
ATOM 2539 C C . ALA B 1 93 ? 10.031 -6.562 2.984 1 98.62 93 ALA B C 1
ATOM 2541 O O . ALA B 1 93 ? 10.656 -6.711 4.035 1 98.62 93 ALA B O 1
ATOM 2542 N N . LEU B 1 94 ? 10.062 -5.473 2.314 1 97.62 94 LEU B N 1
ATOM 2543 C CA . LEU B 1 94 ? 10.859 -4.32 2.729 1 97.62 94 LEU B CA 1
ATOM 2544 C C . LEU B 1 94 ? 10.336 -3.746 4.043 1 97.62 94 LEU B C 1
ATOM 2546 O O . LEU B 1 94 ? 11.008 -2.93 4.676 1 97.62 94 LEU B O 1
ATOM 2550 N N . GLY B 1 95 ? 9.141 -4.156 4.438 1 97.44 95 GLY B N 1
ATOM 2551 C CA . GLY B 1 95 ? 8.609 -3.736 5.727 1 97.44 95 GLY B CA 1
ATOM 2552 C C . GLY B 1 95 ? 9.32 -4.387 6.898 1 97.44 95 GLY B C 1
ATOM 2553 O O . GLY B 1 95 ? 9.141 -3.979 8.047 1 97.44 95 GLY B O 1
ATOM 2554 N N . GLY B 1 96 ? 10.094 -5.441 6.637 1 97.75 96 GLY B N 1
ATOM 2555 C CA . GLY B 1 96 ? 10.938 -6.039 7.66 1 97.75 96 GLY B CA 1
ATOM 2556 C C . GLY B 1 96 ? 10.281 -7.207 8.367 1 97.75 96 GLY B C 1
ATOM 2557 O O . GLY B 1 96 ? 9.094 -7.469 8.172 1 97.75 96 GLY B O 1
ATOM 2558 N N . TYR B 1 97 ? 11.062 -7.824 9.172 1 98.38 97 TYR B N 1
ATOM 2559 C CA . TYR B 1 97 ? 10.672 -9.055 9.852 1 98.38 97 TYR B CA 1
ATOM 2560 C C . TYR B 1 97 ? 9.477 -8.82 10.766 1 98.38 97 TYR B C 1
ATOM 2562 O O . TYR B 1 97 ? 8.492 -9.562 10.719 1 98.38 97 TYR B O 1
ATOM 2570 N N . GLU B 1 98 ? 9.516 -7.809 11.531 1 97.94 98 GLU B N 1
ATOM 2571 C CA . GLU B 1 98 ? 8.484 -7.582 12.539 1 97.94 98 GLU B CA 1
ATOM 2572 C C . GLU B 1 98 ? 7.121 -7.355 11.891 1 97.94 98 GLU B C 1
ATOM 2574 O O . GLU B 1 98 ? 6.109 -7.887 12.352 1 97.94 98 GLU B O 1
ATOM 2579 N N . MET B 1 99 ? 7.102 -6.539 10.867 1 98.12 99 MET B N 1
ATOM 2580 C CA . MET B 1 99 ? 5.852 -6.297 10.148 1 98.12 99 MET B CA 1
ATOM 2581 C C . MET B 1 99 ? 5.25 -7.602 9.641 1 98.12 99 MET B C 1
ATOM 2583 O O . MET B 1 99 ? 4.062 -7.867 9.844 1 98.12 99 MET B O 1
ATOM 2587 N N . MET B 1 100 ? 6.102 -8.445 9.07 1 98.75 100 MET B N 1
ATOM 2588 C CA . MET B 1 100 ? 5.645 -9.703 8.477 1 98.75 100 MET B CA 1
ATOM 2589 C C . MET B 1 100 ? 5.246 -10.703 9.555 1 98.75 100 MET B C 1
ATOM 2591 O O . MET B 1 100 ? 4.191 -11.328 9.469 1 98.75 100 MET B O 1
ATOM 2595 N N . ALA B 1 101 ? 6.07 -10.789 10.594 1 98.69 101 ALA B N 1
ATOM 2596 C CA . ALA B 1 101 ? 5.801 -11.742 11.664 1 98.69 101 ALA B CA 1
ATOM 2597 C C . ALA B 1 101 ? 4.508 -11.391 12.398 1 98.69 101 ALA B C 1
ATOM 2599 O O . ALA B 1 101 ? 3.711 -12.273 12.719 1 98.69 101 ALA B O 1
ATOM 2600 N N . ARG B 1 102 ? 4.293 -10.117 12.648 1 98.56 102 ARG B N 1
ATOM 2601 C CA . ARG B 1 102 ? 3.074 -9.68 13.32 1 98.56 102 ARG B CA 1
ATOM 2602 C C . ARG B 1 102 ? 1.844 -9.977 12.469 1 98.56 102 ARG B C 1
ATOM 2604 O O . ARG B 1 102 ? 0.774 -10.281 13 1 98.56 102 ARG B O 1
ATOM 2611 N N . THR B 1 103 ? 1.981 -9.812 11.18 1 98.75 103 THR B N 1
ATOM 2612 C CA . THR B 1 103 ? 0.902 -10.133 10.25 1 98.75 103 THR B CA 1
ATOM 2613 C C . THR B 1 103 ? 0.519 -11.609 10.359 1 98.75 103 THR B C 1
ATOM 2615 O O . THR B 1 103 ? -0.659 -11.938 10.516 1 98.75 103 THR B O 1
ATOM 2618 N N . VAL B 1 104 ? 1.502 -12.492 10.32 1 98.44 104 VAL B N 1
ATOM 2619 C CA . VAL B 1 104 ? 1.271 -13.93 10.383 1 98.44 104 VAL B CA 1
ATOM 2620 C C . VAL B 1 104 ? 0.642 -14.297 11.727 1 98.44 104 VAL B C 1
ATOM 2622 O O . VAL B 1 104 ? -0.316 -15.07 11.781 1 98.44 104 VAL B O 1
ATOM 2625 N N . GLU B 1 105 ? 1.166 -13.695 12.773 1 98.12 105 GLU B N 1
ATOM 2626 C CA . GLU B 1 105 ? 0.633 -13.938 14.109 1 98.12 105 GLU B CA 1
ATOM 2627 C C . GLU B 1 105 ? -0.842 -13.562 14.195 1 98.12 105 GLU B C 1
ATOM 2629 O O . GLU B 1 105 ? -1.649 -14.305 14.75 1 98.12 105 GLU B O 1
ATOM 2634 N N . ALA B 1 106 ? -1.189 -12.383 13.688 1 98.12 106 ALA B N 1
ATOM 2635 C CA . ALA B 1 106 ? -2.572 -11.914 13.727 1 98.12 106 ALA B CA 1
ATOM 2636 C C . ALA B 1 106 ? -3.492 -12.852 12.953 1 98.12 106 ALA B C 1
ATOM 2638 O O . ALA B 1 106 ? -4.59 -13.18 13.414 1 98.12 106 ALA B O 1
ATOM 2639 N N . LEU B 1 107 ? -3.061 -13.289 11.805 1 98.19 107 LEU B N 1
ATOM 2640 C CA . LEU B 1 107 ? -3.85 -14.195 10.969 1 98.19 107 LEU B CA 1
ATOM 2641 C C . LEU B 1 107 ? -4.031 -15.547 11.656 1 98.19 107 LEU B C 1
ATOM 2643 O O . LEU B 1 107 ? -5.133 -16.094 11.664 1 98.19 107 LEU B O 1
ATOM 2647 N N . ASP B 1 108 ? -2.955 -16.078 12.219 1 97 108 ASP B N 1
ATOM 2648 C CA . ASP B 1 108 ? -3.014 -17.375 12.898 1 97 108 ASP B CA 1
ATOM 2649 C C . ASP B 1 108 ? -3.977 -17.328 14.078 1 97 108 ASP B C 1
ATOM 2651 O O . ASP B 1 108 ? -4.73 -18.266 14.312 1 97 108 ASP B O 1
ATOM 2655 N N . LYS B 1 109 ? -3.869 -16.266 14.82 1 96.81 109 LYS B N 1
ATOM 2656 C CA . LYS B 1 109 ? -4.762 -16.109 15.961 1 96.81 109 LYS B CA 1
ATOM 2657 C C . LYS B 1 109 ? -6.219 -16.047 15.523 1 96.81 109 LYS B C 1
ATOM 2659 O O . LYS B 1 109 ? -7.09 -16.641 16.141 1 96.81 109 LYS B O 1
ATOM 2664 N N . GLU B 1 110 ? -6.492 -15.289 14.484 1 96.38 110 GLU B N 1
ATOM 2665 C CA . GLU B 1 110 ? -7.852 -15.078 13.992 1 96.38 110 GLU B CA 1
ATOM 2666 C C . GLU B 1 110 ? -8.438 -16.375 13.43 1 96.38 110 GLU B C 1
ATOM 2668 O O . GLU B 1 110 ? -9.617 -16.672 13.656 1 96.38 110 GLU B O 1
ATOM 2673 N N . PHE B 1 111 ? -7.645 -17.156 12.719 1 95.31 111 PHE B N 1
ATOM 2674 C CA . PHE B 1 111 ? -8.188 -18.281 11.961 1 95.31 111 PHE B CA 1
ATOM 2675 C C . PHE B 1 111 ? -7.789 -19.609 12.602 1 95.31 111 PHE B C 1
ATOM 2677 O O . PHE B 1 111 ? -8.117 -20.672 12.086 1 95.31 111 PHE B O 1
ATOM 2684 N N . LYS B 1 112 ? -7.293 -19.625 13.852 1 88.56 112 LYS B N 1
ATOM 2685 C CA . LYS B 1 112 ? -6.992 -20.719 14.773 1 88.56 112 LYS B CA 1
ATOM 2686 C C . LYS B 1 112 ? -6.609 -21.984 14.008 1 88.56 112 LYS B C 1
ATOM 2688 O O . LYS B 1 112 ? -7.148 -23.062 14.266 1 88.56 112 LYS B O 1
ATOM 2693 N N . GLY B 1 113 ? -5.848 -21.859 13.031 1 77.94 113 GLY B N 1
ATOM 2694 C CA . GLY B 1 113 ? -5.375 -23.031 12.305 1 77.94 113 GLY B CA 1
ATOM 2695 C C . GLY B 1 113 ? -6.289 -23.422 11.156 1 77.94 113 GLY B C 1
ATOM 2696 O O . GLY B 1 113 ? -5.988 -24.359 10.414 1 77.94 113 GLY B O 1
ATOM 2697 N N . GLY B 1 114 ? -7.387 -22.734 10.992 1 86.31 114 GLY B N 1
ATOM 2698 C CA . GLY B 1 114 ? -8.258 -22.969 9.852 1 86.31 114 GLY B CA 1
ATOM 2699 C C . GLY B 1 114 ? -7.723 -22.375 8.562 1 86.31 114 GLY B C 1
ATOM 2700 O O . GLY B 1 114 ? -6.645 -21.781 8.547 1 86.31 114 GLY B O 1
ATOM 2701 N N . GLU B 1 115 ? -8.43 -22.688 7.535 1 89.81 115 GLU B N 1
ATOM 2702 C CA . GLU B 1 115 ? -8.062 -22.156 6.223 1 89.81 115 GLU B CA 1
ATOM 2703 C C . GLU B 1 115 ? -8.172 -20.641 6.191 1 89.81 115 GLU B C 1
ATOM 2705 O O . GLU B 1 115 ? -9.117 -20.062 6.742 1 89.81 115 GLU B O 1
ATOM 2710 N N . ARG B 1 116 ? -7.152 -20.016 5.73 1 91.38 116 ARG B N 1
ATOM 2711 C CA . ARG B 1 116 ? -7.129 -18.562 5.559 1 91.38 116 ARG B CA 1
ATOM 2712 C C . ARG B 1 116 ? -6.434 -18.172 4.254 1 91.38 116 ARG B C 1
ATOM 2714 O O . ARG B 1 116 ? -5.805 -19.016 3.607 1 91.38 116 ARG B O 1
ATOM 2721 N N . ALA B 1 117 ? -6.609 -16.953 3.908 1 97.25 117 ALA B N 1
ATOM 2722 C CA . ALA B 1 117 ? -5.848 -16.406 2.785 1 97.25 117 ALA B CA 1
ATOM 2723 C C . ALA B 1 117 ? -4.352 -16.625 2.98 1 97.25 117 ALA B C 1
ATOM 2725 O O . ALA B 1 117 ? -3.846 -16.531 4.102 1 97.25 117 ALA B O 1
ATOM 2726 N N . LYS B 1 118 ? -3.693 -16.969 1.931 1 98.12 118 LYS B N 1
ATOM 2727 C CA . LYS B 1 118 ? -2.234 -17 1.968 1 98.12 118 LYS B CA 1
ATOM 2728 C C . LYS B 1 118 ? -1.635 -15.617 1.78 1 98.12 118 LYS B C 1
ATOM 2730 O O . LYS B 1 118 ? -2.145 -14.812 0.994 1 98.12 118 LYS B O 1
ATOM 2735 N N . VAL B 1 119 ? -0.628 -15.367 2.535 1 98.81 119 VAL B N 1
ATOM 2736 C CA . VAL B 1 119 ? 0.037 -14.07 2.48 1 98.81 119 VAL B CA 1
ATOM 2737 C C . VAL B 1 119 ? 1.365 -14.203 1.738 1 98.81 119 VAL B C 1
ATOM 2739 O O . VAL B 1 119 ? 2.154 -15.109 2.02 1 98.81 119 VAL B O 1
ATOM 2742 N N . LEU B 1 120 ? 1.577 -13.297 0.766 1 98.94 120 LEU B N 1
ATOM 2743 C CA . LEU B 1 120 ? 2.801 -13.25 -0.026 1 98.94 120 LEU B CA 1
ATOM 2744 C C . LEU B 1 120 ? 3.604 -11.992 0.282 1 98.94 120 LEU B C 1
ATOM 2746 O O . LEU B 1 120 ? 3.029 -10.938 0.551 1 98.94 120 LEU B O 1
ATOM 2750 N N . ALA B 1 121 ? 4.91 -12.094 0.241 1 98.94 121 ALA B N 1
ATOM 2751 C CA . ALA B 1 121 ? 5.77 -10.922 0.374 1 98.94 121 ALA B CA 1
ATOM 2752 C C . ALA B 1 121 ? 6.395 -10.547 -0.967 1 98.94 121 ALA B C 1
ATOM 2754 O O . ALA B 1 121 ? 6.996 -11.391 -1.637 1 98.94 121 ALA B O 1
ATOM 2755 N N . VAL B 1 122 ? 6.207 -9.336 -1.355 1 98.75 122 VAL B N 1
ATOM 2756 C CA . VAL B 1 122 ? 6.895 -8.836 -2.541 1 98.75 122 VAL B CA 1
ATOM 2757 C C . VAL B 1 122 ? 8.375 -8.625 -2.23 1 98.75 122 VAL B C 1
ATOM 2759 O O . VAL B 1 122 ? 8.719 -7.898 -1.291 1 98.75 122 VAL B O 1
ATOM 2762 N N . THR B 1 123 ? 9.234 -9.188 -2.961 1 97.94 123 THR B N 1
ATOM 2763 C CA . THR B 1 123 ? 10.664 -8.984 -2.76 1 97.94 123 THR B CA 1
ATOM 2764 C C . THR B 1 123 ? 11.109 -7.66 -3.377 1 97.94 123 THR B C 1
ATOM 2766 O O . THR B 1 123 ? 10.906 -6.594 -2.793 1 97.94 123 THR B O 1
ATOM 2769 N N . ILE B 1 124 ? 11.602 -7.738 -4.621 1 96 124 ILE B N 1
ATOM 2770 C CA . ILE B 1 124 ? 11.938 -6.531 -5.367 1 96 124 ILE B CA 1
ATOM 2771 C C . ILE B 1 124 ? 11 -6.383 -6.562 1 96 124 ILE B C 1
ATOM 2773 O O . ILE B 1 124 ? 10.773 -7.344 -7.305 1 96 124 ILE B O 1
ATOM 2777 N N . LEU B 1 125 ? 10.414 -5.199 -6.641 1 93.81 125 LEU B N 1
ATOM 2778 C CA . LEU B 1 125 ? 9.5 -4.949 -7.75 1 93.81 125 LEU B CA 1
ATOM 2779 C C . LEU B 1 125 ? 10.203 -5.16 -9.086 1 93.81 125 LEU B C 1
ATOM 2781 O O . LEU B 1 125 ? 11.367 -4.793 -9.25 1 93.81 125 LEU B O 1
ATOM 2785 N N . THR B 1 126 ? 9.5 -5.703 -10.031 1 86.75 126 THR B N 1
ATOM 2786 C CA . THR B 1 126 ? 10.055 -6.051 -11.336 1 86.75 126 THR B CA 1
ATOM 2787 C C . THR B 1 126 ? 10.555 -4.809 -12.062 1 86.75 126 THR B C 1
ATOM 2789 O O . THR B 1 126 ? 11.398 -4.902 -12.961 1 86.75 126 THR B O 1
ATOM 2792 N N . SER B 1 127 ? 10.047 -3.656 -11.648 1 84.12 127 SER B N 1
ATOM 2793 C CA . SER B 1 127 ? 10.438 -2.408 -12.289 1 84.12 127 SER B CA 1
ATOM 2794 C C . SER B 1 127 ? 11.734 -1.863 -11.695 1 84.12 127 SER B C 1
ATOM 2796 O O . SER B 1 127 ? 12.344 -0.955 -12.25 1 84.12 127 SER B O 1
ATOM 2798 N N . SER B 1 128 ? 12.125 -2.424 -10.594 1 88.38 128 SER B N 1
ATOM 2799 C CA . SER B 1 128 ? 13.289 -1.887 -9.898 1 88.38 128 SER B CA 1
ATOM 2800 C C . SER B 1 128 ? 14.594 -2.373 -10.531 1 88.38 128 SER B C 1
ATOM 2802 O O . SER B 1 128 ? 14.719 -3.553 -10.859 1 88.38 128 SER B O 1
ATOM 2804 N N . THR B 1 129 ? 15.43 -1.444 -10.781 1 88.94 129 THR B N 1
ATOM 2805 C CA . THR B 1 129 ? 16.797 -1.734 -11.219 1 88.94 129 THR B CA 1
ATOM 2806 C C . THR B 1 129 ? 17.781 -1.479 -10.094 1 88.94 129 THR B C 1
ATOM 2808 O O . THR B 1 129 ? 17.406 -0.99 -9.023 1 88.94 129 THR B O 1
ATOM 2811 N N . GLU B 1 130 ? 19 -1.825 -10.391 1 91.75 130 GLU B N 1
ATOM 2812 C CA . GLU B 1 130 ? 20.031 -1.518 -9.414 1 91.75 130 GLU B CA 1
ATOM 2813 C C . GLU B 1 130 ? 20.094 -0.019 -9.133 1 91.75 130 GLU B C 1
ATOM 2815 O O . GLU B 1 130 ? 20.328 0.394 -7.992 1 91.75 130 GLU B O 1
ATOM 2820 N N . GLU B 1 131 ? 19.922 0.711 -10.148 1 92 131 GLU B N 1
ATOM 2821 C CA . GLU B 1 131 ? 19.922 2.164 -9.992 1 92 131 GLU B CA 1
ATOM 2822 C C . GLU B 1 131 ? 18.781 2.637 -9.109 1 92 131 GLU B C 1
ATOM 2824 O O . GLU B 1 131 ? 18.969 3.486 -8.234 1 92 131 GLU B O 1
ATOM 2829 N N . THR B 1 132 ? 17.625 2.088 -9.281 1 92.62 132 THR B N 1
ATOM 2830 C CA . THR B 1 132 ? 16.469 2.426 -8.461 1 92.62 132 THR B CA 1
ATOM 2831 C C . THR B 1 132 ? 16.719 2.104 -6.996 1 92.62 132 THR B C 1
ATOM 2833 O O . THR B 1 132 ? 16.422 2.906 -6.113 1 92.62 132 THR B O 1
ATOM 2836 N N . LEU B 1 133 ? 17.297 0.936 -6.816 1 95.69 133 LEU B N 1
ATOM 2837 C CA . LEU B 1 133 ? 17.578 0.489 -5.453 1 95.69 133 LEU B CA 1
ATOM 2838 C C . LEU B 1 133 ? 18.625 1.374 -4.793 1 95.69 133 LEU B C 1
ATOM 2840 O O . LEU B 1 133 ? 18.469 1.759 -3.629 1 95.69 133 LEU B O 1
ATOM 2844 N N . ARG B 1 134 ? 19.625 1.777 -5.531 1 95.62 134 ARG B N 1
ATOM 2845 C CA . ARG B 1 134 ? 20.672 2.633 -4.992 1 95.62 134 ARG B CA 1
ATOM 2846 C C . ARG B 1 134 ? 20.125 3.992 -4.582 1 95.62 134 ARG B C 1
ATOM 2848 O O . ARG B 1 134 ? 20.547 4.566 -3.58 1 95.62 134 ARG B O 1
ATOM 2855 N N . GLN B 1 135 ? 19.172 4.516 -5.297 1 95.38 135 GLN B N 1
ATOM 2856 C CA . GLN B 1 135 ? 18.562 5.805 -5.004 1 95.38 135 GLN B CA 1
ATOM 2857 C C . GLN B 1 135 ? 17.906 5.801 -3.623 1 95.38 135 GLN B C 1
ATOM 2859 O O . GLN B 1 135 ? 17.859 6.832 -2.949 1 95.38 135 GLN B O 1
ATOM 2864 N N . VAL B 1 136 ? 17.516 4.562 -3.238 1 96.44 136 VAL B N 1
ATOM 2865 C CA . VAL B 1 136 ? 16.781 4.516 -1.981 1 96.44 136 VAL B CA 1
ATOM 2866 C C . VAL B 1 136 ? 17.625 3.822 -0.913 1 96.44 136 VAL B C 1
ATOM 2868 O O . VAL B 1 136 ? 17.094 3.342 0.091 1 96.44 136 VAL B O 1
ATOM 2871 N N . GLY B 1 137 ? 18.906 3.682 -1.151 1 96.62 137 GLY B N 1
ATOM 2872 C CA . GLY B 1 137 ? 19.844 3.301 -0.099 1 96.62 137 GLY B CA 1
ATOM 2873 C C . GLY B 1 137 ? 20.141 1.813 -0.074 1 96.62 137 GLY B C 1
ATOM 2874 O O . GLY B 1 137 ? 20.734 1.31 0.881 1 96.62 137 GLY B O 1
ATOM 2875 N N . ILE B 1 138 ? 19.672 1.09 -1.057 1 97.12 138 ILE B N 1
ATOM 2876 C CA . ILE B 1 138 ? 19.969 -0.335 -1.163 1 97.12 138 ILE B CA 1
ATOM 2877 C C . ILE B 1 138 ? 21.062 -0.559 -2.205 1 97.12 138 ILE B C 1
ATOM 2879 O O . ILE B 1 138 ? 20.828 -0.39 -3.404 1 97.12 138 ILE B O 1
ATOM 2883 N N . GLU B 1 139 ? 22.141 -1.03 -1.778 1 95.81 139 GLU B N 1
ATOM 2884 C CA . GLU B 1 139 ? 23.297 -1.104 -2.646 1 95.81 139 GLU B CA 1
ATOM 2885 C C . GLU B 1 139 ? 23.484 -2.512 -3.207 1 95.81 139 GLU B C 1
ATOM 2887 O O . GLU B 1 139 ? 24.156 -2.697 -4.227 1 95.81 139 GLU B O 1
ATOM 2892 N N . SER B 1 140 ? 22.953 -3.494 -2.584 1 95.75 140 SER B N 1
ATOM 2893 C CA . SER B 1 140 ? 23.109 -4.883 -3.006 1 95.75 140 SER B CA 1
ATOM 2894 C C . SER B 1 140 ? 22.406 -5.145 -4.332 1 95.75 140 SER B C 1
ATOM 2896 O O . SER B 1 140 ? 21.375 -4.543 -4.621 1 95.75 140 SER B O 1
ATOM 2898 N N . PRO B 1 141 ? 22.984 -6.012 -5.129 1 95.12 141 PRO B N 1
ATOM 2899 C CA . PRO B 1 141 ? 22.328 -6.387 -6.383 1 95.12 141 PRO B CA 1
ATOM 2900 C C . PRO B 1 141 ? 20.938 -6.98 -6.16 1 95.12 141 PRO B C 1
ATOM 2902 O O . PRO B 1 141 ? 20.656 -7.551 -5.098 1 95.12 141 PRO B O 1
ATOM 2905 N N . VAL B 1 142 ? 20.109 -6.898 -7.215 1 95.19 142 VAL B N 1
ATOM 2906 C CA . VAL B 1 142 ? 18.719 -7.344 -7.148 1 95.19 142 VAL B CA 1
ATOM 2907 C C . VAL B 1 142 ? 18.672 -8.82 -6.758 1 95.19 142 VAL B C 1
ATOM 2909 O O . VAL B 1 142 ? 17.891 -9.203 -5.875 1 95.19 142 VAL B O 1
ATOM 2912 N N . GLU B 1 143 ? 19.5 -9.664 -7.355 1 95.06 143 GLU B N 1
ATOM 2913 C CA . GLU B 1 143 ? 19.484 -11.102 -7.113 1 95.06 143 GLU B CA 1
ATOM 2914 C C . GLU B 1 143 ? 19.781 -11.414 -5.652 1 95.06 143 GLU B C 1
ATOM 2916 O O . GLU B 1 143 ? 19.203 -12.336 -5.078 1 95.06 143 GLU B O 1
ATOM 2921 N N . GLU B 1 144 ? 20.688 -10.633 -5.074 1 96.81 144 GLU B N 1
ATOM 2922 C CA . GLU B 1 144 ? 21.031 -10.812 -3.664 1 96.81 144 GLU B CA 1
ATOM 2923 C C . GLU B 1 144 ? 19.891 -10.352 -2.762 1 96.81 144 GLU B C 1
ATOM 2925 O O . GLU B 1 144 ? 19.562 -11.016 -1.777 1 96.81 144 GLU B O 1
ATOM 2930 N N . MET B 1 145 ? 19.297 -9.266 -3.137 1 97.38 145 MET B N 1
ATOM 2931 C CA . MET B 1 145 ? 18.219 -8.711 -2.332 1 97.38 145 MET B CA 1
ATOM 2932 C C . MET B 1 145 ? 16.984 -9.617 -2.357 1 97.38 145 MET B C 1
ATOM 2934 O O . MET B 1 145 ? 16.312 -9.781 -1.344 1 97.38 145 MET B O 1
ATOM 2938 N N . VAL B 1 146 ? 16.734 -10.164 -3.514 1 98 146 VAL B N 1
ATOM 2939 C CA . VAL B 1 146 ? 15.57 -11.047 -3.645 1 98 146 VAL B CA 1
ATOM 2940 C C . VAL B 1 146 ? 15.719 -12.242 -2.705 1 98 146 VAL B C 1
ATOM 2942 O O . VAL B 1 146 ? 14.773 -12.594 -1.994 1 98 146 VAL B O 1
ATOM 2945 N N . VAL B 1 147 ? 16.875 -12.828 -2.654 1 98.5 147 VAL B N 1
ATOM 2946 C CA . VAL B 1 147 ? 17.125 -13.969 -1.786 1 98.5 147 VAL B CA 1
ATOM 2947 C C . VAL B 1 147 ? 17.031 -13.539 -0.324 1 98.5 147 VAL B C 1
ATOM 2949 O O . VAL B 1 147 ? 16.406 -14.227 0.493 1 98.5 147 VAL B O 1
ATOM 2952 N N . ARG B 1 148 ? 17.625 -12.422 -0.01 1 98.38 148 ARG B N 1
ATOM 2953 C CA . ARG B 1 148 ? 17.594 -11.883 1.346 1 98.38 148 ARG B CA 1
ATOM 2954 C C . ARG B 1 148 ? 16.156 -11.68 1.825 1 98.38 148 ARG B C 1
ATOM 2956 O O . ARG B 1 148 ? 15.805 -12.117 2.92 1 98.38 148 ARG B O 1
ATOM 2963 N N . LEU B 1 149 ? 15.359 -11.07 1.017 1 98.75 149 LEU B N 1
ATOM 2964 C CA . LEU B 1 149 ? 13.984 -10.727 1.375 1 98.75 149 LEU B CA 1
ATOM 2965 C C . LEU B 1 149 ? 13.109 -11.977 1.418 1 98.75 149 LEU B C 1
ATOM 2967 O O . LEU B 1 149 ? 12.25 -12.109 2.287 1 98.75 149 LEU B O 1
ATOM 2971 N N . ALA B 1 150 ? 13.336 -12.898 0.49 1 98.88 150 ALA B N 1
ATOM 2972 C CA . ALA B 1 150 ? 12.578 -14.141 0.481 1 98.88 150 ALA B CA 1
ATOM 2973 C C . ALA B 1 150 ? 12.852 -14.961 1.738 1 98.88 150 ALA B C 1
ATOM 2975 O O . ALA B 1 150 ? 11.922 -15.5 2.352 1 98.88 150 ALA B O 1
ATOM 2976 N N . THR B 1 151 ? 14.117 -15.047 2.1 1 98.88 151 THR B N 1
ATOM 2977 C CA . THR B 1 151 ? 14.477 -15.828 3.281 1 98.88 151 THR B CA 1
ATOM 2978 C C . THR B 1 151 ? 13.945 -15.164 4.547 1 98.88 151 THR B C 1
ATOM 2980 O O . THR B 1 151 ? 13.516 -15.844 5.48 1 98.88 151 THR B O 1
ATOM 2983 N N . LEU B 1 152 ? 13.984 -13.852 4.566 1 98.81 152 LEU B N 1
ATOM 2984 C CA . LEU B 1 152 ? 13.414 -13.109 5.688 1 98.81 152 LEU B CA 1
ATOM 2985 C C . LEU B 1 152 ? 11.914 -13.367 5.805 1 98.81 152 LEU B C 1
ATOM 2987 O O . LEU B 1 152 ? 11.398 -13.547 6.91 1 98.81 152 LEU B O 1
ATOM 2991 N N . ALA B 1 153 ? 11.219 -13.352 4.699 1 98.88 153 ALA B N 1
ATOM 2992 C CA . ALA B 1 153 ? 9.789 -13.625 4.66 1 98.88 153 ALA B CA 1
ATOM 2993 C C . ALA B 1 153 ? 9.484 -15.031 5.172 1 98.88 153 ALA B C 1
ATOM 2995 O O . ALA B 1 153 ? 8.57 -15.211 5.984 1 98.88 153 ALA B O 1
ATOM 2996 N N . ARG B 1 154 ? 10.211 -15.977 4.672 1 98.81 154 ARG B N 1
ATOM 2997 C CA . ARG B 1 154 ? 10.023 -17.344 5.121 1 98.81 154 ARG B CA 1
ATOM 2998 C C . ARG B 1 154 ? 10.219 -17.469 6.629 1 98.81 154 ARG B C 1
ATOM 3000 O O . ARG B 1 154 ? 9.43 -18.125 7.312 1 98.81 154 ARG B O 1
ATOM 3007 N N . LYS B 1 155 ? 11.273 -16.828 7.137 1 98.69 155 LYS B N 1
ATOM 3008 C CA . LYS B 1 155 ? 11.562 -16.828 8.57 1 98.69 155 LYS B CA 1
ATOM 3009 C C . LYS B 1 155 ? 10.398 -16.25 9.367 1 98.69 155 LYS B C 1
ATOM 3011 O O . LYS B 1 155 ? 10.109 -16.688 10.477 1 98.69 155 LYS B O 1
ATOM 3016 N N . ALA B 1 156 ? 9.711 -15.273 8.805 1 98.75 156 ALA B N 1
ATOM 3017 C CA . ALA B 1 156 ? 8.617 -14.578 9.477 1 98.75 156 ALA B CA 1
ATOM 3018 C C . ALA B 1 156 ? 7.332 -15.398 9.406 1 98.75 156 ALA B C 1
ATOM 3020 O O . ALA B 1 156 ? 6.32 -15.031 10.016 1 98.75 156 ALA B O 1
ATOM 3021 N N . GLY B 1 157 ? 7.273 -16.453 8.602 1 98.5 157 GLY B N 1
ATOM 3022 C CA . GLY B 1 157 ? 6.109 -17.312 8.5 1 98.5 157 GLY B CA 1
ATOM 3023 C C . GLY B 1 157 ? 5.219 -16.984 7.32 1 98.5 157 GLY B C 1
ATOM 3024 O O . GLY B 1 157 ? 4.105 -17.5 7.211 1 98.5 157 GLY B O 1
ATOM 3025 N N . ILE B 1 158 ? 5.691 -16.109 6.461 1 98.75 158 ILE B N 1
ATOM 3026 C CA . ILE B 1 158 ? 4.965 -15.766 5.242 1 98.75 158 ILE B CA 1
ATOM 3027 C C . ILE B 1 158 ? 4.863 -16.984 4.34 1 98.75 158 ILE B C 1
ATOM 3029 O O . ILE B 1 158 ? 5.766 -17.828 4.316 1 98.75 158 ILE B O 1
ATOM 3033 N N . ASP B 1 159 ? 3.781 -17.062 3.549 1 98.62 159 ASP B N 1
ATOM 3034 C CA . ASP B 1 159 ? 3.471 -18.281 2.805 1 98.62 159 ASP B CA 1
ATOM 3035 C C . ASP B 1 159 ? 4.277 -18.359 1.512 1 98.62 159 ASP B C 1
ATOM 3037 O O . ASP B 1 159 ? 4.434 -19.438 0.932 1 98.62 159 ASP B O 1
ATOM 3041 N N . GLY B 1 160 ? 4.762 -17.266 1.004 1 98.88 160 GLY B N 1
ATOM 3042 C CA . GLY B 1 160 ? 5.484 -17.203 -0.257 1 98.88 160 GLY B CA 1
ATOM 3043 C C . GLY B 1 160 ? 5.875 -15.797 -0.653 1 98.88 160 GLY B C 1
ATOM 3044 O O . GLY B 1 160 ? 5.836 -14.883 0.172 1 98.88 160 GLY B O 1
ATOM 3045 N N . VAL B 1 161 ? 6.312 -15.664 -1.925 1 98.88 161 VAL B N 1
ATOM 3046 C CA . VAL B 1 161 ? 6.758 -14.352 -2.389 1 98.88 161 VAL B CA 1
ATOM 3047 C C . VAL B 1 161 ? 6.199 -14.078 -3.783 1 98.88 161 VAL B C 1
ATOM 3049 O O . VAL B 1 161 ? 5.758 -15 -4.473 1 98.88 161 VAL B O 1
ATOM 3052 N N . VAL B 1 162 ? 6.102 -12.859 -4.141 1 98.69 162 VAL B N 1
ATOM 3053 C CA . VAL B 1 162 ? 5.973 -12.383 -5.516 1 98.69 162 VAL B CA 1
ATOM 3054 C C . VAL B 1 162 ? 7.344 -11.984 -6.055 1 98.69 162 VAL B C 1
ATOM 3056 O O . VAL B 1 162 ? 8.047 -11.172 -5.445 1 98.69 162 VAL B O 1
ATOM 3059 N N . ALA B 1 163 ? 7.742 -12.531 -7.125 1 97.06 163 ALA B N 1
ATOM 3060 C CA . ALA B 1 163 ? 9.062 -12.25 -7.684 1 97.06 163 ALA B CA 1
ATOM 3061 C C . ALA B 1 163 ? 9.07 -12.445 -9.195 1 97.06 163 ALA B C 1
ATOM 3063 O O . ALA B 1 163 ? 8.219 -13.148 -9.742 1 97.06 163 ALA B O 1
ATOM 3064 N N . SER B 1 164 ? 10.039 -11.828 -9.789 1 94.25 164 SER B N 1
ATOM 3065 C CA . SER B 1 164 ? 10.211 -11.977 -11.234 1 94.25 164 SER B CA 1
ATOM 3066 C C . SER B 1 164 ? 10.531 -13.422 -11.602 1 94.25 164 SER B C 1
ATOM 3068 O O . SER B 1 164 ? 11.102 -14.164 -10.797 1 94.25 164 SER B O 1
ATOM 3070 N N . PRO B 1 165 ? 10.102 -13.766 -12.875 1 93.19 165 PRO B N 1
ATOM 3071 C CA . PRO B 1 165 ? 10.406 -15.133 -13.305 1 93.19 165 PRO B CA 1
ATOM 3072 C C . PRO B 1 165 ? 11.898 -15.453 -13.25 1 93.19 165 PRO B C 1
ATOM 3074 O O . PRO B 1 165 ? 12.273 -16.594 -12.969 1 93.19 165 PRO B O 1
ATOM 3077 N N . ARG B 1 166 ? 12.727 -14.516 -13.414 1 92.19 166 ARG B N 1
ATOM 3078 C CA . ARG B 1 166 ? 14.172 -14.727 -13.445 1 92.19 166 ARG B CA 1
ATOM 3079 C C . ARG B 1 166 ? 14.703 -15.133 -12.078 1 92.19 166 ARG B C 1
ATOM 3081 O O . ARG B 1 166 ? 15.773 -15.727 -11.969 1 92.19 166 ARG B O 1
ATOM 3088 N N . GLU B 1 167 ? 13.93 -14.852 -11.062 1 95.75 167 GLU B N 1
ATOM 3089 C CA . GLU B 1 167 ? 14.414 -15.062 -9.703 1 95.75 167 GLU B CA 1
ATOM 3090 C C . GLU B 1 167 ? 13.875 -16.359 -9.117 1 95.75 167 GLU B C 1
ATOM 3092 O O . GLU B 1 167 ? 14.234 -16.75 -8.008 1 95.75 167 GLU B O 1
ATOM 3097 N N . ILE B 1 168 ? 13.055 -17.094 -9.852 1 97 168 ILE B N 1
ATOM 3098 C CA . ILE B 1 168 ? 12.375 -18.281 -9.359 1 97 168 ILE B CA 1
ATOM 3099 C C . ILE B 1 168 ? 13.406 -19.312 -8.898 1 97 168 ILE B C 1
ATOM 3101 O O . ILE B 1 168 ? 13.344 -19.797 -7.766 1 97 168 ILE B O 1
ATOM 3105 N N . PRO B 1 169 ? 14.438 -19.594 -9.742 1 97 169 PRO B N 1
ATOM 3106 C CA . PRO B 1 169 ? 15.383 -20.625 -9.305 1 97 169 PRO B CA 1
ATOM 3107 C C . PRO B 1 169 ? 16.141 -20.234 -8.039 1 97 169 PRO B C 1
ATOM 3109 O O . PRO B 1 169 ? 16.375 -21.078 -7.168 1 97 169 PRO B O 1
ATOM 3112 N N . LEU B 1 170 ? 16.484 -18.969 -7.906 1 97.75 170 LEU B N 1
ATOM 3113 C CA . LEU B 1 170 ? 17.203 -18.484 -6.734 1 97.75 170 LEU B CA 1
ATOM 3114 C C . LEU B 1 170 ? 16.359 -18.641 -5.477 1 97.75 170 LEU B C 1
ATOM 3116 O O . LEU B 1 170 ? 16.859 -19.062 -4.43 1 97.75 170 LEU B O 1
ATOM 3120 N N . ILE B 1 171 ? 15.109 -18.312 -5.582 1 98.56 171 ILE B N 1
ATOM 3121 C CA . ILE B 1 171 ? 14.195 -18.375 -4.441 1 98.56 171 ILE B CA 1
ATOM 3122 C C . ILE B 1 171 ? 13.93 -19.828 -4.074 1 98.56 171 ILE B C 1
ATOM 3124 O O . ILE B 1 171 ? 13.891 -20.172 -2.891 1 98.56 171 ILE B O 1
ATOM 3128 N N . ARG B 1 172 ? 13.688 -20.672 -5.082 1 98.31 172 ARG B N 1
ATOM 3129 C CA . ARG B 1 172 ? 13.453 -22.094 -4.848 1 98.31 172 ARG B CA 1
ATOM 3130 C C . ARG B 1 172 ? 14.641 -22.734 -4.121 1 98.31 172 ARG B C 1
ATOM 3132 O O . ARG B 1 172 ? 14.453 -23.531 -3.201 1 98.31 172 ARG B O 1
ATOM 3139 N N . GLU B 1 173 ? 15.789 -22.359 -4.52 1 98.12 173 GLU B N 1
ATOM 3140 C CA . GLU B 1 173 ? 17 -22.875 -3.873 1 98.12 173 GLU B CA 1
ATOM 3141 C C . GLU B 1 173 ? 17.078 -22.406 -2.422 1 98.12 173 GLU B C 1
ATOM 3143 O O . GLU B 1 173 ? 17.422 -23.188 -1.532 1 98.12 173 GLU B O 1
ATOM 3148 N N . ALA B 1 174 ? 16.734 -21.234 -2.141 1 98.5 174 ALA B N 1
ATOM 3149 C CA . ALA B 1 174 ? 16.922 -20.609 -0.831 1 98.5 174 ALA B CA 1
ATOM 3150 C C . ALA B 1 174 ? 15.797 -21 0.125 1 98.5 174 ALA B C 1
ATOM 3152 O O . ALA B 1 174 ? 16.016 -21.109 1.333 1 98.5 174 ALA B O 1
ATOM 3153 N N . CYS B 1 175 ? 14.562 -21.172 -0.415 1 98.62 175 CYS B N 1
ATOM 3154 C CA . CYS B 1 175 ? 13.406 -21.234 0.469 1 98.62 175 CYS B CA 1
ATOM 3155 C C . CYS B 1 175 ? 12.727 -22.609 0.37 1 98.62 175 CYS B C 1
ATOM 3157 O O . CYS B 1 175 ? 11.82 -22.906 1.15 1 98.62 175 CYS B O 1
ATOM 3159 N N . GLY B 1 176 ? 13.07 -23.438 -0.611 1 97.38 176 GLY B N 1
ATOM 3160 C CA . GLY B 1 176 ? 12.555 -24.797 -0.698 1 97.38 176 GLY B CA 1
ATOM 3161 C C . GLY B 1 176 ? 11.32 -24.922 -1.574 1 97.38 176 GLY B C 1
ATOM 3162 O O . GLY B 1 176 ? 10.812 -23.906 -2.066 1 97.38 176 GLY B O 1
ATOM 3163 N N . PRO B 1 177 ? 10.836 -26.094 -1.779 1 96 177 PRO B N 1
ATOM 3164 C CA . PRO B 1 177 ? 9.797 -26.375 -2.775 1 96 177 PRO B CA 1
ATOM 3165 C C . PRO B 1 177 ? 8.406 -25.969 -2.305 1 96 177 PRO B C 1
ATOM 3167 O O . PRO B 1 177 ? 7.496 -25.812 -3.123 1 96 177 PRO B O 1
ATOM 3170 N N . ASP B 1 178 ? 8.195 -25.75 -0.996 1 96.88 178 ASP B N 1
ATOM 3171 C CA . ASP B 1 178 ? 6.848 -25.531 -0.475 1 96.88 178 ASP B CA 1
ATOM 3172 C C . ASP B 1 178 ? 6.539 -24.047 -0.367 1 96.88 178 ASP B C 1
ATOM 3174 O O . ASP B 1 178 ? 5.395 -23.656 -0.128 1 96.88 178 ASP B O 1
ATOM 3178 N N . PHE B 1 179 ? 7.586 -23.203 -0.472 1 98.5 179 PHE B N 1
ATOM 3179 C CA . PHE B 1 179 ? 7.422 -21.75 -0.424 1 98.5 179 PHE B CA 1
ATOM 3180 C C . PHE B 1 179 ? 6.832 -21.219 -1.729 1 98.5 179 PHE B C 1
ATOM 3182 O O . PHE B 1 179 ? 7.414 -21.406 -2.799 1 98.5 179 PHE B O 1
ATOM 3189 N N . LEU B 1 180 ? 5.695 -20.609 -1.666 1 98.69 180 LEU B N 1
ATOM 3190 C CA . LEU B 1 180 ? 4.965 -20.234 -2.869 1 98.69 180 LEU B CA 1
ATOM 3191 C C . LEU B 1 180 ? 5.719 -19.141 -3.643 1 98.69 180 LEU B C 1
ATOM 3193 O O . LEU B 1 180 ? 6.289 -18.234 -3.043 1 98.69 180 LEU B O 1
ATOM 3197 N N . ILE B 1 181 ? 5.719 -19.266 -4.926 1 98.62 181 ILE B N 1
ATOM 3198 C CA . ILE B 1 181 ? 6.262 -18.219 -5.801 1 98.62 181 ILE B CA 1
ATOM 3199 C C . ILE B 1 181 ? 5.203 -17.797 -6.809 1 98.62 181 ILE B C 1
ATOM 3201 O O . ILE B 1 181 ? 4.801 -18.578 -7.672 1 98.62 181 ILE B O 1
ATOM 3205 N N . VAL B 1 182 ? 4.688 -16.625 -6.664 1 98.56 182 VAL B N 1
ATOM 3206 C CA . VAL B 1 182 ? 3.791 -15.977 -7.621 1 98.56 182 VAL B CA 1
ATOM 3207 C C . VAL B 1 182 ? 4.594 -15.07 -8.555 1 98.56 182 VAL B C 1
ATOM 3209 O O . VAL B 1 182 ? 5.336 -14.203 -8.094 1 98.56 182 VAL B O 1
ATOM 3212 N N . THR B 1 183 ? 4.387 -15.242 -9.805 1 96.62 183 THR B N 1
ATOM 3213 C CA . THR B 1 183 ? 5.316 -14.609 -10.727 1 96.62 183 THR B CA 1
ATOM 3214 C C . THR B 1 183 ? 4.566 -13.789 -11.773 1 96.62 183 THR B C 1
ATOM 3216 O O . THR B 1 183 ? 3.832 -14.344 -12.594 1 96.62 183 THR B O 1
ATOM 3219 N N . PRO B 1 184 ? 4.766 -12.469 -11.719 1 95 184 PRO B N 1
ATOM 3220 C CA . PRO B 1 184 ? 4.344 -11.633 -12.844 1 95 184 PRO B CA 1
ATOM 3221 C C . PRO B 1 184 ? 5.336 -11.656 -14 1 95 184 PRO B C 1
ATOM 3223 O O . PRO B 1 184 ? 6.297 -12.43 -13.977 1 95 184 PRO B O 1
ATOM 3226 N N . GLY B 1 185 ? 5.141 -10.945 -15.039 1 88.5 185 GLY B N 1
ATOM 3227 C CA . GLY B 1 185 ? 6.086 -10.852 -16.141 1 88.5 185 GLY B CA 1
ATOM 3228 C C . GLY B 1 185 ? 6.098 -12.086 -17.016 1 88.5 185 GLY B C 1
ATOM 3229 O O . GLY B 1 185 ? 7.145 -12.469 -17.547 1 88.5 185 GLY B O 1
ATOM 3230 N N . VAL B 1 186 ? 5.027 -12.781 -17.078 1 91.44 186 VAL B N 1
ATOM 3231 C CA . VAL B 1 186 ? 4.895 -13.961 -17.938 1 91.44 186 VAL B CA 1
ATOM 3232 C C . VAL B 1 186 ? 4.211 -13.586 -19.25 1 91.44 186 VAL B C 1
ATOM 3234 O O . VAL B 1 186 ? 3.182 -12.906 -19.234 1 91.44 186 VAL B O 1
ATOM 3237 N N . ARG B 1 187 ? 4.82 -14.031 -20.359 1 92.12 187 ARG B N 1
ATOM 3238 C CA . ARG B 1 187 ? 4.328 -13.703 -21.703 1 92.12 187 ARG B CA 1
ATOM 3239 C C . ARG B 1 187 ? 4.195 -14.961 -22.562 1 92.12 187 ARG B C 1
ATOM 3241 O O . ARG B 1 187 ? 5.195 -15.555 -22.969 1 92.12 187 ARG B O 1
ATOM 3248 N N . PRO B 1 188 ? 2.977 -15.297 -22.875 1 91.88 188 PRO B N 1
ATOM 3249 C CA . PRO B 1 188 ? 2.803 -16.453 -23.766 1 91.88 188 PRO B CA 1
ATOM 3250 C C . PRO B 1 188 ? 3.398 -16.25 -25.141 1 91.88 188 PRO B C 1
ATOM 3252 O O . PRO B 1 188 ? 3.625 -15.102 -25.562 1 91.88 188 PRO B O 1
ATOM 3255 N N . ALA B 1 189 ? 3.619 -17.281 -25.844 1 82.69 189 ALA B N 1
ATOM 3256 C CA . ALA B 1 189 ? 4.332 -17.281 -27.125 1 82.69 189 ALA B CA 1
ATOM 3257 C C . ALA B 1 189 ? 3.598 -16.422 -28.156 1 82.69 189 ALA B C 1
ATOM 3259 O O . ALA B 1 189 ? 4.227 -15.805 -29.016 1 82.69 189 ALA B O 1
ATOM 3260 N N . PHE B 1 190 ? 2.344 -16.344 -28.047 1 84.81 190 PHE B N 1
ATOM 3261 C CA . PHE B 1 190 ? 1.559 -15.656 -29.078 1 84.81 190 PHE B CA 1
ATOM 3262 C C . PHE B 1 190 ? 1.483 -14.164 -28.797 1 84.81 190 PHE B C 1
ATOM 3264 O O . PHE B 1 190 ? 1.042 -13.391 -29.656 1 84.81 190 PHE B O 1
ATOM 3271 N N . ALA B 1 191 ? 1.966 -13.781 -27.641 1 82 191 ALA B N 1
ATOM 3272 C CA . ALA B 1 191 ? 1.706 -12.414 -27.203 1 82 191 ALA B CA 1
ATOM 3273 C C . ALA B 1 191 ? 2.875 -11.492 -27.547 1 82 191 ALA B C 1
ATOM 3275 O O . ALA B 1 191 ? 4.023 -11.938 -27.625 1 82 191 ALA B O 1
ATOM 3276 N N . ALA B 1 192 ? 2.516 -10.18 -27.844 1 74.25 192 ALA B N 1
ATOM 3277 C CA . ALA B 1 192 ? 3.531 -9.156 -28.062 1 74.25 192 ALA B CA 1
ATOM 3278 C C . ALA B 1 192 ? 4.309 -8.875 -26.781 1 74.25 192 ALA B C 1
ATOM 3280 O O . ALA B 1 192 ? 3.764 -8.969 -25.688 1 74.25 192 ALA B O 1
ATOM 3281 N N . LEU B 1 193 ? 5.547 -8.609 -26.844 1 68 193 LEU B N 1
ATOM 3282 C CA . LEU B 1 193 ? 6.395 -8.367 -25.688 1 68 193 LEU B CA 1
ATOM 3283 C C . LEU B 1 193 ? 6.094 -7.008 -25.078 1 68 193 LEU B C 1
ATOM 3285 O O . LEU B 1 193 ? 6.133 -6.855 -23.844 1 68 193 LEU B O 1
ATOM 3289 N N . ASN B 1 194 ? 5.656 -6.141 -25.531 1 64 194 ASN B N 1
ATOM 3290 C CA . ASN B 1 194 ? 5.387 -4.762 -25.125 1 64 194 ASN B CA 1
ATOM 3291 C C . ASN B 1 194 ? 6.438 -4.246 -24.156 1 64 194 ASN B C 1
ATOM 3293 O O . ASN B 1 194 ? 7.633 -4.258 -24.453 1 64 194 ASN B O 1
ATOM 3297 N N . ASP B 1 195 ? 6.062 -3.799 -22.922 1 56.19 195 ASP B N 1
ATOM 3298 C CA . ASP B 1 195 ? 6.926 -3.148 -21.938 1 56.19 195 ASP B CA 1
ATOM 3299 C C . ASP B 1 195 ? 7.594 -4.18 -21.031 1 56.19 195 ASP B C 1
ATOM 3301 O O . ASP B 1 195 ? 8.336 -3.816 -20.109 1 56.19 195 ASP B O 1
ATOM 3305 N N . GLN B 1 196 ? 7.355 -5.375 -21.328 1 66.31 196 GLN B N 1
ATOM 3306 C CA . GLN B 1 196 ? 7.922 -6.383 -20.438 1 66.31 196 GLN B CA 1
ATOM 3307 C C . GLN B 1 196 ? 9.336 -6.77 -20.875 1 66.31 196 GLN B C 1
ATOM 3309 O O . GLN B 1 196 ? 9.531 -7.223 -22 1 66.31 196 GLN B O 1
ATOM 3314 N N . LYS B 1 197 ? 10.344 -6.484 -20.094 1 62.19 197 LYS B N 1
ATOM 3315 C CA . LYS B 1 197 ? 11.758 -6.625 -20.422 1 62.19 197 LYS B CA 1
ATOM 3316 C C . LYS B 1 197 ? 12.297 -7.984 -19.969 1 62.19 197 LYS B C 1
ATOM 3318 O O . LYS B 1 197 ? 13.25 -8.5 -20.562 1 62.19 197 LYS B O 1
ATOM 3323 N N . ARG B 1 198 ? 11.805 -8.57 -19.109 1 65.06 198 ARG B N 1
ATOM 3324 C CA . ARG B 1 198 ? 12.289 -9.82 -18.547 1 65.06 198 ARG 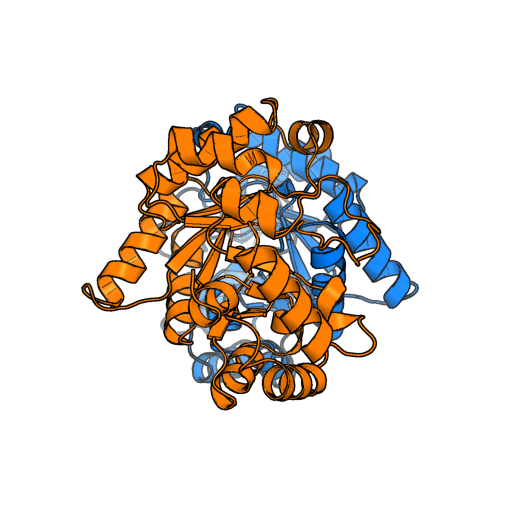B CA 1
ATOM 3325 C C . ARG B 1 198 ? 11.172 -10.859 -18.469 1 65.06 198 ARG B C 1
ATOM 3327 O O . ARG B 1 198 ? 10.492 -10.969 -17.453 1 65.06 198 ARG B O 1
ATOM 3334 N N . VAL B 1 199 ? 11.023 -11.562 -19.625 1 77.44 199 VAL B N 1
ATOM 3335 C CA . VAL B 1 199 ? 9.812 -12.375 -19.672 1 77.44 199 VAL B CA 1
ATOM 3336 C C . VAL B 1 199 ? 10.188 -13.844 -19.859 1 77.44 199 VAL B C 1
ATOM 3338 O O . VAL B 1 199 ? 11.312 -14.156 -20.266 1 77.44 199 VAL B O 1
ATOM 3341 N N . MET B 1 200 ? 9.352 -14.625 -19.266 1 87.75 200 MET B N 1
ATOM 3342 C CA . MET B 1 200 ? 9.344 -16.062 -19.516 1 87.75 200 MET B CA 1
ATOM 3343 C C . MET B 1 200 ? 7.992 -16.516 -20.047 1 87.75 200 MET B C 1
ATOM 3345 O O . MET B 1 200 ? 6.973 -15.875 -19.797 1 87.75 200 MET B O 1
ATOM 3349 N N . THR B 1 201 ? 7.996 -17.594 -20.828 1 92.25 201 THR B N 1
ATOM 3350 C CA . THR B 1 201 ? 6.723 -18.188 -21.219 1 92.25 201 THR B CA 1
ATOM 3351 C C . THR B 1 201 ? 6.051 -18.875 -20.031 1 92.25 201 THR B C 1
ATOM 3353 O O . THR B 1 201 ? 6.715 -19.203 -19.047 1 92.25 201 THR B O 1
ATOM 3356 N N . PRO B 1 202 ? 4.73 -19.062 -20.172 1 95.12 202 PRO B N 1
ATOM 3357 C CA . PRO B 1 202 ? 4.047 -19.781 -19.094 1 95.12 202 PRO B CA 1
ATOM 3358 C C . PRO B 1 202 ? 4.672 -21.141 -18.812 1 95.12 202 PRO B C 1
ATOM 3360 O O . PRO B 1 202 ? 4.898 -21.484 -17.641 1 95.12 202 PRO B O 1
ATOM 3363 N N . ALA B 1 203 ? 5.039 -21.828 -19.812 1 93.81 203 ALA B N 1
ATOM 3364 C CA . ALA B 1 203 ? 5.641 -23.156 -19.641 1 93.81 203 ALA B CA 1
ATOM 3365 C C . ALA B 1 203 ? 6.984 -23.062 -18.922 1 93.81 203 ALA B C 1
ATOM 3367 O O . ALA B 1 203 ? 7.273 -23.844 -18.016 1 93.81 203 ALA B O 1
ATOM 3368 N N . GLU B 1 204 ? 7.797 -22.156 -19.312 1 93.25 204 GLU B N 1
ATOM 3369 C CA . GLU B 1 204 ? 9.109 -21.969 -18.703 1 93.25 204 GLU B CA 1
ATOM 3370 C C . GLU B 1 204 ? 9 -21.578 -17.25 1 93.25 204 GLU B C 1
ATOM 3372 O O . GLU B 1 204 ? 9.766 -22.047 -16.406 1 93.25 204 GLU B O 1
ATOM 3377 N N . ALA B 1 205 ? 8.055 -20.688 -16.938 1 94.06 205 ALA B N 1
ATOM 3378 C CA . ALA B 1 205 ? 7.855 -20.219 -15.57 1 94.06 205 ALA B CA 1
ATOM 3379 C C . ALA B 1 205 ? 7.453 -21.359 -14.648 1 94.06 205 ALA B C 1
ATOM 3381 O O . ALA B 1 205 ? 7.949 -21.469 -13.523 1 94.06 205 ALA B O 1
ATOM 3382 N N . VAL B 1 206 ? 6.578 -22.203 -15.125 1 94.56 206 VAL B N 1
ATOM 3383 C CA . VAL B 1 206 ? 6.137 -23.359 -14.344 1 94.56 206 VAL B CA 1
ATOM 3384 C C . VAL B 1 206 ? 7.297 -24.328 -14.148 1 94.56 206 VAL B C 1
ATOM 3386 O O . VAL B 1 206 ? 7.516 -24.828 -13.047 1 94.56 206 VAL B O 1
ATOM 3389 N N . ARG B 1 207 ? 8.07 -24.5 -15.188 1 93.62 207 ARG B N 1
ATOM 3390 C CA . ARG B 1 207 ? 9.211 -25.406 -15.109 1 93.62 207 ARG B CA 1
ATOM 3391 C C . ARG B 1 207 ? 10.258 -24.875 -14.133 1 93.62 207 ARG B C 1
ATOM 3393 O O . ARG B 1 207 ? 10.922 -25.656 -13.445 1 93.62 207 ARG B O 1
ATOM 3400 N N . ALA B 1 208 ? 10.336 -23.609 -14.094 1 93.69 208 ALA B N 1
ATOM 3401 C CA . ALA B 1 208 ? 11.312 -22.984 -13.211 1 93.69 208 ALA B CA 1
ATOM 3402 C C . ALA B 1 208 ? 10.875 -23.062 -11.758 1 93.69 208 ALA B C 1
ATOM 3404 O O . ALA B 1 208 ? 11.68 -22.844 -10.844 1 93.69 208 ALA B O 1
ATOM 3405 N N . GLY B 1 209 ? 9.594 -23.328 -11.547 1 94.38 209 GLY B N 1
ATOM 3406 C CA . GLY B 1 209 ? 9.133 -23.547 -10.18 1 94.38 209 GLY B CA 1
ATOM 3407 C C . GLY B 1 209 ? 8.086 -22.547 -9.75 1 94.38 209 GLY B C 1
ATOM 3408 O O . GLY B 1 209 ? 7.711 -22.484 -8.57 1 94.38 209 GLY B O 1
ATOM 3409 N N . GLY B 1 210 ? 7.621 -21.688 -10.648 1 96 210 GLY B N 1
ATOM 3410 C CA . GLY B 1 210 ? 6.535 -20.781 -10.32 1 96 210 GLY B CA 1
ATOM 3411 C C . GLY B 1 210 ? 5.242 -21.484 -9.969 1 96 210 GLY B C 1
ATOM 3412 O O . GLY B 1 210 ? 4.875 -22.469 -10.617 1 96 210 GLY B O 1
ATOM 3413 N N . ASP B 1 211 ? 4.582 -21.109 -8.906 1 97.75 211 ASP B N 1
ATOM 3414 C CA . ASP B 1 211 ? 3.342 -21.75 -8.469 1 97.75 211 ASP B CA 1
ATOM 3415 C C . ASP B 1 211 ? 2.127 -21.078 -9.125 1 97.75 211 ASP B C 1
ATOM 3417 O O . ASP B 1 211 ? 1.163 -21.766 -9.484 1 97.75 211 ASP B O 1
ATOM 3421 N N . TYR B 1 212 ? 2.133 -19.766 -9.211 1 98.25 212 TYR B N 1
ATOM 3422 C CA . TYR B 1 212 ? 1.081 -18.984 -9.852 1 98.25 212 TYR B CA 1
ATOM 3423 C C . TYR B 1 212 ? 1.667 -17.984 -10.844 1 98.25 212 TYR B C 1
ATOM 3425 O O . TYR B 1 212 ? 2.725 -17.406 -10.602 1 98.25 212 TYR B O 1
ATOM 3433 N N . LEU B 1 213 ? 0.991 -17.812 -11.945 1 97.69 213 LEU B N 1
ATOM 3434 C CA . LEU B 1 213 ? 1.415 -16.922 -13.023 1 97.69 213 LEU B CA 1
ATOM 3435 C C . LEU B 1 213 ? 0.433 -15.766 -13.195 1 97.69 213 LEU B C 1
ATOM 3437 O O . LEU B 1 213 ? -0.748 -15.992 -13.477 1 97.69 213 LEU B O 1
ATOM 3441 N N . VAL B 1 214 ? 0.901 -14.57 -13.047 1 97.69 214 VAL B N 1
ATOM 3442 C CA . VAL B 1 214 ? 0.057 -13.398 -13.258 1 97.69 214 VAL B CA 1
ATOM 3443 C C . VAL B 1 214 ? 0.125 -12.969 -14.719 1 97.69 214 VAL B C 1
ATOM 3445 O O . VAL B 1 214 ? 1.193 -12.609 -15.219 1 97.69 214 VAL B O 1
ATOM 3448 N N . ILE B 1 215 ? -0.979 -12.984 -15.367 1 96.44 215 ILE B N 1
ATOM 3449 C CA . ILE B 1 215 ? -1.058 -12.656 -16.781 1 96.44 215 ILE B CA 1
ATOM 3450 C C . ILE B 1 215 ? -2.178 -11.641 -17.016 1 96.44 215 ILE B C 1
ATOM 3452 O O . ILE B 1 215 ? -3.332 -11.891 -16.656 1 96.44 215 ILE B O 1
ATOM 3456 N N . GLY B 1 216 ? -1.806 -10.492 -17.609 1 94.75 216 GLY B N 1
ATOM 3457 C CA . GLY B 1 216 ? -2.775 -9.43 -17.844 1 94.75 216 GLY B CA 1
ATOM 3458 C C . GLY B 1 216 ? -3.115 -9.258 -19.312 1 94.75 216 GLY B C 1
ATOM 3459 O O . GLY B 1 216 ? -3.932 -10 -19.859 1 94.75 216 GLY B O 1
ATOM 3460 N N . ARG B 1 217 ? -2.438 -8.5 -20.016 1 92.69 217 ARG B N 1
ATOM 3461 C CA . ARG B 1 217 ? -2.693 -7.98 -21.359 1 92.69 217 ARG B CA 1
ATOM 3462 C C . ARG B 1 217 ? -2.809 -9.117 -22.375 1 92.69 217 ARG B C 1
ATOM 3464 O O . ARG B 1 217 ? -3.658 -9.07 -23.266 1 92.69 217 ARG B O 1
ATOM 3471 N N . PRO B 1 218 ? -1.999 -10.094 -22.234 1 94.31 218 PRO B N 1
ATOM 3472 C CA . PRO B 1 218 ? -2.123 -11.18 -23.203 1 94.31 218 PRO B CA 1
ATOM 3473 C C . PRO B 1 218 ? -3.52 -11.797 -23.234 1 94.31 218 PRO B C 1
ATOM 3475 O O . PRO B 1 218 ? -3.963 -12.297 -24.266 1 94.31 218 PRO B O 1
ATOM 3478 N N . ILE B 1 219 ? -4.195 -11.758 -22.094 1 96.25 219 ILE B N 1
ATOM 3479 C CA . ILE B 1 219 ? -5.566 -12.266 -22.031 1 96.25 219 ILE B CA 1
ATOM 3480 C C . ILE B 1 219 ? -6.547 -11.125 -22.281 1 96.25 219 ILE B C 1
ATOM 3482 O O . ILE B 1 219 ? -7.398 -11.211 -23.172 1 96.25 219 ILE B O 1
ATOM 3486 N N . GLY B 1 220 ? -6.371 -10.023 -21.578 1 94.38 220 GLY B N 1
ATOM 3487 C CA . GLY B 1 220 ? -7.328 -8.922 -21.562 1 94.38 220 GLY B CA 1
ATOM 3488 C C . GLY B 1 220 ? -7.445 -8.219 -22.906 1 94.38 220 GLY B C 1
ATOM 3489 O O . GLY B 1 220 ? -8.523 -7.75 -23.266 1 94.38 220 GLY B O 1
ATOM 3490 N N . ASP B 1 221 ? -6.352 -8.148 -23.641 1 92.69 221 ASP B N 1
ATOM 3491 C CA . ASP B 1 221 ? -6.34 -7.398 -24.891 1 92.69 221 ASP B CA 1
ATOM 3492 C C . ASP B 1 221 ? -6.594 -8.32 -26.078 1 92.69 221 ASP B C 1
ATOM 3494 O O . ASP B 1 221 ? -6.719 -7.852 -27.219 1 92.69 221 ASP B O 1
ATOM 3498 N N . ALA B 1 222 ? -6.73 -9.555 -25.828 1 93.94 222 ALA B N 1
ATOM 3499 C CA . ALA B 1 222 ? -6.961 -10.5 -26.922 1 93.94 222 ALA B CA 1
ATOM 3500 C C . ALA B 1 222 ? -8.352 -10.305 -27.531 1 93.94 222 ALA B C 1
ATOM 3502 O O . ALA B 1 222 ? -9.305 -9.992 -26.812 1 93.94 222 ALA B O 1
ATOM 3503 N N . PRO B 1 223 ? -8.438 -10.5 -28.859 1 94.31 223 PRO B N 1
ATOM 3504 C CA . PRO B 1 223 ? -9.766 -10.453 -29.469 1 94.31 223 PRO B CA 1
ATOM 3505 C C . PRO B 1 223 ? -10.742 -11.438 -28.844 1 94.31 223 PRO B C 1
ATOM 3507 O O . PRO B 1 223 ? -11.945 -11.156 -28.781 1 94.31 223 PRO B O 1
ATOM 3510 N N . ASP B 1 224 ? -10.188 -12.547 -28.438 1 96.06 224 ASP B N 1
ATOM 3511 C CA . ASP B 1 224 ? -10.93 -13.586 -27.719 1 96.06 224 ASP B CA 1
ATOM 3512 C C . ASP B 1 224 ? -10.234 -13.953 -26.406 1 96.06 224 ASP B C 1
ATOM 3514 O O . ASP B 1 224 ? -9.477 -14.922 -26.344 1 96.06 224 ASP B O 1
ATOM 3518 N N . PRO B 1 225 ? -10.625 -13.281 -25.359 1 96.38 225 PRO B N 1
ATOM 3519 C CA . PRO B 1 225 ? -9.938 -13.5 -24.078 1 96.38 225 PRO B CA 1
ATOM 3520 C C . PRO B 1 225 ? -10.062 -14.938 -23.578 1 96.38 225 PRO B C 1
ATOM 3522 O O . PRO B 1 225 ? -9.094 -15.492 -23.047 1 96.38 225 PRO B O 1
ATOM 3525 N N . ALA B 1 226 ? -11.211 -15.484 -23.719 1 96.06 226 ALA B N 1
ATOM 3526 C CA . ALA B 1 226 ? -11.406 -16.875 -23.297 1 96.06 226 ALA B CA 1
ATOM 3527 C C . ALA B 1 226 ? -10.477 -17.797 -24.078 1 96.06 226 ALA B C 1
ATOM 3529 O O . ALA B 1 226 ? -9.867 -18.703 -23.484 1 96.06 226 ALA B O 1
ATOM 3530 N N . GLY B 1 227 ? -10.391 -17.562 -25.359 1 96.12 227 GLY B N 1
ATOM 3531 C CA . GLY B 1 227 ? -9.492 -18.344 -26.188 1 96.12 227 GLY B CA 1
ATOM 3532 C C . GLY B 1 227 ? -8.031 -18.172 -25.812 1 96.12 227 GLY B C 1
ATOM 3533 O O . GLY B 1 227 ? -7.262 -19.125 -25.828 1 96.12 227 GLY B O 1
ATOM 3534 N N . ALA B 1 228 ? -7.688 -16.953 -25.5 1 96.56 228 ALA B N 1
ATOM 3535 C CA . ALA B 1 228 ? -6.32 -16.656 -25.078 1 96.56 228 ALA B CA 1
ATOM 3536 C C . ALA B 1 228 ? -5.973 -17.406 -23.797 1 96.56 228 ALA B C 1
ATOM 3538 O O . ALA B 1 228 ? -4.883 -17.969 -23.688 1 96.56 228 ALA B O 1
ATOM 3539 N N . ALA B 1 229 ? -6.902 -17.422 -22.875 1 97.25 229 ALA B N 1
ATOM 3540 C CA . ALA B 1 229 ? -6.695 -18.172 -21.641 1 97.25 229 ALA B CA 1
ATOM 3541 C C . ALA B 1 229 ? -6.477 -19.656 -21.906 1 97.25 229 ALA B C 1
ATOM 3543 O O . ALA B 1 229 ? -5.578 -20.266 -21.328 1 97.25 229 ALA B O 1
ATOM 3544 N N . GLU B 1 230 ? -7.238 -20.156 -22.828 1 96 230 GLU B N 1
ATOM 3545 C CA . GLU B 1 230 ? -7.117 -21.578 -23.188 1 96 230 GLU B CA 1
ATOM 3546 C C . GLU B 1 230 ? -5.758 -21.875 -23.797 1 96 230 GLU B C 1
ATOM 3548 O O . GLU B 1 230 ? -5.16 -22.922 -23.531 1 96 230 GLU B O 1
ATOM 3553 N N . MET B 1 231 ? -5.309 -21 -24.609 1 95.69 231 MET B N 1
ATOM 3554 C CA . MET B 1 231 ? -4 -21.172 -25.234 1 95.69 231 MET B CA 1
ATOM 3555 C C . MET B 1 231 ? -2.893 -21.172 -24.188 1 95.69 231 MET B C 1
ATOM 3557 O O . MET B 1 231 ? -1.916 -21.922 -24.312 1 95.69 231 MET B O 1
ATOM 3561 N N . ILE B 1 232 ? -3.025 -20.359 -23.234 1 96.69 232 ILE B N 1
ATOM 3562 C CA . ILE B 1 232 ? -2.051 -20.281 -22.156 1 96.69 232 ILE B CA 1
ATOM 3563 C C . ILE B 1 232 ? -2.064 -21.578 -21.344 1 96.69 232 ILE B C 1
ATOM 3565 O O . ILE B 1 232 ? -1.009 -22.094 -20.984 1 96.69 232 ILE B O 1
ATOM 3569 N N . LEU B 1 233 ? -3.283 -22.141 -21.078 1 96.88 233 LEU B N 1
ATOM 3570 C CA . LEU B 1 233 ? -3.385 -23.422 -20.391 1 96.88 233 LEU B CA 1
ATOM 3571 C C . LEU B 1 233 ? -2.684 -24.516 -21.172 1 96.88 233 LEU B C 1
ATOM 3573 O O . LEU B 1 233 ? -2.002 -25.375 -20.594 1 96.88 233 LEU B O 1
ATOM 3577 N N . ASP B 1 234 ? -2.838 -24.422 -22.469 1 95.62 234 ASP B N 1
ATOM 3578 C CA . ASP B 1 234 ? -2.164 -25.391 -23.312 1 95.62 234 ASP B CA 1
ATOM 3579 C C . ASP B 1 234 ? -0.648 -25.297 -23.172 1 95.62 234 ASP B C 1
ATOM 3581 O O . ASP B 1 234 ? 0.04 -26.312 -23.109 1 95.62 234 ASP B O 1
ATOM 3585 N N . GLU B 1 235 ? -0.145 -24.109 -23.109 1 94.94 235 GLU B N 1
ATOM 3586 C CA . GLU B 1 235 ? 1.29 -23.906 -22.938 1 94.94 235 GLU B CA 1
ATOM 3587 C C . GLU B 1 235 ? 1.765 -24.453 -21.594 1 94.94 235 GLU B C 1
ATOM 3589 O O . GLU B 1 235 ? 2.822 -25.078 -21.516 1 94.94 235 GLU B O 1
ATOM 3594 N N . ILE B 1 236 ? 0.974 -24.141 -20.578 1 95.88 236 ILE B N 1
ATOM 3595 C CA . ILE B 1 236 ? 1.33 -24.594 -19.234 1 95.88 236 ILE B CA 1
ATOM 3596 C C . ILE B 1 236 ? 1.359 -26.109 -19.188 1 95.88 236 ILE B C 1
ATOM 3598 O O . ILE B 1 236 ? 2.279 -26.703 -18.625 1 95.88 236 ILE B O 1
ATOM 3602 N N . MET B 1 237 ? 0.427 -26.75 -19.859 1 94.75 237 MET B N 1
ATOM 3603 C CA . MET B 1 237 ? 0.316 -28.203 -19.859 1 94.75 237 MET B CA 1
ATOM 3604 C C . MET B 1 237 ? 1.429 -28.844 -20.688 1 94.75 237 MET B C 1
ATOM 3606 O O . MET B 1 237 ? 1.82 -29.984 -20.438 1 94.75 237 MET B O 1
ATOM 3610 N N . ALA B 1 238 ? 1.934 -28.109 -21.641 1 85.38 238 ALA B N 1
ATOM 3611 C CA . ALA B 1 238 ? 2.994 -28.609 -22.516 1 85.38 238 ALA B CA 1
ATOM 3612 C C . ALA B 1 238 ? 4.352 -28.531 -21.828 1 85.38 238 ALA B C 1
ATOM 3614 O O . ALA B 1 238 ? 5.32 -29.156 -22.266 1 85.38 238 ALA B O 1
ATOM 3615 N N . GLY B 1 239 ? 4.469 -27.703 -20.875 1 76.94 239 GLY B N 1
ATOM 3616 C CA . GLY B 1 239 ? 5.734 -27.562 -20.172 1 76.94 239 GLY B CA 1
ATOM 3617 C C . GLY B 1 239 ? 5.883 -28.516 -19.016 1 76.94 239 GLY B C 1
ATOM 3618 O O . GLY B 1 239 ? 6.902 -29.203 -18.891 1 76.94 239 GLY B O 1
#

Organism: Geobacter sulfurreducens (strain ATCC 51573 / DSM 12127 / PCA) (NCBI:txid243231)

Secondary structure (DSSP, 8-state):
--HHHHHHTEEEEE--S-HHHHHHHHHHHTTTSSEEEE-HHHHHHHTTHHHHHHHHTT--EEEEEEE-S-HHHHHHHHHHHHHTT-SEEEEEGGGHHHHHHHHHHHHHHHHTTS---EEEEE-S-TT--HHHHHHTTB-S-HHHHHHHHHHHHHHHT--EEE--GGGHHHHHHHH-TTSEEEE--B--TTS--TT-SS-B-HHHHHHHT-SEEEE-HHHHTSSSHHHHHHHHHHHHHH-/--HHHHHHTEEEEE--S-HHHHHHHHHHHTTTSSEEEE-HHHHHHHTTHHHHHHHHTT--EEEEEEE-S-HHHHHHHHHHHHHTT-SEEEEEGGGHHHHHHHHHHHHHHHHTTS---EEEEE-S-TT--HHHHHHTTB-S-HHHHHHHHHHHHHHHT--EEE--GGGHHHHHHHH-TTSEEEE--B--TTS--TT-SS-B-HHHHHHHT-SEEEE-HHHHTSSSHHHHHHHHHHHHHH-

Foldseek 3Di:
DDLVLLQLQEEEEDPDQDLVVLLVCLQQPQVLHNAYEDEDNNCVRPNLVSVVSSVVSPHAYEDEHADADAQVVLLVVLVVVFVSVHQEYEHALVNFLSSLLSNVVSQCVVQVPHDTHAYAHEFDDPPDACVNCVVVPHNDHSLVSSLVSQLSNVVSVHQAYEDALVNLLVSCVRRHLRHAYEHEQEDAPVDDNPPRDRYDHLQSSVVSRHRHYYDYCQQPVDPHNSVSSVVSSVSNVVD/DDLVLLQLQEEEEDPDQDLVVLLVCLQQPQVLHNAYEDEDNNCVRPNLVSQVSSVVSPHAYEDEHADADAQVVLLVVLVVVFVSVHQEYEHALVNFLSSLLSNVVSQCVVQVPHDTHAYAHEFDDLPDACVNCVVVPHNDHSLVRSLVSQLSNVVSVHQAYEDALVNLLVSCVRRHLRHAYEHEQEDAPVDDNPPRDRYDHLQSSVVSRHRHYYDYCQQPVDPHNSVSSVVSSVSNVVD